Protein AF-A0A3M1R766-F1 (afdb_monomer_lite)

Sequence (417 aa):
MIHQWKADLHIHTHHSDGQDTPGEVVLQAKARQVKAIAITDHDNITGLQEGIALGLREGIEVIPGVELSTCYEDMDDIHLLGYYFDWMNAELRERLQEFQFHRVQRGKAILEKVNTRLKAEGREVIPYEELSARITGSLGRPHIAEQLRARGYVRNNEEAFQQYLIPCNVQKPSLPLPEAMRLLQHARGIPVLAHPTYVTQDRPKLRQLLQEWSREGLLGLEAYHNGAEAIDITYFQKLARAHGLTYTGGSDYHSEQYGSQIGSSRGQTLIPYVVALNLKRCYLHTYPFVLILESLAPARQKRLVQVLAQDYGISRASKADLEVSLSLPLSSPLLFDTTLLSLSERETWYRTLSSGQIPYVILTEEEAWSSAGFPTVLWPADRSLDPLHAPHFVVHQAILTRLRASSPSALRPGEAR

Structure (mmCIF, N/CA/C/O backbone):
data_AF-A0A3M1R766-F1
#
_entry.id   AF-A0A3M1R766-F1
#
loop_
_atom_site.group_PDB
_atom_site.id
_atom_site.type_symbol
_atom_site.label_atom_id
_atom_site.label_alt_id
_atom_site.label_comp_id
_atom_site.label_asym_id
_atom_site.label_entity_id
_atom_site.label_seq_id
_atom_site.pdbx_PDB_ins_code
_atom_site.Cartn_x
_atom_site.Cartn_y
_atom_site.Cartn_z
_atom_site.occupancy
_atom_site.B_iso_or_equiv
_atom_site.auth_seq_id
_atom_site.auth_comp_id
_atom_site.auth_asym_id
_atom_site.auth_atom_id
_atom_site.pdbx_PDB_model_num
ATOM 1 N N . MET A 1 1 ? -6.855 1.861 -24.964 1.00 58.41 1 MET A N 1
ATOM 2 C CA . MET A 1 1 ? -7.217 0.714 -24.098 1.00 58.41 1 MET A CA 1
ATOM 3 C C . MET A 1 1 ? -6.781 0.898 -22.639 1.00 58.41 1 MET A C 1
ATOM 5 O O . MET A 1 1 ? -7.652 0.764 -21.798 1.00 58.41 1 MET A O 1
ATOM 9 N N . ILE A 1 2 ? -5.533 1.289 -22.303 1.00 60.62 2 ILE A N 1
ATOM 10 C CA . ILE A 1 2 ? -5.124 1.536 -20.888 1.00 60.62 2 ILE A CA 1
ATOM 11 C C . ILE A 1 2 ? -6.010 2.565 -20.170 1.00 60.62 2 ILE A C 1
ATOM 13 O O . ILE A 1 2 ? -6.304 2.398 -18.996 1.00 60.62 2 ILE A O 1
ATOM 17 N N . HIS A 1 3 ? -6.461 3.616 -20.861 1.00 59.50 3 HIS A N 1
ATOM 18 C CA . HIS A 1 3 ? -7.291 4.666 -20.253 1.00 59.50 3 HIS A CA 1
ATOM 19 C C . HIS A 1 3 ? -8.640 4.169 -19.700 1.00 59.50 3 HIS A C 1
ATOM 21 O O . HIS A 1 3 ? -9.302 4.912 -18.991 1.00 59.50 3 HIS A O 1
ATOM 27 N N . GLN A 1 4 ? -9.046 2.936 -20.026 1.00 74.44 4 GLN A N 1
ATOM 28 C CA . GLN A 1 4 ? -10.250 2.292 -19.489 1.00 74.44 4 GLN A CA 1
ATOM 29 C C . GLN A 1 4 ? -9.942 1.308 -18.348 1.00 74.44 4 GLN A C 1
ATOM 31 O O . GLN A 1 4 ? -10.860 0.760 -17.749 1.00 74.44 4 GLN A O 1
ATOM 36 N N . TRP A 1 5 ? -8.665 1.035 -18.065 1.00 88.94 5 TRP A N 1
ATOM 37 C CA . TRP A 1 5 ? -8.269 0.128 -16.993 1.00 88.94 5 TRP A CA 1
ATOM 38 C C . TRP A 1 5 ? -8.281 0.840 -15.646 1.00 88.94 5 TRP A C 1
ATOM 40 O O . TRP A 1 5 ? -7.974 2.031 -15.546 1.00 88.94 5 TRP A O 1
ATOM 50 N N . LYS A 1 6 ? -8.576 0.063 -14.606 1.00 94.12 6 LYS A N 1
ATOM 51 C CA . LYS A 1 6 ? -8.645 0.521 -13.221 1.00 94.12 6 LYS A CA 1
ATOM 52 C C . LYS A 1 6 ? -7.543 -0.121 -12.391 1.00 94.12 6 LYS A C 1
ATOM 54 O O . LYS A 1 6 ? -7.109 -1.237 -12.699 1.00 94.12 6 LYS A O 1
ATOM 59 N N . ALA A 1 7 ? -7.112 0.583 -11.358 1.00 95.94 7 ALA A N 1
ATOM 60 C CA . ALA A 1 7 ? -6.226 0.062 -10.327 1.00 95.94 7 ALA A CA 1
ATOM 61 C C . ALA A 1 7 ? -6.759 0.444 -8.945 1.00 95.94 7 ALA A C 1
ATOM 63 O O . ALA A 1 7 ? -7.619 1.311 -8.856 1.00 95.94 7 ALA A O 1
ATOM 64 N N . ASP A 1 8 ? -6.252 -0.186 -7.895 1.00 98.19 8 ASP A N 1
ATOM 65 C CA . ASP A 1 8 ? -6.548 0.198 -6.518 1.00 98.19 8 ASP A CA 1
ATOM 66 C C . ASP A 1 8 ? -5.383 -0.160 -5.596 1.00 98.19 8 ASP A C 1
ATOM 68 O O . ASP A 1 8 ? -5.130 -1.330 -5.332 1.00 98.19 8 ASP A O 1
ATOM 72 N N . LEU A 1 9 ? -4.617 0.840 -5.171 1.00 98.38 9 LEU A N 1
ATOM 73 C CA . LEU A 1 9 ? -3.336 0.623 -4.504 1.00 98.38 9 LEU A CA 1
ATOM 74 C C . LEU A 1 9 ? -3.404 0.803 -2.985 1.00 98.38 9 LEU A C 1
ATOM 76 O O . LEU A 1 9 ? -2.356 0.967 -2.367 1.00 98.38 9 LEU A O 1
ATOM 80 N N . HIS A 1 10 ? -4.597 0.802 -2.393 1.00 98.62 10 HIS A N 1
ATOM 81 C CA . HIS A 1 10 ? -4.767 0.928 -0.948 1.00 98.62 10 HIS A CA 1
ATOM 82 C C . HIS A 1 10 ? -5.968 0.086 -0.507 1.00 98.62 10 HIS A C 1
ATOM 84 O O . HIS A 1 10 ? -7.117 0.516 -0.636 1.00 98.62 10 HIS A O 1
ATOM 90 N N . ILE A 1 11 ? -5.701 -1.143 -0.066 1.00 98.50 11 ILE A N 1
ATOM 91 C CA . ILE A 1 11 ? -6.719 -2.127 0.314 1.00 98.50 11 ILE A CA 1
ATOM 92 C C . ILE A 1 11 ? -6.266 -2.887 1.558 1.00 98.50 11 ILE A C 1
ATOM 94 O O . ILE A 1 11 ? -5.153 -3.411 1.603 1.00 98.50 11 ILE A O 1
ATOM 98 N N . HIS A 1 12 ? -7.181 -3.025 2.508 1.00 96.88 12 HIS A N 1
ATOM 99 C CA . HIS A 1 12 ? -7.030 -3.790 3.737 1.00 96.88 12 HIS A CA 1
ATOM 100 C C . HIS A 1 12 ? -7.784 -5.115 3.661 1.00 96.88 12 HIS A C 1
ATOM 102 O O . HIS A 1 12 ? -8.856 -5.229 3.060 1.00 96.88 12 HIS A O 1
ATOM 108 N N . THR A 1 13 ? -7.220 -6.128 4.300 1.00 95.62 13 THR A N 1
ATOM 109 C CA . THR A 1 13 ? -7.766 -7.477 4.445 1.00 95.62 13 THR A CA 1
ATOM 110 C C . THR A 1 13 ? -7.963 -7.792 5.928 1.00 95.62 13 THR A C 1
ATOM 112 O O . THR A 1 13 ? -7.624 -7.000 6.813 1.00 95.62 13 THR A O 1
ATOM 115 N N . HIS A 1 14 ? -8.465 -8.986 6.239 1.00 91.38 14 HIS A N 1
ATOM 116 C CA . HIS A 1 14 ? -8.571 -9.455 7.623 1.00 91.38 14 HIS A CA 1
ATOM 117 C C . HIS A 1 14 ? -7.221 -9.608 8.350 1.00 91.38 14 HIS A C 1
ATOM 119 O O . HIS A 1 14 ? -7.201 -9.878 9.556 1.00 91.38 14 HIS A O 1
ATOM 125 N N . HIS A 1 15 ? -6.088 -9.475 7.648 1.00 91.56 15 HIS A N 1
ATOM 126 C CA . HIS A 1 15 ? -4.766 -9.462 8.273 1.00 91.56 15 HIS A CA 1
ATOM 127 C C . HIS A 1 15 ? -4.488 -8.155 9.044 1.00 91.56 15 HIS A C 1
ATOM 129 O O . HIS A 1 15 ? -3.614 -8.157 9.918 1.00 91.56 15 HIS A O 1
ATOM 135 N N . SER A 1 16 ? -5.250 -7.074 8.821 1.00 89.44 16 SER A N 1
ATOM 136 C CA . SER A 1 16 ? -5.260 -5.874 9.674 1.00 89.44 16 SER A CA 1
ATOM 137 C C . SER A 1 16 ? -6.624 -5.612 10.322 1.00 89.44 16 SER A C 1
ATOM 139 O O . SER A 1 16 ? -6.802 -5.883 11.513 1.00 89.44 16 SER A O 1
ATOM 141 N N . ASP A 1 17 ? -7.533 -4.982 9.592 1.00 87.25 17 ASP A N 1
ATOM 142 C CA . ASP A 1 17 ? -8.856 -4.497 10.010 1.00 87.25 17 ASP A CA 1
ATOM 143 C C . ASP A 1 17 ? -9.860 -4.411 8.849 1.00 87.25 17 ASP A C 1
ATOM 145 O O . ASP A 1 17 ? -10.982 -3.925 9.034 1.00 87.25 17 ASP A O 1
ATOM 149 N N . GLY A 1 18 ? -9.500 -4.946 7.680 1.00 89.69 18 GLY A N 1
ATOM 150 C CA . GLY A 1 18 ? -10.472 -5.340 6.672 1.00 89.69 18 GLY A CA 1
ATOM 151 C C . GLY A 1 18 ? -11.265 -6.577 7.110 1.00 89.69 18 GLY A C 1
ATOM 152 O O . GLY A 1 18 ? -10.923 -7.259 8.075 1.00 89.69 18 GLY A O 1
ATOM 153 N N . GLN A 1 19 ? -12.354 -6.873 6.405 1.00 88.62 19 GLN A N 1
ATOM 154 C CA . GLN A 1 19 ? -13.188 -8.054 6.675 1.00 88.62 19 GLN A CA 1
ATOM 155 C C . GLN A 1 19 ? -12.904 -9.211 5.714 1.00 88.62 19 GLN A C 1
ATOM 157 O O . GLN A 1 19 ? -13.027 -10.371 6.100 1.00 88.62 19 GLN A O 1
ATOM 162 N N . ASP A 1 20 ? -12.509 -8.897 4.482 1.00 93.88 20 ASP A N 1
ATOM 163 C CA . ASP A 1 20 ? -12.311 -9.894 3.437 1.00 93.88 20 ASP A CA 1
ATOM 164 C C . ASP A 1 20 ? -10.914 -10.522 3.502 1.00 93.88 20 ASP A C 1
ATOM 166 O O . ASP A 1 20 ? -9.928 -9.915 3.930 1.00 93.88 20 ASP A O 1
ATOM 170 N N . THR A 1 21 ? -10.816 -11.765 3.046 1.00 95.94 21 THR A N 1
ATOM 171 C CA . THR A 1 21 ? -9.550 -12.461 2.793 1.00 95.94 21 THR A CA 1
ATOM 172 C C . THR A 1 21 ? -8.773 -11.837 1.632 1.00 95.94 21 THR A C 1
ATOM 174 O O . THR A 1 21 ? -9.380 -11.268 0.717 1.00 95.94 21 THR A O 1
ATOM 177 N N . PRO A 1 22 ? -7.429 -11.969 1.608 1.00 96.94 22 PRO A N 1
ATOM 178 C CA . PRO A 1 22 ? -6.636 -11.619 0.431 1.00 96.94 22 PRO A CA 1
ATOM 179 C C . PRO A 1 22 ? -7.203 -12.239 -0.854 1.00 96.94 22 PRO A C 1
ATOM 181 O O . PRO A 1 22 ? -7.275 -11.577 -1.894 1.00 96.94 22 PRO A O 1
ATOM 184 N N . GLY A 1 23 ? -7.665 -13.492 -0.781 1.00 97.38 23 GLY A N 1
ATOM 185 C CA . GLY A 1 23 ? -8.307 -14.176 -1.893 1.00 97.38 23 GLY A CA 1
ATOM 186 C C . GLY A 1 23 ? -9.617 -13.527 -2.358 1.00 97.38 23 GLY A C 1
ATOM 187 O O . GLY A 1 23 ? -9.805 -13.290 -3.554 1.00 97.38 23 GLY A O 1
ATOM 188 N N . GLU A 1 24 ? -10.517 -13.194 -1.434 1.00 97.62 24 GLU A N 1
ATOM 189 C CA . GLU A 1 24 ? -11.776 -12.503 -1.749 1.00 97.62 24 GLU A CA 1
ATOM 190 C C . GLU A 1 24 ? -11.528 -11.128 -2.372 1.00 97.62 24 GLU A C 1
ATOM 192 O O . GLU A 1 24 ? -12.159 -10.799 -3.379 1.00 97.62 24 GLU A O 1
ATOM 197 N N . VAL A 1 25 ? -10.559 -10.366 -1.857 1.00 98.25 25 VAL A N 1
ATOM 198 C CA . VAL A 1 25 ? -10.144 -9.074 -2.427 1.00 98.25 25 VAL A CA 1
ATOM 199 C C . VAL A 1 25 ? -9.724 -9.221 -3.896 1.00 98.25 25 VAL A C 1
ATOM 201 O O . VAL A 1 25 ? -10.169 -8.451 -4.755 1.00 98.25 25 VAL A O 1
ATOM 204 N N . VAL A 1 26 ? -8.928 -10.242 -4.231 1.00 97.56 26 VAL A N 1
ATOM 205 C CA . VAL A 1 26 ? -8.521 -10.523 -5.621 1.00 97.56 26 VAL A CA 1
ATOM 206 C C . VAL A 1 26 ? -9.724 -10.868 -6.505 1.00 97.56 26 VAL A C 1
ATOM 208 O O . VAL A 1 26 ? -9.847 -10.353 -7.624 1.00 97.56 26 VAL A O 1
ATOM 211 N N . LEU A 1 27 ? -10.636 -11.716 -6.024 1.00 97.81 27 LEU A N 1
ATOM 212 C CA . LEU A 1 27 ? -11.831 -12.111 -6.780 1.00 97.81 27 LEU A CA 1
ATOM 213 C C . LEU A 1 27 ? -12.780 -10.927 -7.006 1.00 97.81 27 LEU A C 1
ATOM 215 O O . LEU A 1 27 ? -13.326 -10.768 -8.103 1.00 97.81 27 LEU A O 1
ATOM 219 N N . GLN A 1 28 ? -12.922 -10.049 -6.016 1.00 97.31 28 GLN A N 1
ATOM 220 C CA . GLN A 1 28 ? -13.682 -8.811 -6.144 1.00 97.31 28 GLN A CA 1
ATOM 221 C C . GLN A 1 28 ? -13.047 -7.846 -7.151 1.00 97.31 28 GLN A C 1
ATOM 223 O O . GLN A 1 28 ? -13.752 -7.296 -8.005 1.00 97.31 28 GLN A O 1
ATOM 228 N N . ALA A 1 29 ? -11.723 -7.672 -7.111 1.00 96.62 29 ALA A N 1
ATOM 229 C CA . ALA A 1 29 ? -10.994 -6.870 -8.092 1.00 96.62 29 ALA A CA 1
ATOM 230 C C . ALA A 1 29 ? -11.248 -7.377 -9.522 1.00 96.62 29 ALA A C 1
ATOM 232 O O . ALA A 1 29 ? -11.561 -6.589 -10.424 1.00 96.62 29 ALA A O 1
ATOM 233 N N . LYS A 1 30 ? -11.216 -8.703 -9.718 1.00 95.19 30 LYS A N 1
ATOM 234 C CA . LYS A 1 30 ? -11.549 -9.352 -10.993 1.00 95.19 30 LYS A CA 1
ATOM 235 C C . LYS A 1 30 ? -12.987 -9.090 -11.428 1.00 95.19 30 LYS A C 1
ATOM 237 O O . LYS A 1 30 ? -13.195 -8.659 -12.565 1.00 95.19 30 LYS A O 1
ATOM 242 N N . ALA A 1 31 ? -13.964 -9.298 -10.544 1.00 96.19 31 ALA A N 1
ATOM 243 C CA . ALA A 1 31 ? -15.378 -9.040 -10.831 1.00 96.19 31 ALA A CA 1
ATOM 244 C C . ALA A 1 31 ? -15.617 -7.581 -11.258 1.00 96.19 31 ALA A C 1
ATOM 246 O O . ALA A 1 31 ? -16.419 -7.298 -12.149 1.00 96.19 31 ALA A O 1
ATOM 247 N N . ARG A 1 32 ? -14.845 -6.653 -10.684 1.00 94.25 32 ARG A N 1
ATOM 248 C CA . ARG A 1 32 ? -14.894 -5.217 -10.978 1.00 94.25 32 ARG A CA 1
ATOM 249 C C . ARG A 1 32 ? -14.011 -4.791 -12.145 1.00 94.25 32 ARG A C 1
ATOM 251 O O . ARG A 1 32 ? -13.962 -3.600 -12.447 1.00 94.25 32 ARG A O 1
ATOM 258 N N . GLN A 1 33 ? -13.347 -5.716 -12.839 1.00 93.19 33 GLN A N 1
ATOM 259 C CA . GLN A 1 33 ? -12.443 -5.428 -13.961 1.00 93.19 33 GLN A CA 1
ATOM 260 C C . GLN A 1 33 ? -11.270 -4.499 -13.587 1.00 93.19 33 GLN A C 1
ATOM 262 O O . GLN A 1 33 ? -10.740 -3.775 -14.436 1.00 93.19 33 GLN A O 1
ATOM 267 N N . VAL A 1 34 ? -10.863 -4.507 -12.317 1.00 94.12 34 VAL A N 1
ATOM 268 C CA . VAL A 1 34 ? -9.617 -3.883 -11.861 1.00 94.12 34 VAL A CA 1
ATOM 269 C C . VAL A 1 34 ? -8.449 -4.736 -12.353 1.00 94.12 34 VAL A C 1
ATOM 271 O O . VAL A 1 34 ? -8.555 -5.957 -12.434 1.00 94.12 34 VAL A O 1
ATOM 274 N N . LYS A 1 35 ? -7.361 -4.097 -12.789 1.00 90.12 35 LYS A N 1
ATOM 275 C CA . LYS A 1 35 ? -6.208 -4.786 -13.395 1.00 90.12 35 LYS A CA 1
ATOM 276 C C . LYS A 1 35 ? -5.015 -4.915 -12.465 1.00 90.12 35 LYS A C 1
ATOM 278 O O . LYS A 1 35 ? -4.259 -5.867 -12.617 1.00 90.12 35 LYS A O 1
ATOM 283 N N . ALA A 1 36 ? -4.872 -3.983 -11.531 1.00 92.62 36 ALA A N 1
ATOM 284 C CA . ALA A 1 36 ? -3.844 -4.029 -10.509 1.00 92.62 36 ALA A CA 1
ATOM 285 C C . ALA A 1 36 ? -4.425 -3.606 -9.167 1.00 92.62 36 ALA A C 1
ATOM 287 O O . ALA A 1 36 ? -5.149 -2.611 -9.104 1.00 92.62 36 ALA A O 1
ATOM 288 N N . ILE A 1 37 ? -4.078 -4.338 -8.121 1.00 97.31 37 ILE A N 1
ATOM 289 C CA . ILE A 1 37 ? -4.363 -3.980 -6.741 1.00 97.31 37 ILE A CA 1
ATOM 290 C C . ILE A 1 37 ? -3.080 -3.971 -5.909 1.00 97.31 37 ILE A C 1
ATOM 292 O O . ILE A 1 37 ? -2.095 -4.588 -6.311 1.00 97.31 37 ILE A O 1
ATOM 296 N N . ALA A 1 38 ? -3.087 -3.313 -4.755 1.00 97.38 38 ALA A N 1
ATOM 297 C CA . ALA A 1 38 ? -2.095 -3.528 -3.706 1.00 97.38 38 ALA A CA 1
ATOM 298 C C . ALA A 1 38 ? -2.812 -3.877 -2.402 1.00 97.38 38 ALA A C 1
ATOM 300 O O . ALA A 1 38 ? -3.769 -3.200 -2.036 1.00 97.38 38 ALA A O 1
ATOM 301 N N . ILE A 1 39 ? -2.349 -4.926 -1.727 1.00 97.62 39 ILE A N 1
ATOM 302 C CA . ILE A 1 39 ? -2.768 -5.237 -0.357 1.00 97.62 39 ILE A CA 1
ATOM 303 C C . ILE A 1 39 ? -1.821 -4.469 0.559 1.00 97.62 39 ILE A C 1
ATOM 305 O O . ILE A 1 39 ? -0.610 -4.617 0.428 1.00 97.62 39 ILE A O 1
ATOM 309 N N . THR A 1 40 ? -2.360 -3.619 1.422 1.00 98.12 40 THR A N 1
ATOM 310 C CA . THR A 1 40 ? -1.621 -2.642 2.231 1.00 98.12 40 THR A CA 1
ATOM 311 C C . THR A 1 40 ? -2.085 -2.692 3.680 1.00 98.12 40 THR A C 1
ATOM 313 O O . THR A 1 40 ? -2.323 -1.655 4.286 1.00 98.12 40 THR A O 1
ATOM 316 N N . ASP A 1 41 ? -2.228 -3.901 4.226 1.00 96.38 41 ASP A N 1
ATOM 317 C CA . ASP A 1 41 ? -2.649 -4.103 5.612 1.00 96.38 41 ASP A CA 1
ATOM 318 C C . ASP A 1 41 ? -1.802 -3.264 6.589 1.00 96.38 41 ASP A C 1
ATOM 320 O O . ASP A 1 41 ? -0.575 -3.157 6.453 1.00 96.38 41 ASP A O 1
ATOM 324 N N . HIS A 1 42 ? -2.452 -2.700 7.610 1.00 94.44 42 HIS A N 1
ATOM 325 C CA . HIS A 1 42 ? -1.773 -1.937 8.655 1.00 94.44 42 HIS A CA 1
ATOM 326 C C . HIS A 1 42 ? -0.695 -2.751 9.375 1.00 94.44 42 HIS A C 1
ATOM 328 O O . HIS A 1 42 ? -0.997 -3.726 10.078 1.00 94.44 42 HIS A O 1
ATOM 334 N N . ASP A 1 43 ? 0.552 -2.293 9.251 1.00 94.69 43 ASP A N 1
ATOM 335 C CA . ASP A 1 43 ? 1.736 -2.852 9.903 1.00 94.69 43 ASP A CA 1
ATOM 336 C C . ASP A 1 43 ? 1.855 -4.383 9.736 1.00 94.69 43 ASP A C 1
ATOM 338 O O . ASP A 1 43 ? 2.406 -5.075 10.598 1.00 94.69 43 ASP A O 1
ATOM 342 N N . ASN A 1 44 ? 1.300 -4.944 8.655 1.00 94.06 44 ASN A N 1
ATOM 343 C CA . ASN A 1 44 ? 1.256 -6.382 8.404 1.00 94.06 44 ASN A CA 1
ATOM 344 C C . ASN A 1 44 ? 1.486 -6.688 6.924 1.00 94.06 44 ASN A C 1
ATOM 346 O O . ASN A 1 44 ? 1.024 -5.978 6.044 1.00 94.06 44 ASN A O 1
ATOM 350 N N . ILE A 1 45 ? 2.173 -7.794 6.656 1.00 94.19 45 ILE A N 1
ATOM 351 C CA . ILE A 1 45 ? 2.464 -8.282 5.300 1.00 94.19 45 ILE A CA 1
ATOM 352 C C . ILE A 1 45 ? 2.089 -9.757 5.116 1.00 94.19 45 ILE A C 1
ATOM 354 O O . ILE A 1 45 ? 2.361 -10.352 4.075 1.00 94.19 45 ILE A O 1
ATOM 358 N N . THR A 1 46 ? 1.475 -10.380 6.125 1.00 92.69 46 THR A N 1
ATOM 359 C CA . THR A 1 46 ? 1.189 -11.825 6.126 1.00 92.69 46 THR A CA 1
ATOM 360 C C . THR A 1 46 ? 0.124 -12.243 5.108 1.00 92.69 46 THR A C 1
ATOM 362 O O . THR A 1 46 ? 0.144 -13.392 4.674 1.00 92.69 46 THR A O 1
ATOM 365 N N . GLY A 1 47 ? -0.743 -11.325 4.664 1.00 92.44 47 GLY A N 1
ATOM 366 C CA . GLY A 1 47 ? -1.741 -11.580 3.616 1.00 92.44 47 GLY A CA 1
ATOM 367 C C . GLY A 1 47 ? -1.193 -11.525 2.185 1.00 92.44 47 GLY A C 1
ATOM 368 O O . GLY A 1 47 ? -1.847 -11.982 1.243 1.00 92.44 47 GLY A O 1
ATOM 369 N N . LEU A 1 48 ? 0.023 -11.000 1.992 1.00 91.62 48 LEU A N 1
ATOM 370 C CA . LEU A 1 48 ? 0.561 -10.747 0.657 1.00 91.62 48 LEU A CA 1
ATOM 371 C C . LEU A 1 48 ? 0.776 -12.043 -0.147 1.00 91.62 48 LEU A C 1
ATOM 373 O O . LEU A 1 48 ? 0.497 -12.065 -1.345 1.00 91.62 48 LEU A O 1
ATOM 377 N N . GLN A 1 49 ? 1.265 -13.123 0.483 1.00 89.56 49 GLN A N 1
ATOM 378 C CA . GLN A 1 49 ? 1.613 -14.364 -0.228 1.00 89.56 49 GLN A CA 1
ATOM 379 C C . GLN A 1 49 ? 0.377 -15.000 -0.876 1.00 89.56 49 GLN A C 1
ATOM 381 O O . GLN A 1 49 ? 0.413 -15.381 -2.048 1.00 89.56 49 GLN A O 1
ATOM 386 N N . GLU A 1 50 ? -0.724 -15.079 -0.126 1.00 91.75 50 GLU A N 1
ATOM 387 C CA . GLU A 1 50 ? -2.008 -15.583 -0.616 1.00 91.75 50 GLU A CA 1
ATOM 388 C C . GLU A 1 50 ? -2.540 -14.715 -1.762 1.00 91.75 50 GLU A C 1
ATOM 390 O O . GLU A 1 50 ? -2.867 -15.235 -2.835 1.00 91.75 50 GLU A O 1
ATOM 395 N N . GLY A 1 51 ? -2.579 -13.393 -1.551 1.00 91.44 51 GLY A N 1
ATOM 396 C CA . GLY A 1 51 ? -3.078 -12.438 -2.536 1.00 91.44 51 GLY A CA 1
ATOM 397 C C . GLY A 1 51 ? -2.310 -12.515 -3.853 1.00 91.44 51 GLY A C 1
ATOM 398 O O . GLY A 1 51 ? -2.917 -12.651 -4.915 1.00 91.44 51 GLY A O 1
ATOM 399 N N . ILE A 1 52 ? -0.975 -12.514 -3.804 1.00 87.25 52 ILE A N 1
ATOM 400 C CA . ILE A 1 52 ? -0.118 -12.603 -4.996 1.00 87.25 52 ILE A CA 1
ATOM 401 C C . ILE A 1 52 ? -0.319 -13.931 -5.725 1.00 87.25 52 ILE A C 1
ATOM 403 O O . ILE A 1 52 ? -0.508 -13.938 -6.945 1.00 87.25 52 ILE A O 1
ATOM 407 N N . ALA A 1 53 ? -0.340 -15.051 -4.999 1.00 84.31 53 ALA A N 1
ATOM 408 C CA . ALA A 1 53 ? -0.540 -16.364 -5.602 1.00 84.31 53 ALA A CA 1
ATOM 409 C C . ALA A 1 53 ? -1.899 -16.475 -6.315 1.00 84.31 53 ALA A C 1
ATOM 411 O O . ALA A 1 53 ? -1.973 -17.006 -7.428 1.00 84.31 53 ALA A O 1
ATOM 412 N N . LEU A 1 54 ? -2.983 -15.966 -5.715 1.00 87.75 54 LEU A N 1
ATOM 413 C CA . LEU A 1 54 ? -4.289 -15.967 -6.375 1.00 87.75 54 LEU A CA 1
ATOM 414 C C . LEU A 1 54 ? -4.351 -14.957 -7.524 1.00 87.75 54 LEU A C 1
ATOM 416 O O . LEU A 1 54 ? -4.856 -15.303 -8.588 1.00 87.75 54 LEU A O 1
ATOM 420 N N . GLY A 1 55 ? -3.790 -13.761 -7.355 1.00 86.88 55 GLY A N 1
ATOM 421 C CA . GLY A 1 55 ? -3.727 -12.743 -8.402 1.00 86.88 55 GLY A CA 1
ATOM 422 C C . GLY A 1 55 ? -3.107 -13.270 -9.694 1.00 86.88 55 GLY A C 1
ATOM 423 O O . GLY A 1 55 ? -3.690 -13.125 -10.771 1.00 86.88 55 GLY A O 1
ATOM 424 N N . LEU A 1 56 ? -1.988 -13.992 -9.578 1.00 81.94 56 LEU A N 1
ATOM 425 C CA . LEU A 1 56 ? -1.330 -14.649 -10.711 1.00 81.94 56 LEU A CA 1
ATOM 426 C C . LEU A 1 56 ? -2.253 -15.639 -11.440 1.00 81.94 56 LEU A C 1
ATOM 428 O O . LEU A 1 56 ? -2.287 -15.645 -12.670 1.00 81.94 56 LEU A O 1
ATOM 432 N N . ARG A 1 57 ? -3.030 -16.445 -10.703 1.00 83.75 57 ARG A N 1
ATOM 433 C CA . ARG A 1 57 ? -3.995 -17.397 -11.291 1.00 83.75 57 ARG A CA 1
ATOM 434 C C . ARG A 1 57 ? -5.182 -16.695 -11.947 1.00 83.75 57 ARG A C 1
ATOM 436 O O . ARG A 1 57 ? -5.659 -17.128 -12.992 1.00 83.75 57 ARG A O 1
ATOM 443 N N . GLU A 1 58 ? -5.645 -15.605 -11.344 1.00 85.62 58 GLU A N 1
ATOM 444 C CA . GLU A 1 58 ? -6.860 -14.900 -11.752 1.00 85.62 58 GLU A CA 1
ATOM 445 C C . GLU A 1 58 ? -6.617 -13.801 -12.799 1.00 85.62 58 GLU A C 1
ATOM 447 O O . GLU A 1 58 ? -7.577 -13.242 -13.340 1.00 85.62 58 GLU A O 1
ATOM 452 N N . GLY A 1 59 ? -5.352 -13.513 -13.126 1.00 82.38 59 GLY A N 1
ATOM 453 C CA . GLY A 1 59 ? -4.965 -12.451 -14.056 1.00 82.38 59 GLY A CA 1
ATOM 454 C C . GLY A 1 59 ? -5.125 -11.048 -13.464 1.00 82.38 59 GLY A C 1
ATOM 455 O O . GLY A 1 59 ? -5.412 -10.100 -14.202 1.00 82.38 59 GLY A O 1
ATOM 456 N N . ILE A 1 60 ? -4.974 -10.933 -12.143 1.00 86.69 60 ILE A N 1
ATOM 457 C CA . ILE A 1 60 ? -4.970 -9.683 -11.384 1.00 86.69 60 ILE A CA 1
ATOM 458 C C . ILE A 1 60 ? -3.562 -9.459 -10.861 1.00 86.69 60 ILE A C 1
ATOM 460 O O . ILE A 1 60 ? -3.003 -10.288 -10.149 1.00 86.69 60 ILE A O 1
ATOM 464 N N . GLU A 1 61 ? -2.978 -8.323 -11.208 1.00 89.00 61 GLU A N 1
ATOM 465 C CA . GLU A 1 61 ? -1.694 -7.953 -10.642 1.00 89.00 61 GLU A CA 1
ATOM 466 C C . GLU A 1 61 ? -1.878 -7.538 -9.181 1.00 89.00 61 GLU A C 1
ATOM 468 O O . GLU A 1 61 ? -2.634 -6.611 -8.897 1.00 89.00 61 GLU A O 1
ATOM 473 N N . VAL A 1 62 ? -1.185 -8.210 -8.265 1.00 90.94 62 VAL A N 1
ATOM 474 C CA . VAL A 1 62 ? -1.173 -7.856 -6.843 1.00 90.94 62 VAL A CA 1
ATOM 475 C C . VAL A 1 62 ? 0.211 -7.335 -6.499 1.00 90.94 62 VAL A C 1
ATOM 477 O O . VAL A 1 62 ? 1.204 -8.053 -6.596 1.00 90.94 62 VAL A O 1
ATOM 480 N N . ILE A 1 63 ? 0.269 -6.059 -6.147 1.00 92.25 63 ILE A N 1
ATOM 481 C CA . ILE A 1 63 ? 1.485 -5.344 -5.786 1.00 92.25 63 ILE A CA 1
ATOM 482 C C . ILE A 1 63 ? 1.724 -5.551 -4.284 1.00 92.25 63 ILE A C 1
ATOM 484 O O . ILE A 1 63 ? 0.816 -5.260 -3.501 1.00 92.25 63 ILE A O 1
ATOM 488 N N . PRO A 1 64 ? 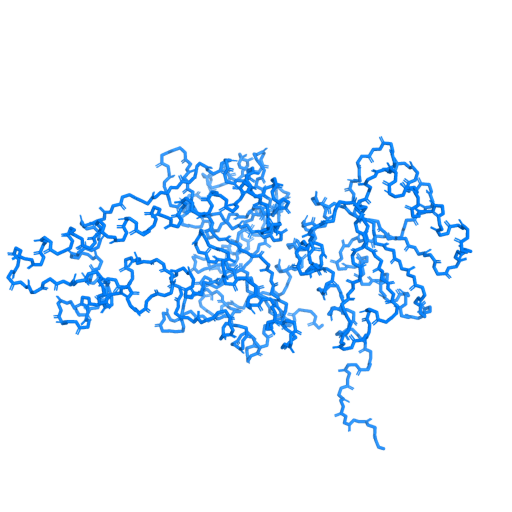2.917 -6.025 -3.865 1.00 91.94 64 PRO A N 1
ATOM 489 C CA . PRO A 1 64 ? 3.301 -6.061 -2.460 1.00 91.94 64 PRO A CA 1
ATOM 490 C C . PRO A 1 64 ? 3.182 -4.665 -1.855 1.00 91.94 64 PRO A C 1
ATOM 492 O O . PRO A 1 64 ? 3.819 -3.725 -2.347 1.00 91.94 64 PRO A O 1
ATOM 495 N N . GLY A 1 65 ? 2.353 -4.543 -0.824 1.00 97.06 65 GLY A N 1
ATOM 496 C CA . GLY A 1 65 ? 2.048 -3.295 -0.149 1.00 97.06 65 GLY A CA 1
ATOM 497 C C . GLY A 1 65 ? 2.045 -3.455 1.372 1.00 97.06 65 GLY A C 1
ATOM 498 O O . GLY A 1 65 ? 1.968 -4.563 1.896 1.00 97.06 65 GLY A O 1
ATOM 499 N N . VAL A 1 66 ? 2.168 -2.341 2.083 1.00 98.00 66 VAL A N 1
ATOM 500 C CA . VAL A 1 66 ? 1.967 -2.238 3.536 1.00 98.00 66 VAL A CA 1
ATOM 501 C C . VAL A 1 66 ? 1.566 -0.804 3.855 1.00 98.00 66 VAL A C 1
ATOM 503 O O . VAL A 1 66 ? 2.042 0.115 3.187 1.00 98.00 66 VAL A O 1
ATOM 506 N N . GLU A 1 67 ? 0.726 -0.594 4.861 1.00 98.31 67 GLU A N 1
ATOM 507 C CA . GLU A 1 67 ? 0.487 0.737 5.419 1.00 98.31 67 GLU A CA 1
ATOM 508 C C . GLU A 1 67 ? 1.111 0.823 6.814 1.00 98.31 67 GLU A C 1
ATOM 510 O O . GLU A 1 67 ? 0.655 0.182 7.761 1.00 98.31 67 GLU A O 1
ATOM 515 N N . LEU A 1 68 ? 2.192 1.592 6.937 1.00 97.69 68 LEU A N 1
ATOM 516 C CA . LEU A 1 68 ? 2.903 1.781 8.194 1.00 97.69 68 LEU A CA 1
ATOM 517 C C . LEU A 1 68 ? 2.275 2.903 9.013 1.00 97.69 68 LEU A C 1
ATOM 519 O O . LEU A 1 68 ? 2.033 4.009 8.518 1.00 97.69 68 LEU A O 1
ATOM 523 N N . SER A 1 69 ? 2.099 2.630 10.298 1.00 95.31 69 SER A N 1
ATOM 524 C CA . SER A 1 69 ? 1.674 3.607 11.293 1.00 95.31 69 SER A CA 1
ATOM 525 C C . SER A 1 69 ? 2.845 4.502 11.695 1.00 95.31 69 SER A C 1
ATOM 527 O O . SER A 1 69 ? 3.825 4.030 12.279 1.00 95.31 69 SER A O 1
ATOM 529 N N . THR A 1 70 ? 2.756 5.803 11.414 1.00 96.94 70 THR A N 1
ATOM 530 C CA . THR A 1 70 ? 3.855 6.749 11.656 1.00 96.94 70 THR A CA 1
ATOM 531 C C . THR A 1 70 ? 3.431 8.005 12.420 1.00 96.94 70 THR A C 1
ATOM 533 O O . THR A 1 70 ? 2.246 8.295 12.588 1.00 96.94 70 THR A O 1
ATOM 536 N N . CYS A 1 71 ? 4.423 8.738 12.916 1.00 95.88 71 CYS A N 1
ATOM 537 C CA . CYS A 1 71 ? 4.286 10.065 13.508 1.00 95.88 71 CYS A CA 1
ATOM 538 C C . CYS A 1 71 ? 5.381 11.003 12.977 1.00 95.88 71 CYS A C 1
ATOM 540 O O . CYS A 1 71 ? 6.410 10.557 12.456 1.00 95.88 71 CYS A O 1
ATOM 542 N N . TYR A 1 72 ? 5.171 12.309 13.096 1.00 96.12 72 TYR A N 1
ATOM 543 C CA . TYR A 1 72 ? 6.140 13.330 12.709 1.00 96.12 72 TYR A CA 1
ATOM 544 C C . TYR A 1 72 ? 6.014 14.545 13.627 1.00 96.12 72 TYR A C 1
ATOM 546 O O . TYR A 1 72 ? 4.957 15.161 13.671 1.00 96.12 72 TYR A O 1
ATOM 554 N N . GLU A 1 73 ? 7.085 14.905 14.336 1.00 92.06 73 GLU A N 1
ATOM 555 C CA . GLU A 1 73 ? 7.058 15.970 15.352 1.00 92.06 73 GLU A CA 1
ATOM 556 C C . GLU A 1 73 ? 5.934 15.745 16.387 1.00 92.06 73 GLU A C 1
ATOM 558 O O . GLU A 1 73 ? 5.948 14.740 17.097 1.00 92.06 73 GLU A O 1
ATOM 563 N N . ASP A 1 74 ? 4.977 16.668 16.484 1.00 90.12 74 ASP A N 1
ATOM 564 C CA . ASP A 1 74 ? 3.781 16.604 17.327 1.00 90.12 74 ASP A CA 1
ATOM 565 C C . ASP A 1 74 ? 2.559 15.996 16.610 1.00 90.12 74 ASP A C 1
ATOM 567 O O . ASP A 1 74 ? 1.472 15.915 17.185 1.00 90.12 74 ASP A O 1
ATOM 571 N N . MET A 1 75 ? 2.727 15.564 15.358 1.00 92.62 75 MET A N 1
ATOM 572 C CA . MET A 1 75 ? 1.683 14.960 14.539 1.00 92.62 75 MET A CA 1
ATOM 573 C C . MET A 1 75 ? 1.693 13.436 14.689 1.00 92.62 75 MET A C 1
ATOM 575 O O . MET A 1 75 ? 2.653 12.761 14.316 1.00 92.62 75 MET A O 1
ATOM 579 N N . ASP A 1 76 ? 0.584 12.890 15.172 1.00 90.12 76 ASP A N 1
ATOM 580 C CA . ASP A 1 76 ? 0.331 11.450 15.231 1.00 90.12 76 ASP A CA 1
ATOM 581 C C . ASP A 1 76 ? -0.547 10.984 14.054 1.00 90.12 76 ASP A C 1
ATOM 583 O O . ASP A 1 76 ? -1.167 11.793 13.364 1.00 90.12 76 ASP A O 1
ATOM 587 N N . ASP A 1 77 ? -0.638 9.663 13.863 1.00 88.50 77 ASP A N 1
ATOM 588 C CA . ASP A 1 77 ? -1.550 9.003 12.907 1.00 88.50 77 ASP A CA 1
ATOM 589 C C . ASP A 1 77 ? -1.314 9.403 11.438 1.00 88.50 77 ASP A C 1
ATOM 591 O O . ASP A 1 77 ? -2.227 9.457 10.615 1.00 88.50 77 ASP A O 1
ATOM 595 N N . ILE A 1 78 ? -0.050 9.664 11.091 1.00 96.06 78 ILE A N 1
ATOM 596 C CA . ILE A 1 78 ? 0.373 9.793 9.698 1.00 96.06 78 ILE A CA 1
ATOM 597 C C . ILE A 1 78 ? 0.576 8.381 9.160 1.00 96.06 78 ILE A C 1
ATOM 599 O O . ILE A 1 78 ? 1.314 7.586 9.742 1.00 96.06 78 ILE A O 1
ATOM 603 N N . HIS A 1 79 ? -0.045 8.056 8.033 1.00 97.81 79 HIS A N 1
ATOM 604 C CA . HIS A 1 79 ? 0.133 6.750 7.411 1.00 97.81 79 HIS A CA 1
ATOM 605 C C . HIS A 1 79 ? 1.054 6.824 6.195 1.00 97.81 79 HIS A C 1
ATOM 607 O O . HIS A 1 79 ? 0.925 7.697 5.327 1.00 97.81 79 HIS A O 1
ATOM 613 N N . LEU A 1 80 ? 1.996 5.884 6.146 1.00 98.62 80 LEU A N 1
ATOM 614 C CA . LEU A 1 80 ? 2.957 5.749 5.063 1.00 98.62 80 LEU A CA 1
ATOM 615 C C . LEU A 1 80 ? 2.738 4.419 4.346 1.00 98.62 80 LEU A C 1
ATOM 617 O O . LEU A 1 80 ? 2.987 3.352 4.901 1.00 98.62 80 LEU A O 1
ATOM 621 N N . LEU A 1 81 ? 2.330 4.490 3.085 1.00 98.88 81 LEU A N 1
ATOM 622 C CA . LEU A 1 81 ? 2.239 3.333 2.207 1.00 98.88 81 LEU A CA 1
ATOM 623 C C . LEU A 1 81 ? 3.639 2.951 1.722 1.00 98.88 81 LEU A C 1
ATOM 625 O O . LEU A 1 81 ? 4.411 3.799 1.274 1.00 98.88 81 LEU A O 1
ATOM 629 N N . GLY A 1 82 ? 3.962 1.666 1.785 1.00 98.19 82 GLY A N 1
ATOM 630 C CA . GLY A 1 82 ? 5.151 1.084 1.178 1.00 98.19 82 GLY A CA 1
ATOM 631 C C . GLY A 1 82 ? 4.762 0.149 0.046 1.00 98.19 82 GLY A C 1
ATOM 632 O O . GLY A 1 82 ? 3.872 -0.673 0.223 1.00 98.19 82 GLY A O 1
ATOM 633 N N . TYR A 1 83 ? 5.439 0.241 -1.100 1.00 96.81 83 TYR A N 1
ATOM 634 C CA . TYR A 1 83 ? 5.177 -0.627 -2.255 1.00 96.81 83 TYR A CA 1
ATOM 635 C C . TYR A 1 83 ? 6.436 -1.287 -2.809 1.00 96.81 83 TYR A C 1
ATOM 637 O O . TYR A 1 83 ? 7.512 -0.697 -2.741 1.00 96.81 83 TYR A O 1
ATOM 645 N N . TYR A 1 84 ? 6.283 -2.459 -3.438 1.00 90.50 84 TYR A N 1
ATOM 646 C CA . TYR A 1 84 ? 7.356 -3.177 -4.149 1.00 90.50 84 TYR A CA 1
ATOM 647 C C . TYR A 1 84 ? 8.625 -3.394 -3.304 1.00 90.50 84 TYR A C 1
ATOM 649 O O . TYR A 1 84 ? 9.737 -3.354 -3.817 1.00 90.50 84 TYR A O 1
ATOM 657 N N . PHE A 1 85 ? 8.478 -3.614 -2.004 1.00 87.75 85 PHE A N 1
ATOM 658 C CA . PHE A 1 85 ? 9.601 -3.924 -1.125 1.00 87.75 85 PHE A CA 1
ATOM 659 C C . PHE A 1 85 ? 9.904 -5.429 -1.117 1.00 87.75 85 PHE A C 1
ATOM 661 O O . PHE A 1 85 ? 9.058 -6.264 -1.443 1.00 87.75 85 PHE A O 1
ATOM 668 N N . ASP A 1 86 ? 11.123 -5.774 -0.718 1.00 82.75 86 ASP A N 1
ATOM 669 C CA . ASP A 1 86 ? 11.512 -7.112 -0.308 1.00 82.75 86 ASP A CA 1
ATOM 670 C C . ASP A 1 86 ? 10.903 -7.410 1.066 1.00 82.75 86 ASP A C 1
ATOM 672 O O . ASP A 1 86 ? 11.454 -7.101 2.120 1.00 82.75 86 ASP A O 1
ATOM 676 N N . TRP A 1 87 ? 9.730 -8.028 1.044 1.00 83.31 87 TRP A N 1
ATOM 677 C CA . TRP A 1 87 ? 9.015 -8.534 2.216 1.00 83.31 87 TRP A CA 1
ATOM 678 C C . TRP A 1 87 ? 9.763 -9.611 3.028 1.00 83.31 87 TRP A C 1
ATOM 680 O O . TRP A 1 87 ? 9.309 -9.951 4.119 1.00 83.31 87 TRP A O 1
ATOM 690 N N . MET A 1 88 ? 10.900 -10.136 2.544 1.00 81.19 88 MET A N 1
ATOM 691 C CA . MET A 1 88 ? 11.773 -11.057 3.283 1.00 81.19 88 MET A CA 1
ATOM 692 C C . MET A 1 88 ? 12.910 -10.338 4.008 1.00 81.19 88 MET A C 1
ATOM 694 O O . MET A 1 88 ? 13.598 -10.972 4.813 1.00 81.19 88 MET A O 1
ATOM 698 N N . ASN A 1 89 ? 13.077 -9.032 3.778 1.00 86.19 89 ASN A N 1
ATOM 699 C CA . ASN A 1 89 ? 14.050 -8.209 4.476 1.00 86.19 89 ASN A CA 1
ATOM 700 C C . ASN A 1 89 ? 13.891 -8.363 6.000 1.00 86.19 89 ASN A C 1
ATOM 702 O O . ASN A 1 89 ? 12.810 -8.151 6.556 1.00 86.19 89 ASN A O 1
ATOM 706 N N . ALA A 1 90 ? 14.975 -8.768 6.665 1.00 88.81 90 ALA A N 1
ATOM 707 C CA . ALA A 1 90 ? 14.947 -9.123 8.080 1.00 88.81 90 ALA A CA 1
ATOM 708 C C . ALA A 1 90 ? 14.577 -7.931 8.978 1.00 88.81 90 ALA A C 1
ATOM 710 O O . ALA A 1 90 ? 13.748 -8.093 9.868 1.00 88.81 90 ALA A O 1
ATOM 711 N N . GLU A 1 91 ? 15.127 -6.745 8.696 1.00 92.69 91 GLU A N 1
ATOM 712 C CA . GLU A 1 91 ? 14.869 -5.513 9.453 1.00 92.69 91 GLU A CA 1
ATOM 713 C C . GLU A 1 91 ? 13.385 -5.119 9.378 1.00 92.69 91 GLU A C 1
ATOM 715 O O . GLU A 1 91 ? 12.744 -4.879 10.402 1.00 92.69 91 GLU A O 1
ATOM 720 N N . LEU A 1 92 ? 12.807 -5.131 8.169 1.00 93.00 92 LEU A N 1
ATOM 721 C CA . LEU A 1 92 ? 11.383 -4.861 7.961 1.00 93.00 92 LEU A CA 1
ATOM 722 C C . LEU A 1 92 ? 10.512 -5.873 8.710 1.00 93.00 92 LEU A C 1
ATOM 724 O O . LEU A 1 92 ? 9.586 -5.485 9.420 1.00 93.00 92 LEU A O 1
ATOM 728 N N . ARG A 1 93 ? 10.803 -7.171 8.580 1.00 93.19 93 ARG A N 1
ATOM 729 C CA . ARG A 1 93 ? 10.014 -8.225 9.232 1.00 93.19 93 ARG A CA 1
ATOM 730 C C . ARG A 1 93 ? 10.071 -8.143 10.751 1.00 93.19 93 ARG A C 1
ATOM 732 O O . ARG A 1 93 ? 9.031 -8.299 11.384 1.00 93.19 93 ARG A O 1
ATOM 739 N N . GLU A 1 94 ? 11.248 -7.899 11.320 1.00 94.12 94 GLU A N 1
ATOM 740 C CA . GLU A 1 94 ? 11.424 -7.738 12.764 1.00 94.12 94 GLU A CA 1
ATOM 741 C C . GLU A 1 94 ? 10.609 -6.546 13.277 1.00 94.12 94 GLU A C 1
ATOM 743 O O . GLU A 1 94 ? 9.825 -6.693 14.217 1.00 94.12 94 GLU A O 1
ATOM 748 N N . ARG A 1 95 ? 10.682 -5.395 12.592 1.00 94.81 95 ARG A N 1
ATOM 749 C CA . ARG A 1 95 ? 9.905 -4.213 12.984 1.00 94.81 95 ARG A CA 1
ATOM 750 C C . ARG A 1 95 ? 8.395 -4.425 12.860 1.00 94.81 95 ARG A C 1
ATOM 752 O O . ARG A 1 95 ? 7.642 -4.024 13.745 1.00 94.81 95 ARG A O 1
ATOM 759 N N . LEU A 1 96 ? 7.931 -5.075 11.792 1.00 94.38 96 LEU A N 1
ATOM 760 C CA . LEU A 1 96 ? 6.509 -5.394 11.628 1.00 94.38 96 LEU A CA 1
ATOM 761 C C . LEU A 1 96 ? 6.024 -6.381 12.701 1.00 94.38 96 LEU A C 1
ATOM 763 O O . LEU A 1 96 ? 4.919 -6.233 13.217 1.00 94.38 96 LEU A O 1
ATOM 767 N N . GLN A 1 97 ? 6.846 -7.360 13.089 1.00 92.88 97 GLN A N 1
ATOM 768 C CA . GLN A 1 97 ? 6.528 -8.273 14.192 1.00 92.88 97 GLN A CA 1
ATOM 769 C C . GLN A 1 97 ? 6.401 -7.536 15.530 1.00 92.88 97 GLN A C 1
ATOM 771 O O . GLN A 1 97 ? 5.469 -7.814 16.290 1.00 92.88 97 GLN A O 1
ATOM 776 N N . GLU A 1 98 ? 7.284 -6.574 15.801 1.00 92.56 98 GLU A N 1
ATOM 777 C CA . GLU A 1 98 ? 7.197 -5.699 16.973 1.00 92.56 98 GLU A CA 1
ATOM 778 C C . GLU A 1 98 ? 5.885 -4.893 16.970 1.00 92.56 98 GLU A C 1
ATOM 780 O O . GLU A 1 98 ? 5.148 -4.893 17.964 1.00 92.56 98 GLU A O 1
ATOM 785 N N . PHE A 1 99 ? 5.510 -4.286 15.838 1.00 90.81 99 PHE A N 1
ATOM 786 C CA . PHE A 1 99 ? 4.230 -3.580 15.716 1.00 90.81 99 PHE A CA 1
ATOM 787 C C . PHE A 1 99 ? 3.023 -4.489 15.903 1.00 90.81 99 PHE A C 1
ATOM 789 O O . PHE A 1 99 ? 2.111 -4.126 16.649 1.00 90.81 99 PHE A O 1
ATOM 796 N N . GLN A 1 100 ? 3.024 -5.687 15.319 1.00 89.12 100 GLN A N 1
ATOM 797 C CA . GLN A 1 100 ? 1.955 -6.663 15.535 1.00 89.12 100 GLN A CA 1
ATOM 798 C C . GLN A 1 100 ? 1.836 -7.050 17.011 1.00 89.12 100 GLN A C 1
ATOM 800 O O . GLN A 1 100 ? 0.730 -7.055 17.564 1.00 89.12 100 GLN A O 1
ATOM 805 N N . PHE A 1 101 ? 2.965 -7.296 17.684 1.00 90.00 101 PHE A N 1
ATOM 806 C CA . PHE A 1 101 ? 2.981 -7.578 19.116 1.00 90.00 101 PHE A CA 1
ATOM 807 C C . PHE A 1 101 ? 2.342 -6.434 19.912 1.00 90.00 101 PHE A C 1
ATOM 809 O O . PHE A 1 101 ? 1.416 -6.665 20.698 1.00 90.00 101 PHE A O 1
ATOM 816 N N . HIS A 1 102 ? 2.763 -5.190 19.677 1.00 90.00 102 HIS A N 1
ATOM 817 C CA . HIS A 1 102 ? 2.196 -4.045 20.382 1.00 90.00 102 HIS A CA 1
ATOM 818 C C . HIS A 1 102 ? 0.730 -3.776 20.022 1.00 90.00 102 HIS A C 1
ATOM 820 O O . HIS A 1 102 ? -0.035 -3.366 20.897 1.00 90.00 102 HIS A O 1
ATOM 826 N N . ARG A 1 103 ? 0.294 -4.047 18.785 1.00 87.62 103 ARG A N 1
ATOM 827 C CA . ARG A 1 103 ? -1.113 -3.913 18.366 1.00 87.62 103 ARG A CA 1
ATOM 828 C C . ARG A 1 103 ? -2.003 -4.893 19.134 1.00 87.62 103 ARG A C 1
ATOM 830 O O . ARG A 1 103 ? -3.063 -4.494 19.620 1.00 87.62 103 ARG A O 1
ATOM 837 N N . VAL A 1 104 ? -1.536 -6.126 19.354 1.00 88.19 104 VAL A N 1
ATOM 838 C CA . VAL A 1 104 ? -2.212 -7.112 20.218 1.00 88.19 104 VAL A CA 1
ATOM 839 C C . VAL A 1 104 ? -2.300 -6.621 21.665 1.00 88.19 104 VAL A C 1
ATOM 841 O O . VAL A 1 104 ? -3.388 -6.651 22.247 1.00 88.19 104 VAL A O 1
ATOM 844 N N . GLN A 1 105 ? -1.197 -6.133 22.246 1.00 91.62 105 GLN A N 1
ATOM 845 C CA . GLN A 1 105 ? -1.210 -5.612 23.623 1.00 91.62 105 GLN A CA 1
ATOM 846 C C . GLN A 1 105 ? -2.137 -4.402 23.765 1.00 91.62 105 GLN A C 1
ATOM 848 O O . GLN A 1 105 ? -2.904 -4.298 24.722 1.00 91.62 105 GLN A O 1
ATOM 853 N N . ARG A 1 106 ? -2.131 -3.511 22.772 1.00 91.88 106 ARG A N 1
ATOM 854 C CA . ARG A 1 106 ? -3.011 -2.346 22.724 1.00 91.88 106 ARG A CA 1
ATOM 855 C C . ARG A 1 106 ? -4.483 -2.747 22.671 1.00 91.88 106 ARG A C 1
ATOM 857 O O . ARG A 1 106 ? -5.283 -2.171 23.404 1.00 91.88 106 ARG A O 1
ATOM 864 N N . GLY A 1 107 ? -4.843 -3.724 21.839 1.00 91.69 107 GLY A N 1
ATOM 865 C CA . GLY A 1 107 ? -6.207 -4.255 21.763 1.00 91.69 107 GLY A CA 1
ATOM 866 C C . GLY A 1 107 ? -6.708 -4.767 23.114 1.00 91.69 107 GLY A C 1
ATOM 867 O O . GLY A 1 107 ? -7.809 -4.413 23.538 1.00 91.69 107 GLY A O 1
ATOM 868 N N . LYS A 1 108 ? -5.862 -5.523 23.830 1.00 93.62 108 LYS A N 1
ATOM 869 C CA . LYS A 1 108 ? -6.141 -5.998 25.196 1.00 93.62 108 LYS A CA 1
ATOM 870 C C . LYS A 1 108 ? -6.341 -4.840 26.172 1.00 93.62 108 LYS A C 1
ATOM 872 O O . LYS A 1 108 ? -7.369 -4.784 26.838 1.00 93.62 108 LYS A O 1
ATOM 877 N N . ALA A 1 109 ? -5.427 -3.872 26.188 1.00 95.38 109 ALA A N 1
ATOM 878 C CA . ALA A 1 109 ? -5.500 -2.724 27.090 1.00 95.38 109 ALA A CA 1
ATOM 879 C C . ALA A 1 109 ? -6.742 -1.840 26.842 1.00 95.38 109 ALA A C 1
ATOM 881 O O . ALA A 1 109 ? -7.355 -1.340 27.788 1.00 95.38 109 ALA A O 1
ATOM 882 N N . ILE A 1 110 ? -7.153 -1.657 25.580 1.00 96.00 110 ILE A N 1
ATOM 883 C CA . ILE A 1 110 ? -8.408 -0.958 25.253 1.00 96.00 110 ILE A CA 1
ATOM 884 C C . ILE A 1 110 ? -9.600 -1.758 25.780 1.00 96.00 110 ILE A C 1
ATOM 886 O O . ILE A 1 110 ? -10.463 -1.189 26.447 1.00 96.00 110 ILE A O 1
ATOM 890 N N . LEU A 1 111 ? -9.643 -3.068 25.523 1.00 96.69 111 LEU A N 1
ATOM 891 C CA . LEU A 1 111 ? -10.728 -3.929 25.990 1.00 96.69 111 LEU A CA 1
ATOM 892 C C . LEU A 1 111 ? -10.834 -3.943 27.522 1.00 96.69 111 LEU A C 1
ATOM 894 O O . LEU A 1 111 ? -11.937 -3.883 28.054 1.00 96.69 111 LEU A O 1
ATOM 898 N N . GLU A 1 112 ? -9.714 -3.954 28.244 1.00 97.06 112 GLU A N 1
ATOM 899 C CA . GLU A 1 112 ? -9.678 -3.857 29.709 1.00 97.06 112 GLU A CA 1
ATOM 900 C C . GLU A 1 112 ? -10.295 -2.548 30.221 1.00 97.06 112 GLU A C 1
ATOM 902 O O . GLU A 1 112 ? -11.121 -2.559 31.143 1.00 97.06 112 GLU A O 1
ATOM 907 N N . LYS A 1 113 ? -9.956 -1.414 29.594 1.00 98.06 113 LYS A N 1
ATOM 908 C CA . LYS A 1 113 ? -10.562 -0.111 29.912 1.00 98.06 113 LYS A CA 1
ATOM 909 C C . LYS A 1 113 ? -12.062 -0.095 29.603 1.00 98.06 113 LYS A C 1
ATOM 911 O O . LYS A 1 113 ? -12.845 0.380 30.427 1.00 98.06 113 LYS A O 1
ATOM 916 N N . VAL A 1 114 ? -12.473 -0.655 28.463 1.00 97.94 114 VAL A N 1
ATOM 917 C CA . VAL A 1 114 ? -13.892 -0.795 28.092 1.00 97.94 114 VAL A CA 1
ATOM 918 C C . VAL A 1 114 ? -14.628 -1.670 29.106 1.00 97.94 114 VAL A C 1
ATOM 920 O O . VAL A 1 114 ? -15.672 -1.271 29.610 1.00 97.94 114 VAL A O 1
ATOM 923 N N . ASN A 1 115 ? -14.064 -2.813 29.491 1.00 98.00 115 ASN A N 1
ATOM 924 C CA . ASN A 1 115 ? -14.646 -3.723 30.476 1.00 98.00 115 ASN A CA 1
ATOM 925 C C . ASN A 1 115 ? -14.751 -3.103 31.871 1.00 98.00 115 ASN A C 1
ATOM 927 O O . ASN A 1 115 ? -15.716 -3.365 32.589 1.00 98.00 115 ASN A O 1
ATOM 931 N N . THR A 1 116 ? -13.794 -2.257 32.255 1.00 97.88 116 THR A N 1
ATOM 932 C CA . THR A 1 116 ? -13.870 -1.476 33.498 1.00 97.88 116 THR A CA 1
ATOM 933 C C . THR A 1 116 ? -15.078 -0.544 33.476 1.00 97.88 116 THR A C 1
ATOM 935 O O . THR A 1 116 ? -15.832 -0.479 34.447 1.00 97.88 116 THR A O 1
ATOM 938 N N . ARG A 1 117 ? -15.312 0.122 32.341 1.00 97.44 117 ARG A N 1
ATOM 939 C CA . ARG A 1 117 ? -16.476 0.987 32.149 1.00 97.44 117 ARG A CA 1
ATOM 940 C C . ARG A 1 117 ? -17.790 0.205 32.117 1.00 97.44 117 ARG A C 1
ATOM 942 O O . ARG A 1 117 ? -18.719 0.577 32.823 1.00 97.44 117 ARG A O 1
ATOM 949 N N . LEU A 1 118 ? -17.850 -0.905 31.380 1.00 97.81 118 LEU A N 1
ATOM 950 C CA . LEU A 1 118 ? -19.027 -1.781 31.337 1.00 97.81 118 LEU A CA 1
ATOM 951 C C . LEU A 1 118 ? -19.415 -2.267 32.739 1.00 97.81 118 LEU A C 1
ATOM 953 O O . LEU A 1 118 ? -20.583 -2.185 33.109 1.00 97.81 118 LEU A O 1
ATOM 957 N N . LYS A 1 119 ? -18.437 -2.679 33.557 1.00 97.75 119 LYS A N 1
ATOM 958 C CA . LYS A 1 119 ? -18.668 -3.047 34.963 1.00 97.75 119 LYS A CA 1
ATOM 959 C C . LYS A 1 119 ? -19.266 -1.898 35.774 1.00 97.75 119 LYS A C 1
ATOM 961 O O . LYS A 1 119 ? -20.211 -2.125 36.523 1.00 97.75 119 LYS A O 1
ATOM 966 N N . ALA A 1 120 ? -18.739 -0.682 35.623 1.00 97.31 120 ALA A N 1
ATOM 967 C CA . ALA A 1 120 ? -19.264 0.501 36.309 1.00 97.31 120 ALA A CA 1
ATOM 968 C C . ALA A 1 120 ? -20.711 0.837 35.892 1.00 97.31 120 ALA A C 1
ATOM 970 O O . ALA A 1 120 ? -21.465 1.402 36.678 1.00 97.31 120 ALA A O 1
ATOM 971 N N . GLU A 1 121 ? -21.112 0.445 34.683 1.00 97.19 121 GLU A N 1
ATOM 972 C CA . GLU A 1 121 ? -22.468 0.594 34.144 1.00 97.19 121 GLU A CA 1
ATOM 973 C C . GLU A 1 121 ? -23.381 -0.613 34.451 1.00 97.19 121 GLU A C 1
ATOM 975 O O . GLU A 1 121 ? -24.519 -0.656 33.987 1.00 97.19 121 GLU A O 1
ATOM 980 N N . GLY A 1 122 ? -22.901 -1.607 35.211 1.00 97.31 122 GLY A N 1
ATOM 981 C CA . GLY A 1 122 ? -23.654 -2.823 35.540 1.00 97.31 122 GLY A CA 1
ATOM 982 C C . GLY A 1 122 ? -23.835 -3.793 34.365 1.00 97.31 122 GLY A C 1
ATOM 983 O O . GLY A 1 122 ? -24.740 -4.625 34.390 1.00 97.31 122 GLY A O 1
ATOM 984 N N . ARG A 1 123 ? -23.001 -3.682 33.325 1.00 97.00 123 ARG A N 1
ATOM 985 C CA . ARG A 1 123 ? -23.033 -4.516 32.115 1.00 97.00 123 ARG A CA 1
ATOM 986 C C . ARG A 1 123 ? -22.035 -5.668 32.213 1.00 97.00 123 ARG A C 1
ATOM 988 O O . ARG A 1 123 ? -20.995 -5.565 32.867 1.00 97.00 123 ARG A O 1
ATOM 995 N N . GLU A 1 124 ? -22.332 -6.764 31.522 1.00 96.62 124 GLU A N 1
ATOM 996 C CA . GLU A 1 124 ? -21.423 -7.905 31.435 1.00 96.62 124 GLU A CA 1
ATOM 997 C C . GLU A 1 124 ? -20.181 -7.543 30.610 1.00 96.62 124 GLU A C 1
ATOM 999 O O . GLU A 1 124 ? -20.287 -6.928 29.542 1.00 96.62 124 GLU A O 1
ATOM 1004 N N . VAL A 1 125 ? -19.008 -7.955 31.095 1.00 96.94 125 VAL A N 1
ATOM 1005 C CA . VAL A 1 125 ? -17.739 -7.780 30.382 1.00 96.94 125 VAL A CA 1
ATOM 1006 C C . VAL A 1 125 ? -17.668 -8.632 29.125 1.00 96.94 125 VAL A C 1
ATOM 1008 O O . VAL A 1 125 ? -18.316 -9.671 29.009 1.00 96.94 125 VAL A O 1
ATOM 1011 N N . ILE A 1 126 ? -16.829 -8.199 28.196 1.00 95.88 126 ILE A N 1
ATOM 1012 C CA . ILE A 1 126 ? -16.510 -8.908 26.966 1.00 95.88 126 ILE A CA 1
ATOM 1013 C C . ILE A 1 126 ? -15.166 -9.627 27.175 1.00 95.88 126 ILE A C 1
ATOM 1015 O O . ILE A 1 126 ? -14.143 -8.946 27.312 1.00 95.88 126 ILE A O 1
ATOM 1019 N N . PRO A 1 127 ? -15.135 -10.971 27.241 1.00 93.81 127 PRO A N 1
ATOM 1020 C CA . PRO A 1 127 ? -13.891 -11.734 27.313 1.00 93.81 127 PRO A CA 1
ATOM 1021 C C . PRO A 1 127 ? -13.028 -11.509 26.071 1.00 93.81 127 PRO A C 1
ATOM 1023 O O . PRO A 1 127 ? -13.545 -11.396 24.958 1.00 93.81 127 PRO A O 1
ATOM 1026 N N . TYR A 1 128 ? -11.707 -11.472 26.245 1.00 91.38 128 TYR A N 1
ATOM 1027 C CA . TYR A 1 128 ? -10.788 -11.296 25.119 1.00 91.38 128 TYR A CA 1
ATOM 1028 C C . TYR A 1 128 ? -10.878 -12.472 24.141 1.00 91.38 128 TYR A C 1
ATOM 1030 O O . TYR A 1 128 ? -10.898 -12.268 22.929 1.00 91.38 128 TYR A O 1
ATOM 1038 N N . GLU A 1 129 ? -11.007 -13.685 24.674 1.00 89.44 129 GLU A N 1
ATOM 1039 C CA . GLU A 1 129 ? -11.055 -14.946 23.937 1.00 89.44 129 GLU A CA 1
ATOM 1040 C C . GLU A 1 129 ? -12.255 -15.012 22.985 1.00 89.44 129 GLU A C 1
ATOM 1042 O O . GLU A 1 129 ? -12.152 -15.579 21.899 1.00 89.44 129 GLU A O 1
ATOM 1047 N N . GLU A 1 130 ? -13.379 -14.392 23.362 1.00 88.75 130 GLU A N 1
ATOM 1048 C CA . GLU A 1 130 ? -14.579 -14.321 22.521 1.00 88.75 130 GLU A CA 1
ATOM 1049 C C . GLU A 1 130 ? -14.317 -13.525 21.237 1.00 88.75 130 GLU A C 1
ATOM 1051 O O . GLU A 1 130 ? -14.799 -13.894 20.164 1.00 88.75 130 GLU A O 1
ATOM 1056 N N . LEU A 1 131 ? -13.531 -12.451 21.346 1.00 87.25 131 LEU A N 1
ATOM 1057 C CA . LEU A 1 131 ? -13.153 -11.616 20.213 1.00 87.25 131 LEU A CA 1
ATOM 1058 C C . LEU A 1 131 ? -12.014 -12.248 19.417 1.00 87.25 131 LEU A C 1
ATOM 1060 O O . LEU A 1 131 ? -12.113 -12.374 18.200 1.00 87.25 131 LEU A O 1
ATOM 1064 N N . SER A 1 132 ? -10.942 -12.675 20.089 1.00 84.81 132 SER A N 1
ATOM 1065 C CA . SER A 1 132 ? -9.746 -13.184 19.412 1.00 84.81 132 SER A CA 1
ATOM 1066 C C . SER A 1 132 ? -10.012 -14.460 18.617 1.00 84.81 132 SER A C 1
ATOM 1068 O O . SER A 1 132 ? -9.357 -14.684 17.609 1.00 84.81 132 SER A O 1
ATOM 1070 N N . ALA A 1 133 ? -10.990 -15.281 19.017 1.00 82.81 133 ALA A N 1
ATOM 1071 C CA . ALA A 1 133 ? -11.357 -16.495 18.283 1.00 82.81 133 ALA A CA 1
ATOM 1072 C C . ALA A 1 133 ? -11.916 -16.232 16.871 1.00 82.81 133 ALA A C 1
ATOM 1074 O O . ALA A 1 133 ? -11.994 -17.158 16.068 1.00 82.81 133 ALA A O 1
ATOM 1075 N N . ARG A 1 134 ? -12.330 -14.994 16.571 1.00 79.19 134 ARG A N 1
ATOM 1076 C CA . ARG A 1 134 ? -12.933 -14.603 15.286 1.00 79.19 134 ARG A CA 1
ATOM 1077 C C . ARG A 1 134 ? -12.024 -13.716 14.437 1.00 79.19 134 ARG A C 1
ATOM 1079 O O . ARG A 1 134 ? -12.424 -13.322 13.348 1.00 79.19 134 ARG A O 1
ATOM 1086 N N . ILE A 1 135 ? -10.841 -13.369 14.943 1.00 77.94 135 ILE A N 1
ATOM 1087 C CA . ILE A 1 135 ? -9.950 -12.385 14.330 1.00 77.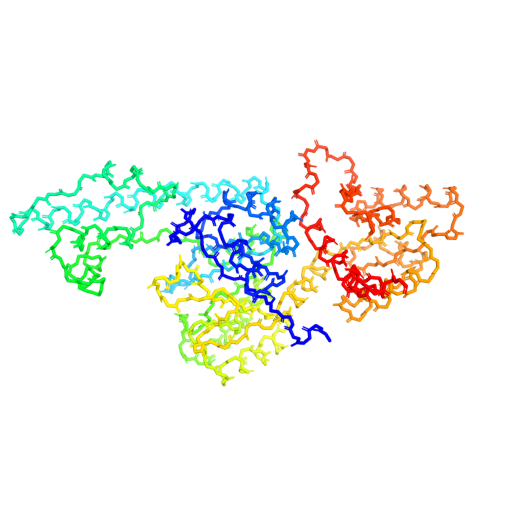94 135 ILE A CA 1
ATOM 1088 C C . ILE A 1 135 ? -8.650 -13.094 13.955 1.00 77.94 135 ILE A C 1
ATOM 1090 O O . ILE A 1 135 ? -7.922 -13.565 14.824 1.00 77.94 135 ILE A O 1
ATOM 1094 N N . THR A 1 136 ? -8.354 -13.153 12.658 1.00 71.81 136 THR A N 1
ATOM 1095 C CA . THR A 1 136 ? -7.081 -13.687 12.149 1.00 71.81 136 THR A CA 1
ATOM 1096 C C . THR A 1 136 ? -5.923 -12.704 12.385 1.00 71.81 136 THR A C 1
ATOM 1098 O O . THR A 1 136 ? -4.795 -13.127 12.625 1.00 71.81 136 THR A O 1
ATOM 1101 N N . GLY A 1 137 ? -6.198 -11.394 12.337 1.00 74.06 137 GLY A N 1
ATOM 1102 C CA . GLY A 1 137 ? -5.257 -10.324 12.679 1.00 74.06 137 GLY A CA 1
ATOM 1103 C C . GLY A 1 137 ? -5.261 -9.942 14.166 1.00 74.06 137 GLY A C 1
ATOM 1104 O O . GLY A 1 137 ? -5.528 -10.745 15.060 1.00 74.06 137 GLY A O 1
ATOM 1105 N N . SER A 1 138 ? -4.976 -8.674 14.463 1.00 77.75 138 SER A N 1
ATOM 1106 C CA . SER A 1 138 ? -4.980 -8.172 15.843 1.00 77.75 138 SER A CA 1
ATOM 1107 C C . SER A 1 138 ? -6.294 -7.476 16.212 1.00 77.75 138 SER A C 1
ATOM 1109 O O . SER A 1 138 ? -6.853 -6.721 15.414 1.00 77.75 138 SER A O 1
ATOM 1111 N N . LEU A 1 139 ? -6.723 -7.613 17.470 1.00 84.94 139 LEU A N 1
ATOM 1112 C CA . LEU A 1 139 ? -7.903 -6.934 18.008 1.00 84.94 139 LEU A CA 1
ATOM 1113 C C . LEU A 1 139 ? -7.790 -5.394 17.935 1.00 84.94 139 LEU A C 1
ATOM 1115 O O . LEU A 1 139 ? -7.187 -4.753 18.792 1.00 84.94 139 LEU A O 1
ATOM 1119 N N . GLY A 1 140 ? -8.411 -4.796 16.919 1.00 85.88 140 GLY A N 1
ATOM 1120 C CA . GLY A 1 140 ? -8.621 -3.349 16.794 1.00 85.88 140 GLY A CA 1
ATOM 1121 C C . GLY A 1 140 ? -9.923 -2.811 17.414 1.00 85.88 140 GLY A C 1
ATOM 1122 O O . GLY A 1 140 ? -10.837 -3.558 17.762 1.00 85.88 140 GLY A O 1
ATOM 1123 N N . ARG A 1 141 ? -10.029 -1.474 17.481 1.00 90.25 141 ARG A N 1
ATOM 1124 C CA . ARG A 1 141 ? -11.239 -0.738 17.911 1.00 90.25 141 ARG A CA 1
ATOM 1125 C C . ARG A 1 141 ? -12.508 -1.111 17.116 1.00 90.25 141 ARG A C 1
ATOM 1127 O O . ARG A 1 141 ? -13.542 -1.243 17.768 1.00 90.25 141 ARG A O 1
ATOM 1134 N N . PRO A 1 142 ? -12.466 -1.317 15.779 1.00 86.69 142 PRO A N 1
ATOM 1135 C CA . PRO A 1 142 ? -13.655 -1.709 15.016 1.00 86.69 142 PRO A CA 1
ATOM 1136 C C . PRO A 1 142 ? -14.292 -3.016 15.507 1.00 86.69 142 PRO A C 1
ATOM 1138 O O . PRO A 1 142 ? -15.503 -3.065 15.693 1.00 86.69 142 PRO A O 1
ATOM 1141 N N . HIS A 1 143 ? -13.488 -4.031 15.836 1.00 87.50 143 HIS A N 1
ATOM 1142 C CA . HIS A 1 143 ? -13.997 -5.300 16.371 1.00 87.50 143 HIS A CA 1
ATOM 1143 C C . HIS A 1 143 ? -14.682 -5.127 17.737 1.00 87.50 143 HIS A C 1
ATOM 1145 O O . HIS A 1 143 ? -15.714 -5.735 18.014 1.00 87.50 143 HIS A O 1
ATOM 1151 N N . ILE A 1 144 ? -14.136 -4.260 18.601 1.00 92.81 144 ILE A N 1
ATOM 1152 C CA . ILE A 1 144 ? -14.762 -3.944 19.893 1.00 92.81 144 ILE A CA 1
ATOM 1153 C C . ILE A 1 144 ? -16.078 -3.181 19.665 1.00 92.81 144 ILE A C 1
ATOM 1155 O O . ILE A 1 144 ? -17.067 -3.475 20.335 1.00 92.81 144 ILE A O 1
ATOM 1159 N N . ALA A 1 145 ? -16.125 -2.245 18.706 1.00 92.50 145 ALA A N 1
ATOM 1160 C CA . ALA A 1 145 ? -17.356 -1.538 18.333 1.00 92.50 145 ALA A CA 1
ATOM 1161 C C . ALA A 1 145 ? -18.453 -2.509 17.882 1.00 92.50 145 ALA A C 1
ATOM 1163 O O . ALA A 1 145 ? -19.593 -2.419 18.343 1.00 92.50 145 ALA A O 1
ATOM 1164 N N . GLU A 1 146 ? -18.095 -3.457 17.014 1.00 89.00 146 GLU A N 1
ATOM 1165 C CA . GLU A 1 146 ? -19.014 -4.472 16.512 1.00 89.00 146 GLU A CA 1
ATOM 1166 C C . GLU A 1 146 ? -19.587 -5.316 17.650 1.00 89.00 146 GLU A C 1
ATOM 1168 O O . GLU A 1 146 ? -20.799 -5.515 17.710 1.00 89.00 146 GLU A O 1
ATOM 1173 N N . GLN A 1 147 ? -18.749 -5.741 18.594 1.00 93.19 147 GLN A N 1
ATOM 1174 C CA . GLN A 1 147 ? -19.198 -6.552 19.721 1.00 93.19 147 GLN A CA 1
ATOM 1175 C C . GLN A 1 147 ? -20.061 -5.770 20.718 1.00 93.19 147 GLN A C 1
ATOM 1177 O O . GLN A 1 147 ? -21.061 -6.295 21.212 1.00 93.19 147 GLN A O 1
ATOM 1182 N N . LEU A 1 148 ? -19.726 -4.505 20.993 1.00 95.75 148 LEU A N 1
ATOM 1183 C CA . LEU A 1 148 ? -20.578 -3.618 21.793 1.00 95.75 148 LEU A CA 1
ATOM 1184 C C . LEU A 1 148 ? -21.970 -3.491 21.154 1.00 95.75 148 LEU A C 1
ATOM 1186 O O . LEU A 1 148 ? -22.985 -3.555 21.849 1.00 95.75 148 LEU A O 1
ATOM 1190 N N . ARG A 1 149 ? -22.028 -3.361 19.825 1.00 94.75 149 ARG A N 1
ATOM 1191 C CA . ARG A 1 149 ? -23.288 -3.318 19.073 1.00 94.75 149 ARG A CA 1
ATOM 1192 C C . ARG A 1 149 ? -24.018 -4.661 19.113 1.00 94.75 149 ARG A C 1
ATOM 1194 O O . ARG A 1 149 ? -25.220 -4.685 19.356 1.00 94.75 149 ARG A O 1
ATOM 1201 N N . ALA A 1 150 ? -23.309 -5.773 18.920 1.00 92.75 150 ALA A N 1
ATOM 1202 C CA . ALA A 1 150 ? -23.879 -7.121 18.932 1.00 92.75 150 ALA A CA 1
ATOM 1203 C C . ALA A 1 150 ? -24.518 -7.478 20.285 1.00 92.75 150 ALA A C 1
ATOM 1205 O O . ALA A 1 150 ? -25.557 -8.134 20.318 1.00 92.75 150 ALA A O 1
ATOM 1206 N N . ARG A 1 151 ? -23.951 -6.988 21.395 1.00 94.62 151 ARG A N 1
ATOM 1207 C CA . ARG A 1 151 ? -24.525 -7.125 22.746 1.00 94.62 151 ARG A CA 1
ATOM 1208 C C . ARG A 1 151 ? -25.624 -6.105 23.072 1.00 94.62 151 ARG A C 1
ATOM 1210 O O . ARG A 1 151 ? -26.146 -6.103 24.182 1.00 94.62 151 ARG A O 1
ATOM 1217 N N . GLY A 1 152 ? -25.975 -5.225 22.133 1.00 96.00 152 GLY A N 1
ATOM 1218 C CA . GLY A 1 152 ? -26.994 -4.193 22.330 1.00 96.00 152 GLY A CA 1
ATOM 1219 C C . GLY A 1 152 ? -26.577 -3.076 23.292 1.00 96.00 152 GLY A C 1
ATOM 1220 O O . GLY A 1 152 ? -27.430 -2.347 23.791 1.00 96.00 152 GLY A O 1
ATOM 1221 N N . TYR A 1 153 ? -25.278 -2.926 23.572 1.00 96.62 153 TYR A N 1
ATOM 1222 C CA . TYR A 1 153 ? -24.759 -1.890 24.473 1.00 96.62 153 TYR A CA 1
ATOM 1223 C C . TYR A 1 153 ? -24.744 -0.503 23.824 1.00 96.62 153 TYR A C 1
ATOM 1225 O O . TYR A 1 153 ? -24.777 0.506 24.533 1.00 96.62 153 TYR A O 1
ATOM 1233 N N . VAL A 1 154 ? -24.712 -0.466 22.491 1.00 96.88 154 VAL A N 1
ATOM 1234 C CA . VAL A 1 154 ? -24.735 0.729 21.637 1.00 96.88 154 VAL A CA 1
ATOM 1235 C C . VAL A 1 154 ? -25.537 0.440 20.366 1.00 96.88 154 VAL A C 1
ATOM 1237 O O . VAL A 1 154 ? -25.649 -0.710 19.941 1.00 96.88 154 VAL A O 1
ATOM 1240 N N . ARG A 1 155 ? -26.093 1.479 19.739 1.00 94.12 155 ARG A N 1
ATOM 1241 C CA . ARG A 1 155 ? -26.953 1.367 18.547 1.00 94.12 155 ARG A CA 1
ATOM 1242 C C . ARG A 1 155 ? -26.161 1.267 17.249 1.00 94.12 155 ARG A C 1
ATOM 1244 O O . ARG A 1 155 ? -26.604 0.617 16.306 1.00 94.12 155 ARG A O 1
ATOM 1251 N N . ASN A 1 156 ? -25.016 1.940 17.176 1.00 88.56 156 ASN A N 1
ATOM 1252 C CA . ASN A 1 156 ? -24.194 2.031 15.973 1.00 88.56 156 ASN A CA 1
ATOM 1253 C C . ASN A 1 156 ? -22.710 2.248 16.319 1.00 88.56 156 ASN A C 1
ATOM 1255 O O . ASN A 1 156 ? -22.350 2.434 17.484 1.00 88.56 156 ASN A O 1
ATOM 1259 N N . ASN A 1 157 ? -21.850 2.213 15.297 1.00 85.06 157 ASN A N 1
ATOM 1260 C CA . ASN A 1 157 ? -20.406 2.376 15.476 1.00 85.06 157 ASN A CA 1
ATOM 1261 C C . ASN A 1 157 ? -20.050 3.760 16.031 1.00 85.06 157 ASN A C 1
ATOM 1263 O O . ASN A 1 157 ? -19.204 3.852 16.910 1.00 85.06 157 ASN A O 1
ATOM 1267 N N . GLU A 1 158 ? -20.713 4.828 15.587 1.00 88.69 158 GLU A N 1
ATOM 1268 C CA . GLU A 1 158 ? -20.455 6.181 16.093 1.00 88.69 158 GLU A CA 1
ATOM 1269 C C . GLU A 1 158 ? -20.655 6.267 17.615 1.00 88.69 158 GLU A C 1
ATOM 1271 O O . GLU A 1 158 ? -19.781 6.752 18.335 1.00 88.69 158 GLU A O 1
ATOM 1276 N N . GLU A 1 159 ? -21.751 5.702 18.125 1.00 94.81 159 GLU A N 1
ATOM 1277 C CA . GLU A 1 159 ? -22.029 5.622 19.558 1.00 94.81 159 GLU A CA 1
ATOM 1278 C C . GLU A 1 159 ? -20.985 4.772 20.298 1.00 94.81 159 GLU A C 1
ATOM 1280 O O . GLU A 1 159 ? -20.519 5.172 21.367 1.00 94.81 159 GLU A O 1
ATOM 1285 N N . ALA A 1 160 ? -20.549 3.652 19.710 1.00 95.38 160 ALA A N 1
ATOM 1286 C CA . ALA A 1 160 ? -19.465 2.831 20.254 1.00 95.38 160 ALA A CA 1
ATOM 1287 C C . ALA A 1 160 ? -18.164 3.632 20.420 1.00 95.38 160 ALA A C 1
ATOM 1289 O O . ALA A 1 160 ? -17.507 3.564 21.465 1.00 95.38 160 ALA A O 1
ATOM 1290 N N . PHE A 1 161 ? -17.798 4.415 19.402 1.00 93.06 161 PHE A N 1
ATOM 1291 C CA . PHE A 1 161 ? -16.588 5.226 19.424 1.00 93.06 161 PHE A CA 1
ATOM 1292 C C . PHE A 1 161 ? -16.676 6.354 20.449 1.00 93.06 161 PHE A C 1
ATOM 1294 O O . PHE A 1 161 ? -15.767 6.495 21.265 1.00 93.06 161 PHE A O 1
ATOM 1301 N N . GLN A 1 162 ? -17.775 7.104 20.462 1.00 95.38 162 GLN A N 1
ATOM 1302 C CA . GLN A 1 162 ? -17.949 8.240 21.370 1.00 95.38 162 GLN A CA 1
ATOM 1303 C C . GLN A 1 162 ? -18.035 7.814 22.841 1.00 95.38 162 GLN A C 1
ATOM 1305 O O . GLN A 1 162 ? -17.411 8.431 23.703 1.00 95.38 162 GLN A O 1
ATOM 1310 N N . GLN A 1 163 ? -18.779 6.747 23.149 1.00 95.44 163 GLN A N 1
ATOM 1311 C CA . GLN A 1 163 ? -19.001 6.334 24.539 1.00 95.44 163 GLN A CA 1
ATOM 1312 C C . GLN A 1 163 ? -17.852 5.500 25.112 1.00 95.44 163 GLN A C 1
ATOM 1314 O O . GLN A 1 163 ? -17.525 5.650 26.291 1.00 95.44 163 GLN A O 1
ATOM 1319 N N . TYR A 1 164 ? -17.226 4.644 24.299 1.00 96.38 164 TYR A N 1
ATOM 1320 C CA . TYR A 1 164 ? -16.230 3.683 24.778 1.00 96.38 164 TYR A CA 1
ATOM 1321 C C . TYR A 1 164 ? -14.862 3.879 24.136 1.00 96.38 164 TYR A C 1
ATOM 1323 O O . TYR A 1 164 ? -13.884 4.059 24.852 1.00 96.38 164 TYR A O 1
ATOM 1331 N N . LEU A 1 165 ? -14.746 3.864 22.808 1.00 94.62 165 LEU A N 1
ATOM 1332 C CA . LEU A 1 165 ? -13.435 3.647 22.172 1.00 94.62 165 LEU A CA 1
ATOM 1333 C C . LEU A 1 165 ? -12.535 4.887 22.122 1.00 94.62 165 LEU A C 1
ATOM 1335 O O . LEU A 1 165 ? -11.315 4.733 22.118 1.00 94.62 165 LEU A O 1
ATOM 1339 N N . ILE A 1 166 ? -13.104 6.096 22.102 1.00 93.38 166 ILE A N 1
ATOM 1340 C CA . ILE A 1 166 ? -12.354 7.350 22.254 1.00 93.38 166 ILE A CA 1
ATOM 1341 C C . ILE A 1 166 ? -11.928 7.530 23.726 1.00 93.38 166 ILE A C 1
ATOM 1343 O O . ILE A 1 166 ? -10.727 7.674 23.964 1.00 93.38 166 ILE A O 1
ATOM 1347 N N . PRO A 1 167 ? -12.824 7.430 24.735 1.00 95.06 167 PRO A N 1
ATOM 1348 C CA . PRO A 1 167 ? -12.424 7.553 26.143 1.00 95.06 167 PRO A CA 1
ATOM 1349 C C . PRO A 1 167 ? -11.476 6.451 26.633 1.00 95.06 167 PRO A C 1
ATOM 1351 O O . PRO A 1 167 ? -10.586 6.701 27.444 1.00 95.06 167 PRO A O 1
ATOM 1354 N N . CYS A 1 168 ? -11.653 5.219 26.154 1.00 95.31 168 CYS A N 1
ATOM 1355 C CA . CYS A 1 168 ? -10.837 4.065 26.533 1.00 95.31 168 CYS A CA 1
ATOM 1356 C C . CYS A 1 168 ? -9.622 3.873 25.617 1.00 95.31 168 CYS A C 1
ATOM 1358 O O . CYS A 1 168 ? -9.001 2.809 25.640 1.00 95.31 168 CYS A O 1
ATOM 1360 N N . ASN A 1 169 ? -9.270 4.878 24.812 1.00 92.56 169 ASN A N 1
ATOM 1361 C CA . ASN A 1 169 ? -8.166 4.766 23.876 1.00 92.56 169 ASN A CA 1
ATOM 1362 C C . ASN A 1 169 ? -6.831 4.520 24.603 1.00 92.56 169 ASN A C 1
ATOM 1364 O O . ASN A 1 169 ? -6.592 4.919 25.752 1.00 92.56 169 ASN A O 1
ATOM 1368 N N . VAL A 1 170 ? -5.944 3.833 23.902 1.00 91.25 170 VAL A N 1
ATOM 1369 C CA . VAL A 1 170 ? -4.540 3.650 24.267 1.00 91.25 170 VAL A CA 1
ATOM 1370 C C . VAL A 1 170 ? -3.732 4.132 23.072 1.00 91.25 170 VAL A C 1
ATOM 1372 O O . VAL A 1 170 ? -4.160 3.935 21.930 1.00 91.25 170 VAL A O 1
ATOM 1375 N N . GLN A 1 171 ? -2.608 4.804 23.314 1.00 86.06 171 GLN A N 1
ATOM 1376 C CA . GLN A 1 171 ? -1.784 5.340 22.233 1.00 86.06 171 GLN A CA 1
ATOM 1377 C C . GLN A 1 171 ? -1.363 4.212 21.284 1.00 86.06 171 GLN A C 1
ATOM 1379 O O . GLN A 1 171 ? -1.095 3.085 21.710 1.00 86.06 171 GLN A O 1
ATOM 1384 N N . LYS A 1 172 ? -1.435 4.485 19.981 1.00 84.06 172 LYS A N 1
ATOM 1385 C CA . LYS A 1 172 ? -1.022 3.550 18.936 1.00 84.06 172 LYS A CA 1
ATOM 1386 C C . LYS A 1 172 ? 0.509 3.618 18.841 1.00 84.06 172 LYS A C 1
ATOM 1388 O O . LYS A 1 172 ? 1.027 4.730 18.810 1.00 84.06 172 LYS A O 1
ATOM 1393 N N . PRO A 1 173 ? 1.227 2.484 18.838 1.00 83.38 173 PRO A N 1
ATOM 1394 C CA . PRO A 1 173 ? 2.638 2.479 18.475 1.00 83.38 173 PRO A CA 1
ATOM 1395 C C . PRO A 1 173 ? 2.797 3.063 17.074 1.00 83.38 173 PRO A C 1
ATOM 1397 O O . PRO A 1 173 ? 2.003 2.751 16.185 1.00 83.38 173 PRO A O 1
ATOM 1400 N N . SER A 1 174 ? 3.805 3.901 16.891 1.00 90.12 174 SER A N 1
ATOM 1401 C CA . SER A 1 174 ? 4.106 4.519 15.608 1.00 90.12 174 SER A CA 1
ATOM 1402 C C . SER A 1 174 ? 5.607 4.668 15.434 1.00 90.12 174 SER A C 1
ATOM 1404 O O . SER A 1 174 ? 6.359 4.794 16.403 1.00 90.12 174 SER A O 1
ATOM 1406 N N . LEU A 1 175 ? 6.036 4.649 14.178 1.00 93.75 175 LEU A N 1
ATOM 1407 C CA . LEU A 1 175 ? 7.408 4.929 13.784 1.00 93.75 175 LEU A CA 1
ATOM 1408 C C . LEU A 1 175 ? 7.567 6.415 13.449 1.00 93.75 175 LEU A C 1
ATOM 1410 O O . LEU A 1 175 ? 6.692 6.954 12.771 1.00 93.75 175 LEU A O 1
ATOM 1414 N N . PRO A 1 176 ? 8.673 7.090 13.796 1.00 96.25 176 PRO A N 1
ATOM 1415 C CA . PRO A 1 176 ? 8.972 8.373 13.178 1.00 96.25 176 PRO A CA 1
ATOM 1416 C C . PRO A 1 176 ? 8.997 8.222 11.651 1.00 96.25 176 PRO A C 1
ATOM 1418 O O . PRO A 1 176 ? 9.680 7.343 11.120 1.00 96.25 176 PRO A O 1
ATOM 1421 N N . LEU A 1 177 ? 8.264 9.075 10.934 1.00 97.88 177 LEU A N 1
ATOM 1422 C CA . LEU A 1 177 ? 8.110 9.008 9.477 1.00 97.88 177 LEU A CA 1
ATOM 1423 C C . LEU A 1 177 ? 9.454 8.862 8.725 1.00 97.88 177 LEU A C 1
ATOM 1425 O O . LEU A 1 177 ? 9.535 8.007 7.841 1.00 97.88 177 LEU A O 1
ATOM 1429 N N . PRO A 1 178 ? 10.542 9.576 9.088 1.00 97.25 178 PRO A N 1
ATOM 1430 C CA . PRO A 1 178 ? 11.837 9.407 8.423 1.00 97.25 178 PRO A CA 1
ATOM 1431 C C . PRO A 1 178 ? 12.459 8.022 8.630 1.00 97.25 178 PRO A C 1
ATOM 1433 O O . PRO A 1 178 ? 13.144 7.505 7.750 1.00 97.25 178 PRO A O 1
ATOM 1436 N N . GLU A 1 179 ? 12.230 7.400 9.788 1.00 97.12 179 GLU A N 1
ATOM 1437 C CA . GLU A 1 179 ? 12.674 6.031 10.061 1.00 97.12 179 GLU A CA 1
ATOM 1438 C C . GLU A 1 179 ? 11.849 5.018 9.261 1.00 97.12 179 GLU A C 1
ATOM 1440 O O . GLU A 1 179 ? 12.426 4.104 8.678 1.00 97.12 179 GLU A O 1
ATOM 1445 N N . ALA A 1 180 ? 10.536 5.230 9.130 1.00 97.69 180 ALA A N 1
ATOM 1446 C CA . ALA A 1 180 ? 9.669 4.396 8.294 1.00 97.69 180 ALA A CA 1
ATOM 1447 C C . ALA A 1 180 ? 10.060 4.438 6.811 1.00 97.69 180 ALA A C 1
ATOM 1449 O O . ALA A 1 180 ? 10.116 3.400 6.149 1.00 97.69 180 ALA A O 1
ATOM 1450 N N . MET A 1 181 ? 10.390 5.626 6.295 1.00 98.31 181 MET A N 1
ATOM 1451 C CA . MET A 1 181 ? 10.882 5.779 4.924 1.00 98.31 181 MET A CA 1
ATOM 1452 C C . MET A 1 181 ? 12.202 5.032 4.716 1.00 98.31 181 MET A C 1
ATOM 1454 O O . MET A 1 181 ? 12.322 4.285 3.744 1.00 98.31 181 MET A O 1
ATOM 1458 N N . ARG A 1 182 ? 13.164 5.164 5.642 1.00 97.31 182 ARG A N 1
ATOM 1459 C CA . ARG A 1 182 ? 14.441 4.432 5.573 1.00 97.31 182 ARG A CA 1
ATOM 1460 C C . ARG A 1 182 ? 14.247 2.920 5.633 1.00 97.31 182 ARG A C 1
ATOM 1462 O O . ARG A 1 182 ? 14.843 2.215 4.825 1.00 97.31 182 ARG A O 1
ATOM 1469 N N . LEU A 1 183 ? 13.383 2.437 6.527 1.00 96.75 183 LEU A N 1
ATOM 1470 C CA . LEU A 1 183 ? 13.057 1.017 6.657 1.00 96.75 183 LEU A CA 1
ATOM 1471 C C . LEU A 1 183 ? 12.539 0.439 5.333 1.00 96.75 183 LEU A C 1
ATOM 1473 O O . LEU A 1 183 ? 13.036 -0.579 4.851 1.00 96.75 183 LEU A O 1
ATOM 1477 N N . LEU A 1 184 ? 11.581 1.127 4.700 1.00 96.62 184 LEU A N 1
ATOM 1478 C CA . LEU A 1 184 ? 11.069 0.728 3.389 1.00 96.62 184 LEU A CA 1
ATOM 1479 C C . LEU A 1 184 ? 12.164 0.771 2.322 1.00 96.62 184 LEU A C 1
ATOM 1481 O O . LEU A 1 184 ? 12.286 -0.168 1.544 1.00 96.62 184 LEU A O 1
ATOM 1485 N N . GLN A 1 185 ? 12.988 1.817 2.289 1.00 94.31 185 GLN A N 1
ATOM 1486 C CA . GLN A 1 185 ? 14.052 1.958 1.294 1.00 94.31 185 GLN A CA 1
ATOM 1487 C C . GLN A 1 185 ? 15.165 0.910 1.439 1.00 94.31 185 GLN A C 1
ATOM 1489 O O . GLN A 1 185 ? 15.666 0.431 0.419 1.00 94.31 185 GLN A O 1
ATOM 1494 N N . HIS A 1 186 ? 15.527 0.511 2.665 1.00 92.25 186 HIS A N 1
ATOM 1495 C CA . HIS A 1 186 ? 16.431 -0.617 2.930 1.00 92.25 186 HIS A CA 1
ATOM 1496 C C . HIS A 1 186 ? 15.851 -1.933 2.406 1.00 92.25 186 HIS A C 1
ATOM 1498 O O . HIS A 1 186 ? 16.572 -2.744 1.825 1.00 92.25 186 HIS A O 1
ATOM 1504 N N . ALA A 1 187 ? 14.532 -2.104 2.514 1.00 89.19 187 ALA A N 1
ATOM 1505 C CA . ALA A 1 187 ? 13.797 -3.184 1.867 1.00 89.19 187 ALA A CA 1
ATOM 1506 C C . ALA A 1 187 ? 13.527 -2.923 0.370 1.00 89.19 187 ALA A C 1
ATOM 1508 O O . ALA A 1 187 ? 12.733 -3.625 -0.242 1.00 89.19 187 ALA A O 1
ATOM 1509 N N . ARG A 1 188 ? 14.173 -1.934 -0.260 1.00 91.25 188 ARG A N 1
ATOM 1510 C CA . ARG A 1 188 ? 13.987 -1.560 -1.674 1.00 91.25 188 ARG A CA 1
ATOM 1511 C C . ARG A 1 188 ? 12.546 -1.173 -2.049 1.00 91.25 188 ARG A C 1
ATOM 1513 O O . ARG A 1 188 ? 12.127 -1.401 -3.177 1.00 91.25 188 ARG A O 1
ATOM 1520 N N . GLY A 1 189 ? 11.776 -0.626 -1.117 1.00 93.44 189 GLY A N 1
ATOM 1521 C CA . GLY A 1 189 ? 10.393 -0.194 -1.305 1.00 93.44 189 GLY A CA 1
ATOM 1522 C C . GLY A 1 189 ? 10.232 1.276 -1.687 1.00 93.44 189 GLY A C 1
ATOM 1523 O O . GLY A 1 189 ? 11.132 2.095 -1.520 1.00 93.44 189 GLY A O 1
ATOM 1524 N N . ILE A 1 190 ? 9.036 1.622 -2.164 1.00 97.50 190 ILE A N 1
ATOM 1525 C CA . ILE A 1 190 ? 8.639 2.994 -2.503 1.00 97.50 190 ILE A CA 1
ATOM 1526 C C . ILE A 1 190 ? 7.742 3.562 -1.396 1.00 97.50 190 ILE A C 1
ATOM 1528 O O . ILE A 1 190 ? 6.581 3.154 -1.324 1.00 97.50 190 ILE A O 1
ATOM 1532 N N . PRO A 1 191 ? 8.246 4.485 -0.552 1.00 98.50 191 PRO A N 1
ATOM 1533 C CA . PRO A 1 191 ? 7.442 5.177 0.451 1.00 98.50 191 PRO A CA 1
ATOM 1534 C C . PRO A 1 191 ? 6.547 6.249 -0.186 1.00 98.50 191 PRO A C 1
ATOM 1536 O O . PRO A 1 191 ? 7.010 7.123 -0.930 1.00 98.50 191 PRO A O 1
ATOM 1539 N N . VAL A 1 192 ? 5.256 6.196 0.129 1.00 98.88 192 VAL A N 1
ATOM 1540 C CA . VAL A 1 192 ? 4.199 7.052 -0.415 1.00 98.88 192 VAL A CA 1
ATOM 1541 C C . VAL A 1 192 ? 3.304 7.538 0.721 1.00 98.88 192 VAL A C 1
ATOM 1543 O O . VAL A 1 192 ? 2.811 6.741 1.510 1.00 98.88 192 VAL A O 1
ATOM 1546 N N . LEU A 1 193 ? 3.053 8.842 0.796 1.00 98.75 193 LEU A N 1
ATOM 1547 C CA . LEU A 1 193 ? 2.151 9.404 1.803 1.00 98.75 193 LEU A CA 1
ATOM 1548 C C . LEU A 1 193 ? 0.702 8.987 1.514 1.00 98.75 193 LEU A C 1
ATOM 1550 O O . LEU A 1 193 ? 0.190 9.311 0.438 1.00 98.75 193 LEU A O 1
ATOM 1554 N N . ALA A 1 194 ? 0.039 8.325 2.463 1.00 98.50 194 ALA A N 1
ATOM 1555 C CA . ALA A 1 194 ? -1.375 7.976 2.349 1.00 98.50 194 ALA A CA 1
ATOM 1556 C C . ALA A 1 194 ? -2.272 9.200 2.578 1.00 98.50 194 ALA A C 1
ATOM 1558 O O . ALA A 1 194 ? -1.934 10.086 3.370 1.00 98.50 194 ALA A O 1
ATOM 1559 N N . HIS A 1 195 ? -3.413 9.241 1.882 1.00 96.69 195 HIS A N 1
ATOM 1560 C CA . HIS A 1 195 ? -4.535 10.166 2.088 1.00 96.69 195 HIS A CA 1
ATOM 1561 C C . HIS A 1 195 ? -4.165 11.544 2.702 1.00 96.69 195 HIS A C 1
ATOM 1563 O O . HIS A 1 195 ? -4.563 11.861 3.830 1.00 96.69 195 HIS A O 1
ATOM 1569 N N . PRO A 1 196 ? -3.422 12.411 1.977 1.00 96.44 196 PRO A N 1
ATOM 1570 C CA . PRO A 1 196 ? -2.771 13.597 2.549 1.00 96.44 196 PRO A CA 1
ATOM 1571 C C . PRO A 1 196 ? -3.708 14.605 3.232 1.00 96.44 196 PRO A C 1
ATOM 1573 O O . PRO A 1 196 ? -3.270 15.380 4.078 1.00 96.44 196 PRO A O 1
ATOM 1576 N N . THR A 1 197 ? -5.006 14.604 2.905 1.00 94.69 197 THR A N 1
ATOM 1577 C CA . THR A 1 197 ? -6.002 15.472 3.562 1.00 94.69 197 THR A CA 1
ATOM 1578 C C . THR A 1 197 ? -6.187 15.186 5.048 1.00 94.69 197 THR A C 1
ATOM 1580 O O . THR A 1 197 ? -6.684 16.054 5.762 1.00 94.69 197 THR A O 1
ATOM 1583 N N . TYR A 1 198 ? -5.852 13.976 5.505 1.00 94.06 198 TYR A N 1
ATOM 1584 C CA . TYR A 1 198 ? -5.958 13.597 6.916 1.00 94.06 198 TYR A CA 1
ATOM 1585 C C . TYR A 1 198 ? -4.737 14.031 7.733 1.00 94.06 198 TYR A C 1
ATOM 1587 O O . TYR A 1 198 ? -4.844 14.155 8.945 1.00 94.06 198 TYR A O 1
ATOM 1595 N N . VAL A 1 199 ? -3.625 14.371 7.070 1.00 94.81 199 VAL A N 1
ATOM 1596 C CA . VAL A 1 199 ? -2.459 15.002 7.707 1.00 94.81 199 VAL A CA 1
ATOM 1597 C C . VAL A 1 199 ? -2.773 16.456 8.059 1.00 94.81 199 VAL A C 1
ATOM 1599 O O . VAL A 1 199 ? -2.598 16.891 9.192 1.00 94.81 199 VAL A O 1
ATOM 1602 N N . THR A 1 200 ? -3.232 17.235 7.076 1.00 93.88 200 THR A N 1
ATOM 1603 C CA . THR A 1 200 ? -3.707 18.606 7.286 1.00 93.88 200 THR A CA 1
ATOM 1604 C C . THR A 1 200 ? -4.544 19.082 6.101 1.00 93.88 200 THR A C 1
ATOM 1606 O O . THR A 1 200 ? -4.264 18.758 4.945 1.00 93.88 200 THR A O 1
ATOM 1609 N N . GLN A 1 201 ? -5.562 19.900 6.379 1.00 91.62 201 GLN A N 1
ATOM 1610 C CA . GLN A 1 201 ? -6.342 20.595 5.348 1.00 91.62 201 GLN A CA 1
ATOM 1611 C C . GLN A 1 201 ? -5.691 21.924 4.912 1.00 91.62 201 GLN A C 1
ATOM 1613 O O . GLN A 1 201 ? -6.091 22.517 3.907 1.00 91.62 201 GLN A O 1
ATOM 1618 N N . ASP A 1 202 ? -4.659 22.385 5.629 1.00 95.75 202 ASP A N 1
ATOM 1619 C CA . ASP A 1 202 ? -3.869 23.565 5.274 1.00 95.75 202 ASP A CA 1
ATOM 1620 C C . ASP A 1 202 ? -2.903 23.226 4.124 1.00 95.75 202 ASP A C 1
ATOM 1622 O O . ASP A 1 202 ? -1.836 22.634 4.303 1.00 95.75 202 ASP A O 1
ATOM 1626 N N . ARG A 1 203 ? -3.295 23.604 2.901 1.00 95.00 203 ARG A N 1
ATOM 1627 C CA . ARG A 1 203 ? -2.518 23.361 1.673 1.00 95.00 203 ARG A CA 1
ATOM 1628 C C . ARG A 1 203 ? -1.109 23.985 1.701 1.00 95.00 203 ARG A C 1
ATOM 1630 O O . ARG A 1 203 ? -0.177 23.316 1.249 1.00 95.00 203 ARG A O 1
ATOM 1637 N N . PRO A 1 204 ? -0.906 25.243 2.143 1.00 96.94 204 PRO A N 1
ATOM 1638 C CA . PRO A 1 204 ? 0.431 25.780 2.398 1.00 96.94 204 PRO A CA 1
ATOM 1639 C C . PRO A 1 204 ? 1.289 24.909 3.325 1.00 96.94 204 PRO A C 1
ATOM 1641 O O . PRO A 1 204 ? 2.407 24.563 2.936 1.00 96.94 204 PRO A O 1
ATOM 1644 N N . LYS A 1 205 ? 0.767 24.504 4.491 1.00 96.56 205 LYS A N 1
ATOM 1645 C CA . LYS A 1 205 ? 1.499 23.637 5.432 1.00 96.56 205 LYS A CA 1
ATOM 1646 C C . LYS A 1 205 ? 1.814 22.279 4.807 1.00 96.56 205 LYS A C 1
ATOM 1648 O O . LYS A 1 205 ? 2.959 21.841 4.870 1.00 96.56 205 LYS A O 1
ATOM 1653 N N . LEU A 1 206 ? 0.851 21.651 4.127 1.00 95.75 206 LEU A N 1
ATOM 1654 C CA . LEU A 1 206 ? 1.064 20.369 3.449 1.00 95.75 206 LEU A CA 1
ATOM 1655 C C . LEU A 1 206 ? 2.157 20.449 2.374 1.00 95.75 206 LEU A C 1
ATOM 1657 O O . LEU A 1 206 ? 2.975 19.542 2.252 1.00 95.75 206 LEU A O 1
ATOM 1661 N N . ARG A 1 207 ? 2.205 21.542 1.603 1.00 96.88 207 ARG A N 1
ATOM 1662 C CA . ARG A 1 207 ? 3.262 21.765 0.604 1.00 96.88 207 ARG A CA 1
ATOM 1663 C C . ARG A 1 207 ? 4.644 21.850 1.250 1.00 96.88 207 ARG A C 1
ATOM 1665 O O . ARG A 1 207 ? 5.592 21.304 0.695 1.00 96.88 207 ARG A O 1
ATOM 1672 N N . GLN A 1 208 ? 4.757 22.538 2.386 1.00 96.94 208 GLN A N 1
ATOM 1673 C CA . GLN A 1 208 ? 6.014 22.630 3.127 1.00 96.94 208 GLN A CA 1
ATOM 1674 C C . GLN A 1 208 ? 6.454 21.251 3.632 1.00 96.94 208 GLN A C 1
ATOM 1676 O O . GLN A 1 208 ? 7.592 20.862 3.380 1.00 96.94 208 GLN A O 1
ATOM 1681 N N . LEU A 1 209 ? 5.540 20.498 4.254 1.00 96.94 209 LEU A N 1
ATOM 1682 C CA . LEU A 1 209 ? 5.809 19.140 4.740 1.00 96.94 209 LEU A CA 1
ATOM 1683 C C . LEU A 1 209 ? 6.252 18.211 3.603 1.00 96.94 209 LEU A C 1
ATOM 1685 O O . LEU A 1 209 ? 7.267 17.538 3.711 1.00 96.94 209 LEU A O 1
ATOM 1689 N N . LEU A 1 210 ? 5.562 18.227 2.460 1.00 96.94 210 LEU A N 1
ATOM 1690 C CA . LEU A 1 210 ? 5.945 17.400 1.310 1.00 96.94 210 LEU A CA 1
ATOM 1691 C C . LEU A 1 210 ? 7.301 17.789 0.716 1.00 96.94 210 LEU A C 1
ATOM 1693 O O . LEU A 1 210 ? 8.026 16.917 0.240 1.00 96.94 210 LEU A O 1
ATOM 1697 N N . GLN A 1 211 ? 7.663 19.074 0.733 1.00 96.38 211 GLN A N 1
ATOM 1698 C CA . GLN A 1 211 ? 8.992 19.509 0.305 1.00 96.38 211 GLN A CA 1
ATOM 1699 C C . GLN A 1 211 ? 10.090 18.962 1.223 1.00 96.38 211 GLN A C 1
ATOM 1701 O O . GLN A 1 211 ? 11.160 18.592 0.740 1.00 96.38 211 GLN A O 1
ATOM 1706 N N . GLU A 1 212 ? 9.833 18.949 2.526 1.00 96.62 212 GLU A N 1
ATOM 1707 C CA . GLU A 1 212 ? 10.731 18.414 3.544 1.00 96.62 212 GLU A CA 1
ATOM 1708 C C . GLU A 1 212 ? 10.845 16.892 3.428 1.00 96.62 212 GLU A C 1
ATOM 1710 O O . GLU A 1 212 ? 11.923 16.380 3.133 1.00 96.62 212 GLU A O 1
ATOM 1715 N N . TRP A 1 213 ? 9.723 16.175 3.487 1.00 97.62 213 TRP A N 1
ATOM 1716 C CA . TRP A 1 213 ? 9.692 14.714 3.410 1.00 97.62 213 TRP A CA 1
ATOM 1717 C C . TRP A 1 213 ? 10.234 14.174 2.084 1.00 97.62 213 TRP A C 1
ATOM 1719 O O . TRP A 1 213 ? 10.881 13.131 2.065 1.00 97.62 213 TRP A O 1
ATOM 1729 N N . SER A 1 214 ? 10.057 14.899 0.973 1.00 97.06 214 SER A N 1
ATOM 1730 C CA . SER A 1 214 ? 10.678 14.547 -0.312 1.00 97.06 214 SER A CA 1
ATOM 1731 C C . SER A 1 214 ? 12.209 14.528 -0.241 1.00 97.06 214 SER A C 1
ATOM 1733 O O . SER A 1 214 ? 12.834 13.659 -0.845 1.00 97.06 214 SER A O 1
ATOM 1735 N N . ARG A 1 215 ? 12.829 15.439 0.523 1.00 94.94 215 ARG A N 1
ATOM 1736 C CA . ARG A 1 215 ? 14.289 15.446 0.735 1.00 94.94 215 ARG A CA 1
ATOM 1737 C C . ARG A 1 215 ? 14.748 14.325 1.662 1.00 94.94 215 ARG A C 1
ATOM 1739 O O . ARG A 1 215 ? 15.899 13.913 1.578 1.00 94.94 215 ARG A O 1
ATOM 1746 N N . GLU A 1 216 ? 13.855 13.838 2.515 1.00 94.94 216 GLU A N 1
ATOM 1747 C CA . GLU A 1 216 ? 14.121 12.757 3.466 1.00 94.94 216 GLU A CA 1
ATOM 1748 C C . GLU A 1 216 ? 13.828 11.358 2.916 1.00 94.94 216 GLU A C 1
ATOM 1750 O O . GLU A 1 216 ? 14.086 10.364 3.593 1.00 94.94 216 GLU A O 1
ATOM 1755 N N . GLY A 1 217 ? 13.341 11.265 1.677 1.00 96.00 217 GLY A N 1
ATOM 1756 C CA . GLY A 1 217 ? 13.174 9.995 0.980 1.00 96.00 217 GLY A CA 1
ATOM 1757 C C . GLY A 1 217 ? 11.738 9.629 0.624 1.00 96.00 217 GLY A C 1
ATOM 1758 O O . GLY A 1 217 ? 11.530 8.534 0.104 1.00 96.00 217 GLY A O 1
ATOM 1759 N N . LEU A 1 218 ? 10.758 10.510 0.843 1.00 98.44 218 LEU A N 1
ATOM 1760 C CA . LEU A 1 218 ? 9.404 10.305 0.334 1.00 98.44 218 LEU A CA 1
ATOM 1761 C C . LEU A 1 218 ? 9.439 10.287 -1.196 1.00 98.44 218 LEU A C 1
ATOM 1763 O O . LEU A 1 218 ? 9.998 11.193 -1.815 1.00 98.44 218 LEU A O 1
ATOM 1767 N N . LEU A 1 219 ? 8.823 9.276 -1.807 1.00 98.50 219 LEU A N 1
ATOM 1768 C CA . LEU A 1 219 ? 8.837 9.094 -3.261 1.00 98.50 219 LEU A CA 1
ATOM 1769 C C . LEU A 1 219 ? 7.472 9.320 -3.909 1.00 98.50 219 LEU A C 1
ATOM 1771 O O . LEU A 1 219 ? 7.399 9.484 -5.128 1.00 98.50 219 LEU A O 1
ATOM 1775 N N . GLY A 1 220 ? 6.392 9.377 -3.127 1.00 98.50 220 GLY A N 1
ATOM 1776 C CA . GLY A 1 220 ? 5.056 9.629 -3.653 1.00 98.50 220 GLY A CA 1
ATOM 1777 C C . GLY A 1 220 ? 4.047 10.161 -2.647 1.00 98.50 220 GLY A C 1
ATOM 1778 O O . GLY A 1 220 ? 4.310 10.255 -1.451 1.00 98.50 220 GLY A O 1
ATOM 1779 N N . LEU A 1 221 ? 2.856 10.468 -3.155 1.00 98.62 221 LEU A N 1
ATOM 1780 C CA . LEU A 1 221 ? 1.658 10.726 -2.355 1.00 98.62 221 LEU A CA 1
ATOM 1781 C C . LEU A 1 221 ? 0.413 10.130 -3.020 1.00 98.62 221 LEU A C 1
ATOM 1783 O O . LEU A 1 221 ? 0.335 10.021 -4.246 1.00 98.62 221 LEU A O 1
ATOM 1787 N N . GLU A 1 222 ? -0.583 9.779 -2.225 1.00 98.56 222 GLU A N 1
ATOM 1788 C CA . GLU A 1 222 ? -1.861 9.277 -2.709 1.00 98.56 222 GLU A CA 1
ATOM 1789 C C . GLU A 1 222 ? -2.748 10.441 -3.168 1.00 98.56 222 GLU A C 1
ATOM 1791 O O . GLU A 1 222 ? -3.184 11.266 -2.372 1.00 98.56 222 GLU A O 1
ATOM 1796 N N . ALA A 1 223 ? -2.994 10.548 -4.476 1.00 98.19 223 ALA A N 1
ATOM 1797 C CA . ALA A 1 223 ? -3.810 11.631 -5.030 1.00 98.19 223 ALA A CA 1
ATOM 1798 C C . ALA A 1 223 ? -5.297 11.266 -5.098 1.00 98.19 223 ALA A C 1
ATOM 1800 O O . ALA A 1 223 ? -6.143 12.145 -4.955 1.00 98.19 223 ALA A O 1
ATOM 1801 N N . TYR A 1 224 ? -5.611 9.989 -5.340 1.00 97.81 224 TYR A N 1
ATOM 1802 C CA . TYR A 1 224 ? -6.978 9.466 -5.315 1.00 97.81 224 TYR A CA 1
ATOM 1803 C C . TYR A 1 224 ? -7.195 8.742 -3.989 1.00 97.81 224 TYR A C 1
ATOM 1805 O O . TYR A 1 224 ? -6.626 7.676 -3.798 1.00 97.81 224 TYR A O 1
ATOM 1813 N N . HIS A 1 225 ? -7.999 9.312 -3.098 1.00 95.56 225 HIS A N 1
ATOM 1814 C CA . HIS A 1 225 ? -8.325 8.713 -1.802 1.00 95.56 225 HIS A CA 1
ATOM 1815 C C . HIS A 1 225 ? -9.684 9.218 -1.305 1.00 95.56 225 HIS A C 1
ATOM 1817 O O . HIS A 1 225 ? -10.267 10.144 -1.878 1.00 95.56 225 HIS A O 1
ATOM 1823 N N . ASN A 1 226 ? -10.203 8.630 -0.227 1.00 91.44 226 ASN A N 1
ATOM 1824 C CA . ASN A 1 226 ? -11.554 8.914 0.275 1.00 91.44 226 ASN A CA 1
ATOM 1825 C C . ASN A 1 226 ? -11.756 10.327 0.842 1.00 91.44 226 ASN A C 1
ATOM 1827 O O . ASN A 1 226 ? -12.889 10.782 0.983 1.00 91.44 226 ASN A O 1
ATOM 1831 N N . GLY A 1 227 ? -10.669 11.040 1.123 1.00 89.88 227 GLY A N 1
ATOM 1832 C CA . GLY A 1 227 ? -10.690 12.439 1.549 1.00 89.88 227 GLY A CA 1
ATOM 1833 C C . GLY A 1 227 ? -10.677 13.453 0.400 1.00 89.88 227 GLY A C 1
ATOM 1834 O O . GLY A 1 227 ? -10.979 14.618 0.641 1.00 89.88 227 GLY A O 1
ATOM 1835 N N . ALA A 1 228 ? -10.363 13.039 -0.832 1.00 92.44 228 ALA A N 1
ATOM 1836 C CA . ALA A 1 228 ? -10.168 13.946 -1.964 1.00 92.44 228 ALA A CA 1
ATOM 1837 C C . ALA A 1 228 ? -11.385 14.024 -2.891 1.00 92.44 228 ALA A C 1
ATOM 1839 O O . ALA A 1 228 ? -11.941 13.009 -3.316 1.00 92.44 228 ALA A O 1
ATOM 1840 N N . GLU A 1 229 ? -11.747 15.246 -3.277 1.00 93.06 229 GLU A N 1
ATOM 1841 C CA . GLU A 1 229 ? -12.650 15.506 -4.399 1.00 93.06 229 GLU A CA 1
ATOM 1842 C C . GLU A 1 229 ? -11.861 15.740 -5.699 1.00 93.06 229 GLU A C 1
ATOM 1844 O O . GLU A 1 229 ? -10.633 15.824 -5.706 1.00 93.06 229 GLU A O 1
ATOM 1849 N N . ALA A 1 230 ? -12.548 15.891 -6.837 1.00 92.75 230 ALA A N 1
ATOM 1850 C CA . ALA A 1 230 ? -11.900 16.064 -8.144 1.00 92.75 230 ALA A CA 1
ATOM 1851 C C . ALA A 1 230 ? -10.886 17.231 -8.188 1.00 92.75 230 ALA A C 1
ATOM 1853 O O . ALA A 1 230 ? -9.845 17.146 -8.855 1.00 92.75 230 ALA A O 1
ATOM 1854 N N . ILE A 1 231 ? -11.172 18.318 -7.461 1.00 93.62 231 ILE A N 1
ATOM 1855 C CA . ILE A 1 231 ? -10.268 19.467 -7.348 1.00 93.62 231 ILE A CA 1
ATOM 1856 C C . ILE A 1 231 ? -9.017 19.137 -6.525 1.00 93.62 231 ILE A C 1
ATOM 1858 O O . ILE A 1 231 ? -7.923 19.577 -6.888 1.00 93.62 231 ILE A O 1
ATOM 1862 N N . ASP A 1 232 ? -9.155 18.327 -5.474 1.00 95.00 232 ASP A N 1
ATOM 1863 C CA . ASP A 1 232 ? -8.046 17.884 -4.629 1.00 95.00 232 ASP A CA 1
ATOM 1864 C C . ASP A 1 232 ? -7.167 16.885 -5.371 1.00 95.00 232 ASP A C 1
ATOM 1866 O O . ASP A 1 232 ? -5.954 17.063 -5.402 1.00 95.00 232 ASP A O 1
ATOM 1870 N N . ILE A 1 233 ? -7.762 15.924 -6.086 1.00 96.81 233 ILE A N 1
ATOM 1871 C CA . ILE A 1 233 ? -7.030 14.981 -6.948 1.00 96.81 233 ILE A CA 1
ATOM 1872 C C . ILE A 1 233 ? -6.141 15.756 -7.930 1.00 96.81 233 ILE A C 1
ATOM 1874 O O . ILE A 1 233 ? -4.943 15.496 -8.056 1.00 96.81 233 ILE A O 1
ATOM 1878 N N . THR A 1 234 ? -6.709 16.761 -8.605 1.00 96.81 234 THR A N 1
ATOM 1879 C CA . THR A 1 234 ? -5.959 17.599 -9.554 1.00 96.81 234 THR A CA 1
ATOM 1880 C C . THR A 1 234 ? -4.847 18.389 -8.860 1.00 96.81 234 THR A C 1
ATOM 1882 O O . THR A 1 234 ? -3.754 18.548 -9.414 1.00 96.81 234 THR A O 1
ATOM 1885 N N . TYR A 1 235 ? -5.110 18.901 -7.657 1.00 97.06 235 TYR A N 1
ATOM 1886 C CA . TYR A 1 235 ? -4.123 19.605 -6.844 1.00 97.06 235 TYR A CA 1
ATOM 1887 C C . TYR A 1 235 ? -2.963 18.682 -6.442 1.00 97.06 235 TYR A C 1
ATOM 1889 O O . TYR A 1 235 ? -1.808 19.027 -6.696 1.00 97.06 235 TYR A O 1
ATOM 1897 N N . PHE A 1 236 ? -3.253 17.492 -5.918 1.00 98.06 236 PHE A N 1
ATOM 1898 C CA . PHE A 1 236 ? -2.269 16.501 -5.490 1.00 98.06 236 PHE A CA 1
ATOM 1899 C C . PHE A 1 236 ? -1.413 15.983 -6.644 1.00 98.06 236 PHE A C 1
ATOM 1901 O O . PHE A 1 236 ? -0.195 15.900 -6.512 1.00 98.06 236 PHE A O 1
ATOM 1908 N N . GLN A 1 237 ? -1.998 15.753 -7.821 1.00 98.06 237 GLN A N 1
ATOM 1909 C CA . GLN A 1 237 ? -1.230 15.400 -9.021 1.00 98.06 237 GLN A CA 1
ATOM 1910 C C . GLN A 1 237 ? -0.237 16.492 -9.433 1.00 98.06 237 GLN A C 1
ATOM 1912 O O . GLN A 1 237 ? 0.889 16.196 -9.835 1.00 98.06 237 GLN A O 1
ATOM 1917 N N . LYS A 1 238 ? -0.647 17.766 -9.370 1.00 97.56 238 LYS A N 1
ATOM 1918 C CA . LYS A 1 238 ? 0.245 18.900 -9.668 1.00 97.56 238 LYS A CA 1
ATOM 1919 C C . LYS A 1 238 ? 1.330 19.039 -8.606 1.00 97.56 238 LYS A C 1
ATOM 1921 O O . LYS A 1 238 ? 2.474 19.311 -8.954 1.00 97.56 238 LYS A O 1
ATOM 1926 N N . LEU A 1 239 ? 0.968 18.840 -7.342 1.00 96.69 239 LEU A N 1
ATOM 1927 C CA . LEU A 1 239 ? 1.883 18.917 -6.214 1.00 96.69 239 LEU A CA 1
ATOM 1928 C C . LEU A 1 239 ? 2.953 17.825 -6.293 1.00 96.69 239 LEU A C 1
ATOM 1930 O O . LEU A 1 239 ? 4.133 18.150 -6.231 1.00 96.69 239 LEU A O 1
ATOM 1934 N N . ALA A 1 240 ? 2.560 16.575 -6.550 1.00 97.81 240 ALA A N 1
ATOM 1935 C CA . ALA A 1 240 ? 3.490 15.467 -6.740 1.00 97.81 240 ALA A CA 1
ATOM 1936 C C . ALA A 1 240 ? 4.525 15.788 -7.832 1.00 97.81 240 ALA A C 1
ATOM 1938 O O . ALA A 1 240 ? 5.728 15.762 -7.584 1.00 97.81 240 ALA A O 1
ATOM 1939 N N . ARG A 1 241 ? 4.064 16.236 -9.011 1.00 96.31 241 ARG A N 1
ATOM 1940 C CA . ARG A 1 241 ? 4.949 16.635 -10.122 1.00 96.31 241 ARG A CA 1
ATOM 1941 C C . ARG A 1 241 ? 5.903 17.772 -9.751 1.00 96.31 241 ARG A C 1
ATOM 1943 O O . ARG A 1 241 ? 7.060 17.731 -10.151 1.00 96.31 241 ARG A O 1
ATOM 1950 N N . ALA A 1 242 ? 5.433 18.775 -9.007 1.00 95.56 242 ALA A N 1
ATOM 1951 C CA . ALA A 1 242 ? 6.253 19.920 -8.605 1.00 95.56 242 ALA A CA 1
ATOM 1952 C C . ALA A 1 242 ? 7.407 19.535 -7.662 1.00 95.56 242 ALA A C 1
ATOM 1954 O O . ALA A 1 242 ? 8.419 20.230 -7.636 1.00 95.56 242 ALA A O 1
ATOM 1955 N N . HIS A 1 243 ? 7.265 18.431 -6.924 1.00 95.25 243 HIS A N 1
ATOM 1956 C CA . HIS A 1 243 ? 8.277 17.913 -6.000 1.00 95.25 243 HIS A CA 1
ATOM 1957 C C . HIS A 1 243 ? 9.022 16.680 -6.541 1.00 95.25 243 HIS A C 1
ATOM 1959 O O . HIS A 1 243 ? 9.775 16.058 -5.804 1.00 95.25 243 HIS A O 1
ATOM 1965 N N . GLY A 1 244 ? 8.833 16.312 -7.815 1.00 94.88 244 GLY A N 1
ATOM 1966 C CA . GLY A 1 244 ? 9.462 15.114 -8.390 1.00 94.88 244 GLY A CA 1
ATOM 1967 C C . GLY A 1 244 ? 8.944 13.793 -7.805 1.00 94.88 244 GLY A C 1
ATOM 1968 O O . GLY A 1 244 ? 9.591 12.763 -7.959 1.00 94.88 244 GLY A O 1
ATOM 1969 N N . LEU A 1 245 ? 7.782 13.819 -7.150 1.00 98.00 245 LEU A N 1
ATOM 1970 C CA . LEU A 1 245 ? 7.136 12.665 -6.534 1.00 98.00 245 LEU A CA 1
ATOM 1971 C C . LEU A 1 245 ? 6.218 11.948 -7.532 1.00 98.00 245 LEU A C 1
ATOM 1973 O O . LEU A 1 245 ? 5.597 12.567 -8.406 1.00 98.00 245 LEU A O 1
ATOM 1977 N N . THR A 1 246 ? 6.067 10.635 -7.358 1.00 98.00 246 THR A N 1
ATOM 1978 C CA . THR A 1 246 ? 4.985 9.877 -7.992 1.00 98.00 246 THR A CA 1
ATOM 1979 C C . THR A 1 246 ? 3.645 10.174 -7.315 1.00 98.00 246 THR A C 1
ATOM 1981 O O . THR A 1 246 ? 3.591 10.712 -6.209 1.00 98.00 246 THR A O 1
ATOM 1984 N N . TYR A 1 247 ? 2.539 9.824 -7.968 1.00 98.31 247 TYR A N 1
ATOM 1985 C CA . TYR A 1 247 ? 1.233 9.822 -7.312 1.00 98.31 247 TYR A CA 1
ATOM 1986 C C . TYR A 1 247 ? 0.529 8.484 -7.494 1.00 98.31 247 TYR A C 1
ATOM 1988 O O . TYR A 1 247 ? 0.526 7.913 -8.592 1.00 98.31 247 TYR A O 1
ATOM 1996 N N . THR A 1 248 ? -0.080 8.015 -6.409 1.00 98.50 248 THR A N 1
ATOM 1997 C CA . THR A 1 248 ? -0.843 6.767 -6.347 1.00 98.50 248 THR A CA 1
ATOM 1998 C C . THR A 1 248 ? -2.338 7.055 -6.183 1.00 98.50 248 THR A C 1
ATOM 2000 O O . THR A 1 248 ? -2.794 8.203 -6.285 1.00 98.50 248 THR A O 1
ATOM 2003 N N . GLY A 1 249 ? -3.116 5.997 -5.992 1.00 97.94 249 GLY A N 1
ATOM 2004 C CA . GLY A 1 249 ? -4.535 6.090 -5.724 1.00 97.94 249 GLY A CA 1
ATOM 2005 C C . GLY A 1 249 ? -5.080 4.784 -5.180 1.00 97.94 249 GLY A C 1
ATOM 2006 O O . GLY A 1 249 ? -4.714 3.720 -5.688 1.00 97.94 249 GLY A O 1
ATOM 2007 N N . GLY A 1 250 ? -5.970 4.882 -4.206 1.00 97.50 250 GLY A N 1
ATOM 2008 C CA . GLY A 1 250 ? -6.556 3.741 -3.536 1.00 97.50 250 GLY A CA 1
ATOM 2009 C C . GLY A 1 250 ? -7.935 4.049 -2.965 1.00 97.50 250 GLY A C 1
ATOM 2010 O O . GLY A 1 250 ? -8.336 5.208 -2.815 1.00 97.50 250 GLY A O 1
ATOM 2011 N N . SER A 1 251 ? -8.708 2.9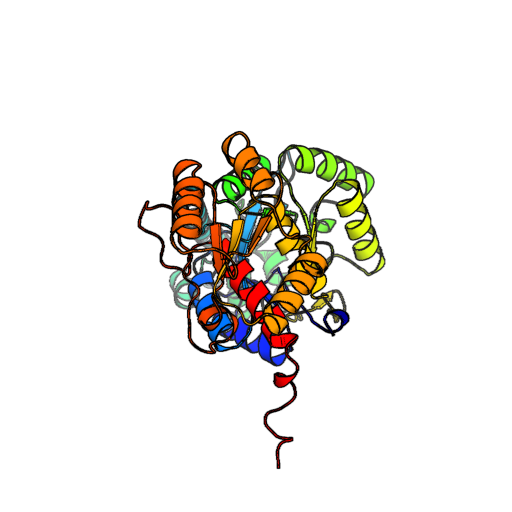93 -2.747 1.00 96.81 251 SER A N 1
ATOM 2012 C CA . SER A 1 251 ? -10.051 3.089 -2.175 1.00 96.81 251 SER A CA 1
ATOM 2013 C C . SER A 1 251 ? -10.049 3.074 -0.655 1.00 96.81 251 SER A C 1
ATOM 2015 O O . SER A 1 251 ? -11.094 3.364 -0.077 1.00 96.81 251 SER A O 1
ATOM 2017 N N . ASP A 1 252 ? -8.917 2.736 -0.027 1.00 96.06 252 ASP A N 1
ATOM 2018 C CA . ASP A 1 252 ? -8.822 2.491 1.414 1.00 96.06 252 ASP A CA 1
ATOM 2019 C C . ASP A 1 252 ? -9.889 1.461 1.853 1.00 96.06 252 ASP A C 1
ATOM 2021 O O . ASP A 1 252 ? -10.657 1.632 2.807 1.00 96.06 252 ASP A O 1
ATOM 2025 N N . TYR A 1 253 ? -10.034 0.415 1.029 1.00 96.19 253 TYR A N 1
ATOM 2026 C CA . TYR A 1 253 ? -11.086 -0.586 1.172 1.00 96.19 253 TYR A CA 1
ATOM 2027 C C . TYR A 1 253 ? -10.855 -1.438 2.410 1.00 96.19 253 TYR A C 1
ATOM 2029 O O . TYR A 1 253 ? -9.803 -2.047 2.550 1.00 96.19 253 TYR A O 1
ATOM 2037 N N . HIS A 1 254 ? -11.885 -1.548 3.245 1.00 91.12 254 HIS A N 1
ATOM 2038 C CA . HIS A 1 254 ? -11.904 -2.449 4.401 1.00 91.12 254 HIS A CA 1
ATOM 2039 C C . HIS A 1 254 ? -13.055 -3.467 4.317 1.00 91.12 254 HIS A C 1
ATOM 2041 O O . HIS A 1 254 ? -12.952 -4.578 4.832 1.00 91.12 254 HIS A O 1
ATOM 2047 N N . SER A 1 255 ? -14.179 -3.078 3.706 1.00 87.62 255 SER A N 1
ATOM 2048 C CA . SER A 1 255 ? -15.355 -3.923 3.461 1.00 87.62 255 SER A CA 1
ATOM 2049 C C . SER A 1 255 ? -16.382 -3.161 2.617 1.00 87.62 255 SER A C 1
ATOM 2051 O O . SER A 1 255 ? -16.554 -1.943 2.773 1.00 87.62 255 SER A O 1
ATOM 2053 N N . GLU A 1 256 ? -17.151 -3.873 1.791 1.00 84.94 256 GLU A N 1
ATOM 2054 C CA . GLU A 1 256 ? -18.344 -3.327 1.132 1.00 84.94 256 GLU A CA 1
ATOM 2055 C C . GLU A 1 256 ? -19.388 -2.823 2.145 1.00 84.94 256 GLU A C 1
ATOM 2057 O O . GLU A 1 256 ? -20.122 -1.876 1.857 1.00 84.94 256 GLU A O 1
ATOM 2062 N N . GLN A 1 257 ? -19.423 -3.389 3.360 1.00 75.81 257 GLN A N 1
ATOM 2063 C CA . GLN A 1 257 ? -20.340 -2.966 4.429 1.00 75.81 257 GLN A CA 1
ATOM 2064 C C . GLN A 1 257 ? -20.095 -1.522 4.884 1.00 75.81 257 GLN A C 1
ATOM 2066 O O . GLN A 1 257 ? -21.010 -0.865 5.381 1.00 75.81 257 GLN A O 1
ATOM 2071 N N . TYR A 1 258 ? -18.878 -1.011 4.688 1.00 75.75 258 TYR A N 1
ATOM 2072 C CA . TYR A 1 258 ? -18.520 0.374 4.991 1.00 75.75 258 TYR A CA 1
ATOM 2073 C C . TYR A 1 258 ? -18.765 1.325 3.811 1.00 75.75 258 TYR A C 1
ATOM 2075 O O . TYR A 1 258 ? -18.400 2.496 3.870 1.00 75.75 258 TYR A O 1
ATOM 2083 N N . GLY A 1 259 ? -19.384 0.842 2.727 1.00 77.69 259 GLY A N 1
ATOM 2084 C CA . GLY A 1 259 ? -19.672 1.630 1.528 1.00 77.69 259 GLY A CA 1
ATOM 2085 C C . GLY A 1 259 ? -18.459 1.865 0.621 1.00 77.69 259 GLY A C 1
ATOM 2086 O O . GLY A 1 259 ? -18.585 2.569 -0.381 1.00 77.69 259 GLY A O 1
ATOM 2087 N N . SER A 1 260 ? -17.305 1.274 0.949 1.00 84.06 260 SER A N 1
ATOM 2088 C CA . SER A 1 260 ? -16.100 1.296 0.114 1.00 84.06 260 SER A CA 1
ATOM 2089 C C . SER A 1 260 ? -16.189 0.261 -1.013 1.00 84.06 260 SER A C 1
ATOM 2091 O O . SER A 1 260 ? -16.842 -0.773 -0.869 1.00 84.06 260 SER A O 1
ATOM 2093 N N . GLN A 1 261 ? -15.566 0.541 -2.161 1.00 92.31 261 GLN A N 1
ATOM 2094 C CA . GLN A 1 261 ? -15.554 -0.371 -3.308 1.00 92.31 261 GLN A CA 1
ATOM 2095 C C . GLN A 1 261 ? -14.188 -0.377 -3.985 1.00 92.31 261 GLN A C 1
ATOM 2097 O O . GLN A 1 261 ? -13.691 0.675 -4.395 1.00 92.31 261 GLN A O 1
ATOM 2102 N N . ILE A 1 262 ? -13.644 -1.578 -4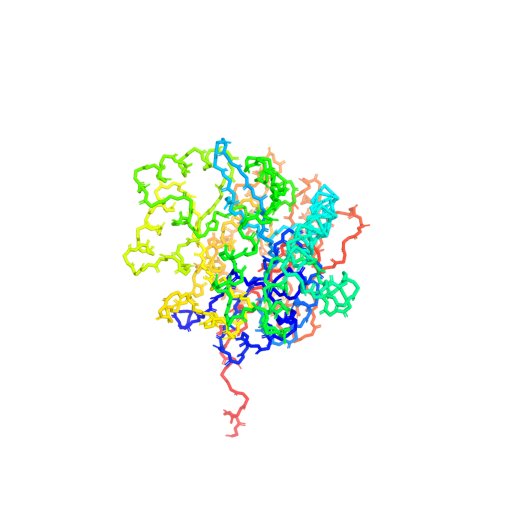.190 1.00 96.50 262 ILE A N 1
ATOM 2103 C CA . ILE A 1 262 ? -12.363 -1.771 -4.875 1.00 96.50 262 ILE A CA 1
ATOM 2104 C C . ILE A 1 262 ? -12.396 -1.147 -6.283 1.00 96.50 262 ILE A C 1
ATOM 2106 O O . ILE A 1 262 ? -13.277 -1.433 -7.101 1.00 96.50 262 ILE A O 1
ATOM 2110 N N . GLY A 1 263 ? -11.401 -0.317 -6.595 1.00 95.56 263 GLY A N 1
ATOM 2111 C CA . GLY A 1 263 ? -11.229 0.367 -7.882 1.00 95.56 263 GLY A CA 1
ATOM 2112 C C . GLY A 1 263 ? -11.853 1.762 -7.968 1.00 95.56 263 GLY A C 1
ATOM 2113 O O . GLY A 1 263 ? -11.836 2.362 -9.052 1.00 95.56 263 GLY A O 1
ATOM 2114 N N . SER A 1 264 ? -12.396 2.287 -6.867 1.00 93.19 264 SER A N 1
ATOM 2115 C CA . SER A 1 264 ? -12.928 3.650 -6.797 1.00 93.19 264 SER A CA 1
ATOM 2116 C C . SER A 1 264 ? -12.686 4.312 -5.443 1.00 93.19 264 SER A C 1
ATOM 2118 O O . SER A 1 264 ? -12.851 3.674 -4.411 1.00 93.19 264 SER A O 1
ATOM 2120 N N . SER A 1 265 ? -12.361 5.604 -5.455 1.00 89.88 265 SER A N 1
ATOM 2121 C CA . SER A 1 265 ? -12.293 6.446 -4.258 1.00 89.88 265 SER A CA 1
ATOM 2122 C C . SER A 1 265 ? -13.635 7.158 -4.012 1.00 89.88 265 SER A C 1
ATOM 2124 O O . SER A 1 265 ? -14.656 6.828 -4.633 1.00 89.88 265 SER A O 1
ATOM 2126 N N . ARG A 1 266 ? -13.644 8.163 -3.119 1.00 84.94 266 ARG A N 1
ATOM 2127 C CA . ARG A 1 266 ? -14.821 8.970 -2.742 1.00 84.94 266 ARG A CA 1
ATOM 2128 C C . ARG A 1 266 ? -15.762 9.262 -3.917 1.00 84.94 266 ARG A C 1
ATOM 2130 O O . ARG A 1 266 ? -15.342 9.700 -4.992 1.00 84.94 266 ARG A O 1
ATOM 2137 N N . GLY A 1 267 ? -17.059 9.057 -3.684 1.00 82.44 267 GLY A N 1
ATOM 2138 C CA . GLY A 1 267 ? -18.102 9.355 -4.669 1.00 82.44 267 GLY A CA 1
ATOM 2139 C C . GLY A 1 267 ? -18.052 8.464 -5.912 1.00 82.44 267 GLY A C 1
ATOM 2140 O O . GLY A 1 267 ? -18.496 8.897 -6.970 1.00 82.44 267 GLY A O 1
ATOM 2141 N N . GLN A 1 268 ? -17.496 7.250 -5.797 1.00 83.62 268 GLN A N 1
ATOM 2142 C CA . GLN A 1 268 ? -17.292 6.307 -6.907 1.00 83.62 268 GLN A CA 1
ATOM 2143 C C . GLN A 1 268 ? -16.370 6.854 -8.008 1.00 83.62 268 GLN A C 1
ATOM 2145 O O . GLN A 1 268 ? -16.450 6.454 -9.173 1.00 83.62 268 GLN A O 1
ATOM 2150 N N . THR A 1 269 ? -15.462 7.763 -7.643 1.00 90.69 269 THR A N 1
ATOM 2151 C CA . THR A 1 269 ? -14.444 8.264 -8.567 1.00 90.69 269 THR A CA 1
ATOM 2152 C C . THR A 1 269 ? -13.523 7.113 -8.951 1.00 90.69 269 THR A C 1
ATOM 2154 O O . THR A 1 269 ? -12.827 6.558 -8.105 1.00 90.69 269 THR A O 1
ATOM 2157 N N . LEU A 1 270 ? -13.517 6.733 -10.230 1.00 94.56 270 LEU A N 1
ATOM 2158 C CA . LEU A 1 270 ? -12.688 5.629 -10.708 1.00 94.56 270 LEU A CA 1
ATOM 2159 C C . LEU A 1 270 ? -11.203 5.938 -10.516 1.00 94.56 270 LEU A C 1
ATOM 2161 O O . LEU A 1 270 ? -10.730 7.003 -10.920 1.00 94.56 270 LEU A O 1
ATOM 2165 N N . ILE A 1 271 ? -10.465 4.971 -9.975 1.00 96.50 271 ILE A N 1
ATOM 2166 C CA . ILE A 1 271 ? -9.015 5.069 -9.821 1.00 96.50 271 ILE A CA 1
ATOM 2167 C C . ILE A 1 271 ? -8.365 4.539 -11.112 1.00 96.50 271 ILE A C 1
ATOM 2169 O O . ILE A 1 271 ? -8.459 3.345 -11.428 1.00 96.50 271 ILE A O 1
ATOM 2173 N N . PRO A 1 272 ? -7.736 5.407 -11.922 1.00 95.62 272 PRO A N 1
ATOM 2174 C CA . PRO A 1 272 ? -7.232 5.016 -13.230 1.00 95.62 272 PRO A CA 1
ATOM 2175 C C . PRO A 1 272 ? -5.950 4.194 -13.107 1.00 95.62 272 PRO A C 1
ATOM 2177 O O . PRO A 1 272 ? -5.060 4.533 -12.334 1.00 95.62 272 PRO A O 1
ATOM 2180 N N . TYR A 1 273 ? -5.770 3.194 -13.973 1.00 92.81 273 TYR A N 1
ATOM 2181 C CA . TYR A 1 273 ? -4.574 2.334 -13.982 1.00 92.81 273 TYR A CA 1
ATOM 2182 C C . TYR A 1 273 ? -3.235 3.087 -14.121 1.00 92.81 273 TYR A C 1
ATOM 2184 O O . TYR A 1 273 ? -2.179 2.554 -13.782 1.00 92.81 273 TYR A O 1
ATOM 2192 N N . VAL A 1 274 ? -3.250 4.345 -14.581 1.00 92.31 274 VAL A N 1
ATOM 2193 C CA . VAL A 1 274 ? -2.046 5.189 -14.632 1.00 92.31 274 VAL A CA 1
ATOM 2194 C C . VAL A 1 274 ? -1.375 5.343 -13.262 1.00 92.31 274 VAL A C 1
ATOM 2196 O O . VAL A 1 274 ? -0.158 5.478 -13.230 1.00 92.31 274 VAL A O 1
ATOM 2199 N N . VAL A 1 275 ? -2.106 5.250 -12.142 1.00 95.56 275 VAL A N 1
ATOM 2200 C CA . VAL A 1 275 ? -1.494 5.305 -10.800 1.00 95.56 275 VAL A CA 1
ATOM 2201 C C . VAL A 1 275 ? -0.551 4.119 -10.559 1.00 95.56 275 VAL A C 1
ATOM 2203 O O . VAL A 1 275 ? 0.572 4.308 -10.100 1.00 95.56 275 VAL A O 1
ATOM 2206 N N . ALA A 1 276 ? -0.939 2.913 -10.990 1.00 92.38 276 ALA A N 1
ATOM 2207 C CA . ALA A 1 276 ? -0.086 1.725 -10.935 1.00 92.38 276 ALA A CA 1
ATOM 2208 C C . ALA A 1 276 ? 1.100 1.834 -11.902 1.00 92.38 276 ALA A C 1
ATOM 2210 O O . ALA A 1 276 ? 2.207 1.402 -11.586 1.00 92.38 276 ALA A O 1
ATOM 2211 N N . LEU A 1 277 ? 0.894 2.443 -13.076 1.00 89.81 277 LEU A N 1
ATOM 2212 C CA . LEU A 1 277 ? 1.975 2.674 -14.033 1.00 89.81 277 LEU A CA 1
ATOM 2213 C C . LEU A 1 277 ? 3.013 3.676 -13.507 1.00 89.81 277 LEU A C 1
ATOM 2215 O O . LEU A 1 277 ? 4.212 3.445 -13.648 1.00 89.81 277 LEU A O 1
ATOM 2219 N N . ASN A 1 278 ? 2.566 4.766 -12.880 1.00 93.75 278 ASN A N 1
ATOM 2220 C CA . ASN A 1 278 ? 3.452 5.752 -12.264 1.00 93.75 278 ASN A CA 1
ATOM 2221 C C . ASN A 1 278 ? 4.268 5.128 -11.132 1.00 93.75 278 ASN A C 1
ATOM 2223 O O . ASN A 1 278 ? 5.467 5.382 -11.035 1.00 93.75 278 ASN A O 1
ATOM 2227 N N . LEU A 1 279 ? 3.640 4.287 -10.306 1.00 93.69 279 LEU A N 1
ATOM 2228 C CA . LEU A 1 279 ? 4.327 3.579 -9.232 1.00 93.69 279 LEU A CA 1
ATOM 2229 C C . LEU A 1 279 ? 5.406 2.630 -9.778 1.00 93.69 279 LEU A C 1
ATOM 2231 O O . LEU A 1 279 ? 6.530 2.646 -9.287 1.00 93.69 279 LEU A O 1
ATOM 2235 N N . LYS A 1 280 ? 5.113 1.876 -10.847 1.00 89.62 280 LYS A N 1
ATOM 2236 C CA . LYS A 1 280 ? 6.111 1.021 -11.520 1.00 89.62 280 LYS A CA 1
ATOM 2237 C C . LYS A 1 280 ? 7.275 1.824 -12.071 1.00 89.62 280 LYS A C 1
ATOM 2239 O O . LYS A 1 280 ? 8.419 1.450 -11.863 1.00 89.62 280 LYS A O 1
ATOM 2244 N N . ARG A 1 281 ? 6.998 2.930 -12.769 1.00 89.31 281 ARG A N 1
ATOM 2245 C CA . ARG A 1 281 ? 8.048 3.827 -13.276 1.00 89.31 281 ARG A CA 1
ATOM 2246 C C . ARG A 1 281 ? 8.931 4.314 -12.136 1.00 89.31 281 ARG A C 1
ATOM 2248 O O . ARG A 1 281 ? 10.144 4.202 -12.235 1.00 89.31 281 ARG A O 1
ATOM 2255 N N . CYS A 1 282 ? 8.316 4.797 -11.056 1.00 92.56 282 CYS A N 1
ATOM 2256 C CA . CYS A 1 282 ? 9.032 5.230 -9.862 1.00 92.56 282 CYS A CA 1
ATOM 2257 C C . CYS A 1 282 ? 9.944 4.113 -9.341 1.00 92.56 282 CYS A C 1
ATOM 2259 O O . CYS A 1 282 ? 11.147 4.326 -9.265 1.00 92.56 282 CYS A O 1
ATOM 2261 N N . TYR A 1 283 ? 9.413 2.905 -9.136 1.00 90.31 283 TYR A N 1
ATOM 2262 C CA . TYR A 1 283 ? 10.205 1.757 -8.699 1.00 90.31 283 TYR A CA 1
ATOM 2263 C C . TYR A 1 283 ? 11.398 1.458 -9.614 1.00 90.31 283 TYR A C 1
ATOM 2265 O O . TYR A 1 283 ? 12.523 1.344 -9.138 1.00 90.31 283 TYR A O 1
ATOM 2273 N N . LEU A 1 284 ? 11.177 1.372 -10.928 1.00 85.50 284 LEU A N 1
ATOM 2274 C CA . LEU A 1 284 ? 12.233 1.019 -11.879 1.00 85.50 284 LEU A CA 1
ATOM 2275 C C . LEU A 1 284 ? 13.313 2.102 -12.004 1.00 85.50 284 LEU A C 1
ATOM 2277 O O . LEU A 1 284 ? 14.453 1.775 -12.318 1.00 85.50 284 LEU A O 1
ATOM 2281 N N . HIS A 1 285 ? 12.974 3.371 -11.769 1.00 86.69 285 HIS A N 1
ATOM 2282 C CA . HIS A 1 285 ? 13.946 4.464 -11.734 1.00 86.69 285 HIS A CA 1
ATOM 2283 C C . HIS A 1 285 ? 14.702 4.539 -10.404 1.00 86.69 285 HIS A C 1
ATOM 2285 O O . HIS A 1 285 ? 15.891 4.841 -10.411 1.00 86.69 285 HIS A O 1
ATOM 2291 N N . THR A 1 286 ? 14.041 4.248 -9.281 1.00 88.31 286 THR A N 1
ATOM 2292 C CA . THR A 1 286 ? 14.674 4.212 -7.953 1.00 88.31 286 THR A CA 1
ATOM 2293 C C . THR A 1 286 ? 15.607 3.011 -7.810 1.00 88.31 286 THR A C 1
ATOM 2295 O O . THR A 1 286 ? 16.687 3.120 -7.235 1.00 88.31 286 THR A O 1
ATOM 2298 N N . TYR A 1 287 ? 15.208 1.870 -8.371 1.00 85.31 287 TYR A N 1
ATOM 2299 C CA . TYR A 1 287 ? 15.930 0.606 -8.311 1.00 85.31 287 TYR A CA 1
ATOM 2300 C C . TYR A 1 287 ? 16.200 0.101 -9.732 1.00 85.31 287 TYR A C 1
ATOM 2302 O O . TYR A 1 287 ? 15.537 -0.824 -10.204 1.00 85.31 287 TYR A O 1
ATOM 2310 N N . PRO A 1 288 ? 17.144 0.719 -10.457 1.00 81.88 288 PRO A N 1
ATOM 2311 C CA . PRO A 1 288 ? 17.402 0.373 -11.844 1.00 81.88 288 PRO A CA 1
ATOM 2312 C C . PRO A 1 288 ? 18.051 -1.005 -11.989 1.00 81.88 288 PRO A C 1
ATOM 2314 O O . PRO A 1 288 ? 18.771 -1.493 -11.117 1.00 81.88 288 PRO A O 1
ATOM 2317 N N . PHE A 1 289 ? 17.770 -1.631 -13.126 1.00 80.06 289 PHE A N 1
ATOM 2318 C CA . PHE A 1 289 ? 18.218 -2.971 -13.484 1.00 80.06 289 PHE A CA 1
ATOM 2319 C C . PHE A 1 289 ? 18.393 -3.079 -15.002 1.00 80.06 289 PHE A C 1
ATOM 2321 O O . PHE A 1 289 ? 17.930 -2.226 -15.766 1.00 80.06 289 PHE A O 1
ATOM 2328 N N . VAL A 1 290 ? 19.045 -4.147 -15.441 1.00 80.19 290 VAL A N 1
ATOM 2329 C CA . VAL A 1 290 ? 19.228 -4.482 -16.851 1.00 80.19 290 VAL A CA 1
ATOM 2330 C C . VAL A 1 290 ? 18.200 -5.529 -17.267 1.00 80.19 290 VAL A C 1
ATOM 2332 O O . VAL A 1 290 ? 18.180 -6.642 -16.754 1.00 80.19 290 VAL A O 1
ATOM 2335 N N . LEU A 1 291 ? 17.342 -5.193 -18.220 1.00 81.06 291 LEU A N 1
ATOM 2336 C CA . LEU A 1 291 ? 16.426 -6.132 -18.852 1.00 81.06 291 LEU A CA 1
ATOM 2337 C C . LEU A 1 291 ? 17.083 -6.715 -20.102 1.00 81.06 291 LEU A C 1
ATOM 2339 O O . LEU A 1 291 ? 17.491 -5.967 -20.982 1.00 81.06 291 LEU A O 1
ATOM 2343 N N . ILE A 1 292 ? 17.169 -8.034 -20.204 1.00 80.00 292 ILE A N 1
ATOM 2344 C CA . ILE A 1 292 ? 17.825 -8.747 -21.302 1.00 80.00 292 ILE A CA 1
ATOM 2345 C C . ILE A 1 292 ? 16.763 -9.472 -22.117 1.00 80.00 292 ILE A C 1
ATOM 2347 O O . ILE A 1 292 ? 16.031 -10.289 -21.578 1.00 80.00 292 ILE A O 1
ATOM 2351 N N . LEU A 1 293 ? 16.674 -9.195 -23.414 1.00 79.62 293 LEU A N 1
ATOM 2352 C CA . LEU A 1 293 ? 15.814 -9.923 -24.342 1.00 79.62 293 LEU A CA 1
ATOM 2353 C C . LEU A 1 293 ? 16.618 -11.023 -25.014 1.00 79.62 293 LEU A C 1
ATOM 2355 O O . LEU A 1 293 ? 17.553 -10.725 -25.759 1.00 79.62 293 LEU A O 1
ATOM 2359 N N . GLU A 1 294 ? 16.210 -12.268 -24.798 1.00 78.19 294 GLU A N 1
ATOM 2360 C CA . GLU A 1 294 ? 16.848 -13.440 -25.381 1.00 78.19 294 GLU A CA 1
ATOM 2361 C C . GLU A 1 294 ? 15.838 -14.249 -26.205 1.00 78.19 294 GLU A C 1
ATOM 2363 O O . GLU A 1 294 ? 14.725 -14.536 -25.770 1.00 78.19 294 GLU A O 1
ATOM 2368 N N . SER A 1 295 ? 16.232 -14.634 -27.420 1.00 73.31 295 SER A N 1
ATOM 2369 C CA . SER A 1 295 ? 15.467 -15.557 -28.275 1.00 73.31 295 SER A CA 1
ATOM 2370 C C . SER A 1 295 ? 14.018 -15.130 -28.585 1.00 73.31 295 SER A C 1
ATOM 2372 O O . SER A 1 295 ? 13.151 -15.980 -28.741 1.00 73.31 295 SER A O 1
ATOM 2374 N N . LEU A 1 296 ? 13.731 -13.826 -28.692 1.00 70.56 296 LEU A N 1
ATOM 2375 C CA . LEU A 1 296 ? 12.399 -13.310 -29.044 1.00 70.56 296 LEU A CA 1
ATOM 2376 C C . LEU A 1 296 ? 12.236 -13.124 -30.559 1.00 70.56 296 LEU A C 1
ATOM 2378 O O . LEU A 1 296 ? 13.040 -12.444 -31.197 1.00 70.56 296 LEU A O 1
ATOM 2382 N N . ALA A 1 297 ? 11.134 -13.622 -31.131 1.00 74.56 297 ALA A N 1
ATOM 2383 C CA . ALA A 1 297 ? 10.806 -13.378 -32.536 1.00 74.56 297 ALA A CA 1
ATOM 2384 C C . ALA A 1 297 ? 10.801 -11.861 -32.878 1.00 74.56 297 ALA A C 1
ATOM 2386 O O . ALA A 1 297 ? 10.162 -11.079 -32.157 1.00 74.56 297 ALA A O 1
ATOM 2387 N N . PRO A 1 298 ? 11.409 -11.413 -34.001 1.00 76.62 298 PRO A N 1
ATOM 2388 C CA . PRO A 1 298 ? 11.659 -9.988 -34.276 1.00 76.62 298 PRO A CA 1
ATOM 2389 C C . PRO A 1 298 ? 10.429 -9.068 -34.189 1.00 76.62 298 PRO A C 1
ATOM 2391 O O . PRO A 1 298 ? 10.502 -7.950 -33.676 1.00 76.62 298 PRO A O 1
ATOM 2394 N N . ALA A 1 299 ? 9.263 -9.532 -34.652 1.00 73.56 299 ALA A N 1
ATOM 2395 C CA . ALA A 1 299 ? 8.023 -8.753 -34.600 1.00 73.56 299 ALA A CA 1
ATOM 2396 C C . ALA A 1 299 ? 7.525 -8.526 -33.159 1.00 73.56 299 ALA A C 1
ATOM 2398 O O . ALA A 1 299 ? 7.084 -7.427 -32.810 1.00 73.56 299 ALA A O 1
ATOM 2399 N N . ARG A 1 300 ? 7.620 -9.556 -32.310 1.00 72.31 300 ARG A N 1
ATOM 2400 C CA . ARG A 1 300 ? 7.241 -9.494 -30.887 1.00 72.31 300 ARG A CA 1
ATOM 2401 C C . ARG A 1 300 ? 8.220 -8.630 -30.115 1.00 72.31 300 ARG A C 1
ATOM 2403 O O . ARG A 1 300 ? 7.815 -7.808 -29.297 1.00 72.31 300 ARG A O 1
ATOM 2410 N N . GLN A 1 301 ? 9.493 -8.763 -30.451 1.00 75.19 301 GLN A N 1
ATOM 2411 C CA . GLN A 1 301 ? 10.556 -7.972 -29.882 1.00 75.19 301 GLN A CA 1
ATOM 2412 C C . GLN A 1 301 ? 10.376 -6.475 -30.159 1.00 75.19 301 GLN A C 1
ATOM 2414 O O . GLN A 1 301 ? 10.346 -5.683 -29.222 1.00 75.19 301 GLN A O 1
ATOM 2419 N N . LYS A 1 302 ? 10.175 -6.072 -31.424 1.00 78.88 302 LYS A N 1
ATOM 2420 C CA . LYS A 1 302 ? 9.925 -4.666 -31.798 1.00 78.88 302 LYS A CA 1
ATOM 2421 C C . LYS A 1 302 ? 8.804 -4.056 -30.958 1.00 78.88 302 LYS A C 1
ATOM 2423 O O . LYS A 1 302 ? 8.918 -2.930 -30.482 1.00 78.88 302 LYS A O 1
ATOM 2428 N N . ARG A 1 303 ? 7.736 -4.822 -30.751 1.00 75.12 303 ARG A N 1
ATOM 2429 C CA . ARG A 1 303 ? 6.593 -4.401 -29.952 1.00 75.12 303 ARG A CA 1
ATOM 2430 C C . ARG A 1 303 ? 6.913 -4.269 -28.465 1.00 75.12 303 ARG A C 1
ATOM 2432 O O . ARG A 1 303 ? 6.507 -3.289 -27.850 1.00 75.12 303 ARG A O 1
ATOM 2439 N N . LEU A 1 304 ? 7.617 -5.243 -27.896 1.00 76.81 304 LEU A N 1
ATOM 2440 C CA . LEU A 1 304 ? 8.068 -5.199 -26.508 1.00 76.81 304 LEU A CA 1
ATOM 2441 C C . LEU A 1 304 ? 8.901 -3.945 -26.249 1.00 76.81 304 LEU A C 1
ATOM 2443 O O . LEU A 1 304 ? 8.601 -3.199 -25.325 1.00 76.81 304 LEU A O 1
ATOM 2447 N N . VAL A 1 305 ? 9.865 -3.656 -27.123 1.00 80.31 305 VAL A N 1
ATOM 2448 C CA . VAL A 1 305 ? 10.675 -2.434 -27.040 1.00 80.31 305 VAL A CA 1
ATOM 2449 C C . VAL A 1 305 ? 9.804 -1.177 -27.083 1.00 80.31 305 VAL A C 1
ATOM 2451 O O . VAL A 1 305 ? 10.022 -0.262 -26.299 1.00 80.31 305 VAL A O 1
ATOM 2454 N N . GLN A 1 306 ? 8.790 -1.135 -27.953 1.00 82.12 306 GLN A N 1
ATOM 2455 C CA . GLN A 1 306 ? 7.860 -0.003 -28.015 1.00 82.12 306 GLN A CA 1
ATOM 2456 C C . GLN A 1 306 ? 7.071 0.176 -26.713 1.00 82.12 306 GLN A C 1
ATOM 2458 O O . GLN A 1 306 ? 6.950 1.299 -26.234 1.00 82.12 306 GLN A O 1
ATOM 2463 N N . VAL A 1 307 ? 6.561 -0.912 -26.127 1.00 80.38 307 VAL A N 1
ATOM 2464 C CA . VAL A 1 307 ? 5.839 -0.872 -24.845 1.00 80.38 307 VAL A CA 1
ATOM 2465 C C . VAL A 1 307 ? 6.769 -0.437 -23.716 1.00 80.38 307 VAL A C 1
ATOM 2467 O O . VAL A 1 307 ? 6.402 0.435 -22.940 1.00 80.38 307 VAL A O 1
ATOM 2470 N N . LEU A 1 308 ? 7.978 -0.990 -23.638 1.00 82.44 308 LEU A N 1
ATOM 2471 C CA . LEU A 1 308 ? 8.980 -0.625 -22.634 1.00 82.44 308 LEU A CA 1
ATOM 2472 C C . LEU A 1 308 ? 9.355 0.859 -22.709 1.00 82.44 308 LEU A C 1
ATOM 2474 O O . LEU A 1 308 ? 9.353 1.544 -21.687 1.00 82.44 308 LEU A O 1
ATOM 2478 N N . ALA A 1 309 ? 9.575 1.380 -23.914 1.00 84.50 309 ALA A N 1
ATOM 2479 C CA . ALA A 1 309 ? 9.867 2.792 -24.118 1.00 84.50 309 ALA A CA 1
ATOM 2480 C C . ALA A 1 309 ? 8.665 3.685 -23.762 1.00 84.50 309 ALA A C 1
ATOM 2482 O O . ALA A 1 309 ? 8.812 4.658 -23.026 1.00 84.50 309 ALA A O 1
ATOM 2483 N N . GLN A 1 310 ? 7.463 3.349 -24.240 1.00 84.12 310 GLN A N 1
ATOM 2484 C CA . GLN A 1 310 ? 6.259 4.163 -24.044 1.00 84.12 310 GLN A CA 1
ATOM 2485 C C . GLN A 1 310 ? 5.755 4.140 -22.594 1.00 84.12 310 GLN A C 1
ATOM 2487 O O . GLN A 1 310 ? 5.442 5.179 -22.008 1.00 84.12 310 GLN A O 1
ATOM 2492 N N . ASP A 1 311 ? 5.639 2.946 -22.022 1.00 82.31 311 ASP A N 1
ATOM 2493 C CA . ASP A 1 311 ? 4.987 2.727 -20.737 1.00 82.31 311 ASP A CA 1
ATOM 2494 C C . ASP A 1 311 ? 5.993 2.820 -19.584 1.00 82.31 311 ASP A C 1
ATOM 2496 O O . ASP A 1 311 ? 5.582 3.182 -18.491 1.00 82.31 311 ASP A O 1
ATOM 2500 N N . TYR A 1 312 ? 7.295 2.615 -19.803 1.00 82.25 312 TYR A N 1
ATOM 2501 C CA . TYR A 1 312 ? 8.287 2.581 -18.718 1.00 82.25 312 TYR A CA 1
ATOM 2502 C C . TYR A 1 312 ? 9.520 3.464 -18.948 1.00 82.25 312 TYR A C 1
ATOM 2504 O O . TYR A 1 312 ? 10.354 3.554 -18.056 1.00 82.25 312 TYR A O 1
ATOM 2512 N N . GLY A 1 313 ? 9.653 4.124 -20.106 1.00 82.81 313 GLY A N 1
ATOM 2513 C CA . GLY A 1 313 ? 10.836 4.932 -20.426 1.00 82.81 313 GLY A CA 1
ATOM 2514 C C . GLY A 1 313 ? 12.112 4.110 -20.642 1.00 82.81 313 GLY A C 1
ATOM 2515 O O . GLY A 1 313 ? 13.196 4.680 -20.735 1.00 82.81 313 GLY A O 1
ATOM 2516 N N . ILE A 1 314 ? 12.001 2.782 -20.737 1.00 84.25 314 ILE A N 1
ATOM 2517 C CA . ILE A 1 314 ? 13.147 1.888 -20.901 1.00 84.25 314 ILE A CA 1
ATOM 2518 C C . ILE A 1 314 ? 13.535 1.853 -22.379 1.00 84.25 314 ILE A C 1
ATOM 2520 O O . ILE A 1 314 ? 12.759 1.409 -23.230 1.00 84.25 314 ILE A O 1
ATOM 2524 N N . SER A 1 315 ? 14.756 2.290 -22.674 1.00 80.81 315 SER A N 1
ATOM 2525 C CA . SER A 1 315 ? 15.306 2.328 -24.032 1.00 80.81 315 SER A CA 1
ATOM 2526 C C . SER A 1 315 ? 16.348 1.235 -24.253 1.00 80.81 315 SER A C 1
ATOM 2528 O O . SER A 1 315 ? 16.962 0.741 -23.305 1.00 80.81 315 SER A O 1
ATOM 2530 N N . ARG A 1 316 ? 16.546 0.856 -25.524 1.00 84.12 316 ARG A N 1
ATOM 2531 C CA . ARG A 1 316 ? 17.638 -0.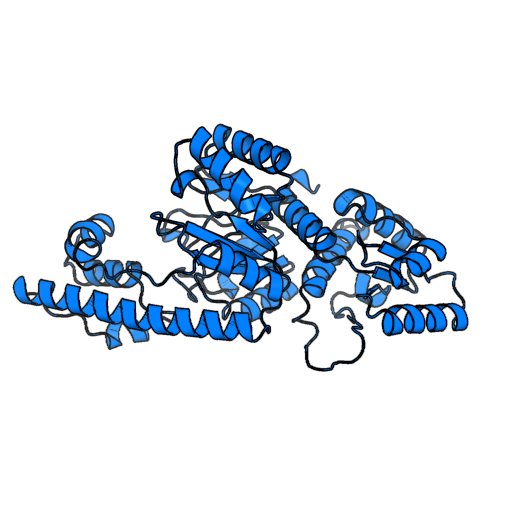046 -25.910 1.00 84.12 316 ARG A CA 1
ATOM 2532 C C . ARG A 1 316 ? 18.975 0.584 -25.539 1.00 84.12 316 ARG A C 1
ATOM 2534 O O . ARG A 1 316 ? 19.210 1.744 -25.862 1.00 84.12 316 ARG A O 1
ATOM 2541 N N . ALA A 1 317 ? 19.828 -0.215 -24.930 1.00 82.94 317 ALA A N 1
ATOM 2542 C CA . ALA A 1 317 ? 21.170 0.149 -24.541 1.00 82.94 317 ALA A CA 1
ATOM 2543 C C . ALA A 1 317 ? 22.196 -0.565 -25.431 1.00 82.94 317 ALA A C 1
ATOM 2545 O O . ALA A 1 317 ? 21.973 -1.667 -25.943 1.00 82.94 317 ALA A O 1
ATOM 2546 N N . SER A 1 318 ? 23.308 0.118 -25.661 1.00 78.00 318 SER A N 1
ATOM 2547 C CA . SER A 1 318 ? 24.468 -0.344 -26.412 1.00 78.00 318 SER A CA 1
ATOM 2548 C C . SER A 1 318 ? 25.498 -0.988 -25.489 1.00 78.00 318 SER A C 1
ATOM 2550 O O . SER A 1 318 ? 25.452 -0.830 -24.270 1.00 78.00 318 SER A O 1
ATOM 2552 N N . LYS A 1 319 ? 26.494 -1.671 -26.067 1.00 73.25 319 LYS A N 1
ATOM 2553 C CA . LYS A 1 319 ? 27.586 -2.248 -25.275 1.00 73.25 319 LYS A CA 1
ATOM 2554 C C . LYS A 1 319 ? 28.303 -1.208 -24.401 1.00 73.25 319 LYS A C 1
ATOM 2556 O O . LYS A 1 319 ? 28.600 -1.481 -23.242 1.00 73.25 319 LYS A O 1
ATOM 2561 N N . ALA A 1 320 ? 28.514 -0.015 -24.949 1.00 76.38 320 ALA A N 1
ATOM 2562 C CA . ALA A 1 320 ? 29.174 1.080 -24.251 1.00 76.38 320 ALA A CA 1
ATOM 2563 C C . ALA A 1 320 ? 28.379 1.554 -23.020 1.00 76.38 320 ALA A C 1
ATOM 2565 O O . ALA A 1 320 ? 28.977 1.833 -21.985 1.00 76.38 320 ALA A O 1
ATOM 2566 N N . ASP A 1 321 ? 27.043 1.581 -23.094 1.00 76.12 321 ASP A N 1
ATOM 2567 C CA . ASP A 1 321 ? 26.193 2.004 -21.968 1.00 76.12 321 ASP A CA 1
ATOM 2568 C C . ASP A 1 321 ? 26.362 1.080 -20.752 1.00 76.12 321 ASP A C 1
ATOM 2570 O O . ASP A 1 321 ? 26.388 1.525 -19.601 1.00 76.12 321 ASP A O 1
ATOM 2574 N N . LEU A 1 322 ? 26.534 -0.220 -21.001 1.00 70.38 322 LEU A N 1
ATOM 2575 C CA . LEU A 1 322 ? 26.786 -1.190 -19.941 1.00 70.38 322 LEU A CA 1
ATOM 2576 C C . LEU A 1 322 ? 28.209 -1.096 -19.384 1.00 70.38 322 LEU A C 1
ATOM 2578 O O . LEU A 1 322 ? 28.386 -1.209 -18.176 1.00 70.38 322 LEU A O 1
ATOM 2582 N N . GLU A 1 323 ? 29.213 -0.884 -20.237 1.00 73.81 323 GLU A N 1
ATOM 2583 C CA . GLU A 1 323 ? 30.605 -0.713 -19.796 1.00 73.81 323 GLU A CA 1
ATOM 2584 C C . GLU A 1 323 ? 30.751 0.503 -18.870 1.00 73.81 323 GLU A C 1
ATOM 2586 O O . GLU A 1 323 ? 31.421 0.415 -17.841 1.00 73.81 323 GLU A O 1
ATOM 2591 N N . VAL A 1 324 ? 30.047 1.603 -19.160 1.00 75.31 324 VAL A N 1
ATOM 2592 C CA . VAL A 1 324 ? 29.951 2.758 -18.250 1.00 75.31 324 VAL A CA 1
ATOM 2593 C C . VAL A 1 324 ? 29.306 2.362 -16.917 1.00 75.31 324 VAL A C 1
ATOM 2595 O O . VAL A 1 324 ? 29.808 2.737 -15.856 1.00 75.31 324 VAL A O 1
ATOM 2598 N N . SER A 1 325 ? 28.249 1.548 -16.955 1.00 70.50 325 SER A N 1
ATOM 2599 C CA . SER A 1 325 ? 27.499 1.098 -15.769 1.00 70.50 325 SER A CA 1
ATOM 2600 C C . SER A 1 325 ? 28.277 0.142 -14.853 1.00 70.50 325 SER A C 1
ATOM 2602 O O . SER A 1 325 ? 27.836 -0.145 -13.746 1.00 70.50 325 SER A O 1
ATOM 2604 N N . LEU A 1 326 ? 29.440 -0.359 -15.278 1.00 67.88 326 LEU A N 1
ATOM 2605 C CA . LEU A 1 326 ? 30.357 -1.101 -14.400 1.00 67.88 326 LEU A CA 1
ATOM 2606 C C . LEU A 1 326 ? 31.184 -0.179 -13.503 1.00 67.88 326 LEU A C 1
ATOM 2608 O O . LEU A 1 326 ? 31.700 -0.613 -12.478 1.00 67.88 326 LEU A O 1
ATOM 2612 N N . SER A 1 327 ? 31.350 1.078 -13.916 1.00 69.50 327 SER A N 1
ATOM 2613 C CA . SER A 1 327 ? 32.137 2.082 -13.194 1.00 69.50 327 SER A CA 1
ATOM 2614 C C . SER A 1 327 ? 31.283 2.996 -12.313 1.00 69.50 327 SER A C 1
ATOM 2616 O O . SER A 1 327 ? 31.813 3.658 -11.422 1.00 69.50 327 SER A O 1
ATOM 2618 N N . LEU A 1 328 ? 29.967 3.026 -12.548 1.00 74.12 328 LEU A N 1
ATOM 2619 C CA . LEU A 1 328 ? 28.998 3.876 -11.860 1.00 74.12 328 LEU A CA 1
ATOM 2620 C C . LEU A 1 328 ? 27.679 3.120 -11.643 1.00 74.12 328 LEU A C 1
ATOM 2622 O O . LEU A 1 328 ? 27.290 2.347 -12.516 1.00 74.12 328 LEU A O 1
ATOM 2626 N N . PRO A 1 329 ? 26.943 3.380 -10.546 1.00 72.62 329 PRO A N 1
ATOM 2627 C CA . PRO A 1 329 ? 25.596 2.847 -10.375 1.00 72.62 329 PRO A CA 1
ATOM 2628 C C . PRO A 1 329 ? 24.694 3.225 -11.552 1.00 72.62 329 PRO A C 1
ATOM 2630 O O . PRO A 1 329 ? 24.774 4.340 -12.076 1.00 72.62 329 PRO A O 1
ATOM 2633 N N . LEU A 1 330 ? 23.799 2.314 -11.939 1.00 76.88 330 LEU A N 1
ATOM 2634 C CA . LEU A 1 330 ? 22.789 2.606 -12.950 1.00 76.88 330 LEU A CA 1
ATOM 2635 C C . LEU A 1 330 ? 21.950 3.817 -12.523 1.00 76.88 330 LEU A C 1
ATOM 2637 O O . LEU A 1 330 ? 21.461 3.880 -11.399 1.00 76.88 330 LEU A O 1
ATOM 2641 N N . SER A 1 331 ? 21.749 4.758 -13.442 1.00 77.75 331 SER A N 1
ATOM 2642 C CA . SER A 1 331 ? 20.863 5.914 -13.250 1.00 77.75 331 SER A CA 1
ATOM 2643 C C . SER A 1 331 ? 19.446 5.670 -13.778 1.00 77.75 331 SER A C 1
ATOM 2645 O O . SER A 1 331 ? 18.523 6.427 -13.483 1.00 77.75 331 SER A O 1
ATOM 2647 N N . SER A 1 332 ? 19.267 4.631 -14.598 1.00 82.44 332 SER A N 1
ATOM 2648 C CA . SER A 1 332 ? 17.991 4.242 -15.194 1.00 82.44 332 SER A CA 1
ATOM 2649 C C . SER A 1 332 ? 18.016 2.770 -15.622 1.00 82.44 332 SER A C 1
ATOM 2651 O O . SER A 1 332 ? 19.097 2.202 -15.808 1.00 82.44 332 SER A O 1
ATOM 2653 N N . PRO A 1 333 ? 16.845 2.128 -15.756 1.00 83.94 333 PRO A N 1
ATOM 2654 C CA . PRO A 1 333 ? 16.756 0.773 -16.282 1.00 83.94 333 PRO A CA 1
ATOM 2655 C C . PRO A 1 333 ? 17.182 0.717 -17.757 1.00 83.94 333 PRO A C 1
ATOM 2657 O O . PRO A 1 333 ? 16.779 1.558 -18.563 1.00 83.94 333 PRO A O 1
ATOM 2660 N N . LEU A 1 334 ? 17.956 -0.306 -18.121 1.00 84.44 334 LEU A N 1
ATOM 2661 C CA . LEU A 1 334 ? 18.490 -0.491 -19.475 1.00 84.44 334 LEU A CA 1
ATOM 2662 C C . LEU A 1 334 ? 17.888 -1.728 -20.137 1.00 84.44 334 LEU A C 1
ATOM 2664 O O . LEU A 1 334 ? 17.705 -2.749 -19.481 1.00 84.44 334 LEU A O 1
ATOM 2668 N N . LEU A 1 335 ? 17.626 -1.667 -21.445 1.00 86.25 335 LEU A N 1
ATOM 2669 C CA . LEU A 1 335 ? 17.209 -2.830 -22.229 1.00 86.25 335 LEU A CA 1
ATOM 2670 C C . LEU A 1 335 ? 18.327 -3.315 -23.145 1.00 86.25 335 LEU A C 1
ATOM 2672 O O . LEU A 1 335 ? 18.695 -2.628 -24.095 1.00 86.25 335 LEU A O 1
ATOM 2676 N N . PHE A 1 336 ? 18.782 -4.540 -22.934 1.00 84.06 336 PHE A N 1
ATOM 2677 C CA . PHE A 1 336 ? 19.746 -5.217 -23.785 1.00 84.06 336 PHE A CA 1
ATOM 2678 C C . PHE A 1 336 ? 19.081 -6.273 -24.643 1.00 84.06 336 PHE A C 1
ATOM 2680 O O . PHE A 1 336 ? 18.323 -7.111 -24.175 1.00 84.06 336 PHE A O 1
ATOM 2687 N N . ASP A 1 337 ? 19.388 -6.228 -25.928 1.00 79.75 337 ASP A N 1
ATOM 2688 C CA . ASP A 1 337 ? 18.923 -7.194 -26.906 1.00 79.75 337 ASP A CA 1
ATOM 2689 C C . ASP A 1 337 ? 20.066 -8.142 -27.253 1.00 79.75 337 ASP A C 1
ATOM 2691 O O . ASP A 1 337 ? 21.003 -7.751 -27.950 1.00 79.75 337 ASP A O 1
ATOM 2695 N N . THR A 1 338 ? 19.994 -9.381 -26.770 1.00 77.31 338 THR A N 1
ATOM 2696 C CA . THR A 1 338 ? 21.021 -10.398 -27.031 1.00 77.31 338 THR A CA 1
ATOM 2697 C C . THR A 1 338 ? 20.640 -11.333 -28.175 1.00 77.31 338 THR A C 1
ATOM 2699 O O . THR A 1 338 ? 21.406 -12.235 -28.509 1.00 77.31 338 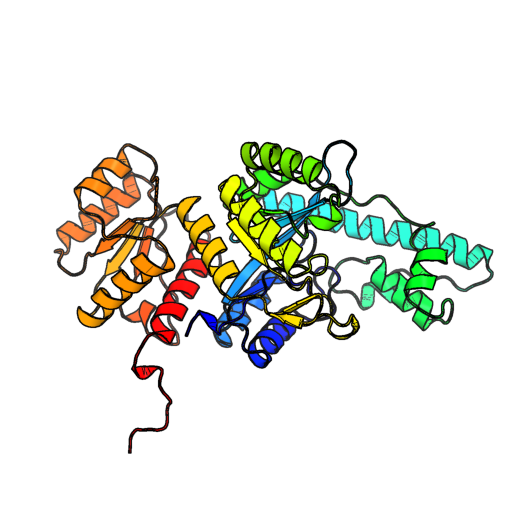THR A O 1
ATOM 2702 N N . THR A 1 339 ? 19.497 -11.099 -28.831 1.00 71.12 339 THR A N 1
ATOM 2703 C CA . THR A 1 339 ? 18.930 -11.989 -29.860 1.00 71.12 339 THR A CA 1
ATOM 2704 C C . THR A 1 339 ? 19.875 -12.196 -31.047 1.00 71.12 339 THR A C 1
ATOM 2706 O O . THR A 1 339 ? 19.878 -13.263 -31.654 1.00 71.12 339 THR A O 1
ATOM 2709 N N . LEU A 1 340 ? 20.691 -11.188 -31.372 1.00 70.31 340 LEU A N 1
ATOM 2710 C CA . LEU A 1 340 ? 21.655 -11.230 -32.478 1.00 70.31 340 LEU A CA 1
ATOM 2711 C C . LEU A 1 340 ? 23.095 -11.533 -32.030 1.00 70.31 340 LEU A C 1
ATOM 2713 O O . LEU A 1 340 ? 23.992 -11.550 -32.868 1.00 70.31 340 LEU A O 1
ATOM 2717 N N . LEU A 1 341 ? 23.329 -11.760 -30.733 1.00 76.56 341 LEU A N 1
ATOM 2718 C CA . LEU A 1 341 ? 24.661 -12.026 -30.193 1.00 76.56 341 LEU A CA 1
ATOM 2719 C C . LEU A 1 341 ? 25.015 -13.518 -30.250 1.00 76.56 341 LEU A C 1
ATOM 2721 O O . LEU A 1 341 ? 24.191 -14.403 -29.966 1.00 76.56 341 LEU A O 1
ATOM 2725 N N . SER A 1 342 ? 26.286 -13.797 -30.533 1.00 80.62 342 SER A N 1
ATOM 2726 C CA . SER A 1 342 ? 26.872 -15.128 -30.368 1.00 80.62 342 SER A CA 1
ATOM 2727 C C . SER A 1 342 ? 26.819 -15.587 -28.904 1.00 80.62 342 SER A C 1
ATOM 2729 O O . SER A 1 342 ? 26.674 -14.786 -27.976 1.00 80.62 342 SER A O 1
ATOM 2731 N N . LEU A 1 343 ? 26.957 -16.897 -28.678 1.00 77.06 343 LEU A N 1
ATOM 2732 C CA . LEU A 1 343 ? 27.004 -17.465 -27.324 1.00 77.06 343 LEU A CA 1
ATOM 2733 C C . LEU A 1 343 ? 28.161 -16.879 -26.496 1.00 77.06 343 LEU A C 1
ATOM 2735 O O . LEU A 1 343 ? 27.956 -16.487 -25.352 1.00 77.06 343 LEU A O 1
ATOM 2739 N N . SER A 1 344 ? 29.349 -16.728 -27.088 1.00 77.75 344 SER A N 1
ATOM 2740 C CA . SER A 1 344 ? 30.517 -16.141 -26.415 1.00 77.75 344 SER A CA 1
ATOM 2741 C C . SER A 1 344 ? 30.311 -14.679 -26.011 1.00 77.75 344 SER A C 1
ATOM 2743 O O . SER A 1 344 ? 30.780 -14.246 -24.955 1.00 77.75 344 SER A O 1
ATOM 2745 N N . GLU A 1 345 ? 29.599 -13.905 -26.835 1.00 78.69 345 GLU A N 1
ATOM 2746 C CA . GLU A 1 345 ? 29.242 -12.522 -26.507 1.00 78.69 345 GLU A CA 1
ATOM 2747 C C . GLU A 1 345 ? 28.242 -12.478 -25.348 1.00 78.69 345 GLU A C 1
ATOM 2749 O O . GLU A 1 345 ? 28.442 -11.707 -24.410 1.00 78.69 345 GLU A O 1
ATOM 2754 N N . ARG A 1 346 ? 27.220 -13.346 -25.356 1.00 77.44 346 ARG A N 1
ATOM 2755 C CA . ARG A 1 346 ? 26.262 -13.489 -24.243 1.00 77.44 346 ARG A CA 1
ATOM 2756 C C . ARG A 1 346 ? 26.935 -13.885 -22.931 1.00 77.44 346 ARG A C 1
ATOM 2758 O O . ARG A 1 346 ? 26.682 -13.268 -21.902 1.00 77.44 346 ARG A O 1
ATOM 2765 N N . GLU A 1 347 ? 27.839 -14.857 -22.953 1.00 78.44 347 GLU A N 1
ATOM 2766 C CA . GLU A 1 347 ? 28.570 -15.262 -21.748 1.00 78.44 347 GLU A CA 1
ATOM 2767 C C . GLU A 1 347 ? 29.448 -14.146 -21.183 1.00 78.44 347 GLU A C 1
ATOM 2769 O O . GLU A 1 347 ? 29.586 -14.022 -19.965 1.00 78.44 347 GLU A O 1
ATOM 2774 N N . THR A 1 348 ? 30.057 -13.344 -22.058 1.00 75.62 348 THR A N 1
ATOM 2775 C CA . THR A 1 348 ? 30.846 -12.182 -21.641 1.00 75.62 348 THR A CA 1
ATOM 2776 C C . THR A 1 348 ? 29.938 -11.173 -20.947 1.00 75.62 348 THR A C 1
ATOM 2778 O O . THR A 1 348 ? 30.270 -10.711 -19.861 1.00 75.62 348 THR A O 1
ATOM 2781 N N . TRP A 1 349 ? 28.751 -10.915 -21.502 1.00 73.62 349 TRP A N 1
ATOM 2782 C CA . TRP A 1 349 ? 27.747 -10.053 -20.886 1.00 73.62 349 TRP A CA 1
ATOM 2783 C C . TRP A 1 349 ? 27.314 -10.515 -19.499 1.00 73.62 349 TRP A C 1
ATOM 2785 O O . TRP A 1 349 ? 27.336 -9.728 -18.552 1.00 73.62 349 TRP A O 1
ATOM 2795 N N . TYR A 1 350 ? 26.967 -11.793 -19.357 1.00 76.50 350 TYR A N 1
ATOM 2796 C CA . TYR A 1 350 ? 26.557 -12.350 -18.069 1.00 76.50 350 TYR A CA 1
ATOM 2797 C C . TYR A 1 350 ? 27.681 -12.286 -17.035 1.00 76.50 350 TYR A C 1
ATOM 2799 O O . TYR A 1 350 ? 27.429 -11.938 -15.879 1.00 76.50 350 TYR A O 1
ATOM 2807 N N . ARG A 1 351 ? 28.932 -12.538 -17.445 1.00 74.75 351 ARG A N 1
ATOM 2808 C CA . ARG A 1 351 ? 30.104 -12.356 -16.577 1.00 74.75 351 ARG A CA 1
ATOM 2809 C C . ARG A 1 351 ? 30.271 -10.901 -16.155 1.00 74.75 351 ARG A C 1
ATOM 2811 O O . ARG A 1 351 ? 30.462 -10.644 -14.972 1.00 74.75 351 ARG A O 1
ATOM 2818 N N . THR A 1 352 ? 30.145 -9.966 -17.091 1.00 73.12 352 THR A N 1
ATOM 2819 C CA . THR A 1 352 ? 30.239 -8.526 -16.843 1.00 73.12 352 THR A CA 1
ATOM 2820 C C . THR A 1 352 ? 29.193 -8.057 -15.831 1.00 73.12 352 THR A C 1
ATOM 2822 O O . THR A 1 352 ? 29.563 -7.504 -14.796 1.00 73.12 352 THR A O 1
ATOM 2825 N N . LEU A 1 353 ? 27.912 -8.359 -16.062 1.00 73.25 353 LEU A N 1
ATOM 2826 C CA . LEU A 1 353 ? 26.816 -8.021 -15.146 1.00 73.25 353 LEU A CA 1
ATOM 2827 C C . LEU A 1 353 ? 27.025 -8.626 -13.756 1.00 73.25 353 LEU A C 1
ATOM 2829 O O . LEU A 1 353 ? 26.896 -7.929 -12.751 1.00 73.25 353 LEU A O 1
ATOM 2833 N N . SER A 1 354 ? 27.411 -9.903 -13.705 1.00 71.75 354 SER A N 1
ATOM 2834 C CA . SER A 1 354 ? 27.666 -10.604 -12.443 1.00 71.75 354 SER A CA 1
ATOM 2835 C C . SER A 1 354 ? 28.846 -9.995 -11.682 1.00 71.75 354 SER A C 1
ATOM 2837 O O . SER A 1 354 ? 28.760 -9.807 -10.473 1.00 71.75 354 SER A O 1
ATOM 2839 N N . SER A 1 355 ? 29.933 -9.647 -12.381 1.00 71.31 355 SER A N 1
ATOM 2840 C CA . SER A 1 355 ? 31.126 -9.040 -11.775 1.00 71.31 355 SER A CA 1
ATOM 2841 C C . SER A 1 355 ? 30.874 -7.631 -11.241 1.00 71.31 355 SER A C 1
ATOM 2843 O O . SER A 1 355 ? 31.409 -7.276 -10.196 1.00 71.31 355 SER A O 1
ATOM 2845 N N . GLY A 1 356 ? 30.027 -6.853 -11.922 1.00 67.69 356 GLY A N 1
ATOM 2846 C CA . GLY A 1 356 ? 29.619 -5.519 -11.484 1.00 67.69 356 GLY A CA 1
ATOM 2847 C C . GLY A 1 356 ? 28.474 -5.524 -10.472 1.00 67.69 356 GLY A C 1
ATOM 2848 O O . GLY A 1 356 ? 28.008 -4.451 -10.107 1.00 67.69 356 GLY A O 1
ATOM 2849 N N . GLN A 1 357 ? 27.987 -6.705 -10.063 1.00 71.12 357 GLN A N 1
ATOM 2850 C CA . GLN A 1 357 ? 26.802 -6.865 -9.210 1.00 71.12 357 GLN A CA 1
ATOM 2851 C C . GLN A 1 357 ? 25.583 -6.082 -9.731 1.00 71.12 357 GLN A C 1
ATOM 2853 O O . GLN A 1 357 ? 24.762 -5.586 -8.959 1.00 71.12 357 GLN A O 1
ATOM 2858 N N . ILE A 1 358 ? 25.467 -5.958 -11.056 1.00 70.88 358 ILE A N 1
ATOM 2859 C CA . ILE A 1 358 ? 24.392 -5.207 -11.695 1.00 70.88 358 ILE A CA 1
ATOM 2860 C C . ILE A 1 358 ? 23.133 -6.084 -11.686 1.00 70.88 358 ILE A C 1
ATOM 2862 O O . ILE A 1 358 ? 23.171 -7.182 -12.243 1.00 70.88 358 ILE A O 1
ATOM 2866 N N . PRO A 1 359 ? 22.009 -5.621 -11.110 1.00 74.38 359 PRO A N 1
ATOM 2867 C CA . PRO A 1 359 ? 20.728 -6.315 -11.192 1.00 74.38 359 PRO A CA 1
ATOM 2868 C C . PRO A 1 359 ? 20.333 -6.570 -12.644 1.00 74.38 359 PRO A C 1
ATOM 2870 O O . PRO A 1 359 ? 20.305 -5.623 -13.433 1.00 74.38 359 PRO A O 1
ATOM 2873 N N . TYR A 1 360 ? 19.967 -7.799 -13.007 1.00 73.56 360 TYR A N 1
ATOM 2874 C CA . TYR A 1 360 ? 19.426 -8.071 -14.336 1.00 73.56 360 TYR A CA 1
ATOM 2875 C C . TYR A 1 360 ? 18.288 -9.092 -14.334 1.00 73.56 360 TYR A C 1
ATOM 2877 O O . TYR A 1 360 ? 18.149 -9.908 -13.426 1.00 73.56 360 TYR A O 1
ATOM 2885 N N . VAL A 1 361 ? 17.446 -9.010 -15.361 1.00 75.00 361 VAL A N 1
ATOM 2886 C CA . VAL A 1 361 ? 16.323 -9.917 -15.616 1.00 75.00 361 VAL A CA 1
ATOM 2887 C C . VAL A 1 361 ? 16.406 -10.364 -17.065 1.00 75.00 361 VAL A C 1
ATOM 2889 O O . VAL A 1 361 ? 16.566 -9.526 -17.951 1.00 75.00 361 VAL A O 1
ATOM 2892 N N . ILE A 1 362 ? 16.283 -11.666 -17.313 1.00 74.00 362 ILE A N 1
ATOM 2893 C CA . ILE A 1 362 ? 16.215 -12.216 -18.667 1.00 74.00 362 ILE A CA 1
ATOM 2894 C C . ILE A 1 362 ? 14.747 -12.437 -19.033 1.00 74.00 362 ILE A C 1
ATOM 2896 O O . ILE A 1 362 ? 13.947 -12.900 -18.226 1.00 74.00 362 ILE A O 1
ATOM 2900 N N . LEU A 1 363 ? 14.406 -12.051 -20.256 1.00 73.50 363 LEU A N 1
ATOM 2901 C CA . LEU A 1 363 ? 13.124 -12.260 -20.899 1.00 73.50 363 LEU A CA 1
ATOM 2902 C C . LEU A 1 363 ? 13.316 -13.166 -22.103 1.00 73.50 363 LEU A C 1
ATOM 2904 O O . LEU A 1 363 ? 13.822 -12.727 -23.142 1.00 73.50 363 LEU A O 1
ATOM 2908 N N . THR A 1 364 ? 12.851 -14.403 -21.975 1.00 71.06 364 THR A N 1
ATOM 2909 C CA . THR A 1 364 ? 12.772 -15.352 -23.087 1.00 71.06 364 THR A CA 1
ATOM 2910 C C . THR A 1 364 ? 11.381 -15.374 -23.729 1.00 71.06 364 THR A C 1
ATOM 2912 O O . THR A 1 364 ? 10.394 -14.878 -23.175 1.00 71.06 364 THR A O 1
ATOM 2915 N N . GLU A 1 365 ? 11.270 -15.954 -24.928 1.00 64.94 365 GLU A N 1
ATOM 2916 C CA . GLU A 1 365 ? 9.981 -16.108 -25.616 1.00 64.94 365 GLU A CA 1
ATOM 2917 C C . GLU A 1 365 ? 8.999 -17.017 -24.852 1.00 64.94 365 GLU A C 1
ATOM 2919 O O . GLU A 1 365 ? 7.797 -16.737 -24.835 1.00 64.94 365 GLU A O 1
ATOM 2924 N N . GLU A 1 366 ? 9.499 -18.052 -24.173 1.00 63.19 366 GLU A N 1
ATOM 2925 C CA . GLU A 1 366 ? 8.696 -18.955 -23.340 1.00 63.19 366 GLU A CA 1
ATOM 2926 C C . GLU A 1 366 ? 8.127 -18.234 -22.107 1.00 63.19 366 GLU A C 1
ATOM 2928 O O . GLU A 1 366 ? 6.945 -18.368 -21.785 1.00 63.19 366 GLU A O 1
ATOM 2933 N N . GLU A 1 367 ? 8.917 -17.380 -21.460 1.00 60.09 367 GLU A N 1
ATOM 2934 C CA . GLU A 1 367 ? 8.488 -16.614 -20.283 1.00 60.09 367 GLU A CA 1
ATOM 2935 C C . GLU A 1 367 ? 7.538 -15.471 -20.663 1.00 60.09 367 GLU A C 1
ATOM 2937 O O . GLU A 1 367 ? 6.550 -15.203 -19.972 1.00 60.09 367 GLU A O 1
ATOM 2942 N N . ALA A 1 368 ? 7.772 -14.824 -21.808 1.00 56.38 368 ALA A N 1
ATOM 2943 C CA . ALA A 1 368 ? 6.931 -13.720 -22.252 1.00 56.38 368 ALA A CA 1
ATOM 2944 C C . ALA A 1 368 ? 5.497 -14.154 -22.611 1.00 56.38 368 ALA A C 1
ATOM 2946 O O . ALA A 1 368 ? 4.551 -13.369 -22.451 1.00 56.38 368 ALA A O 1
ATOM 2947 N N . TRP A 1 369 ? 5.317 -15.404 -23.060 1.00 54.22 369 TRP A N 1
ATOM 2948 C CA . TRP A 1 369 ? 4.072 -15.853 -23.692 1.00 54.22 369 TRP A CA 1
ATOM 2949 C C . TRP A 1 369 ? 3.487 -17.171 -23.174 1.00 54.22 369 TRP A C 1
ATOM 2951 O O . TRP A 1 369 ? 2.350 -17.472 -23.540 1.00 54.22 369 TRP A O 1
ATOM 2961 N N . SER A 1 370 ? 4.171 -17.941 -22.320 1.00 48.97 370 SER A N 1
ATOM 2962 C CA . SER A 1 370 ? 3.549 -19.126 -21.717 1.00 48.97 370 SER A CA 1
ATOM 2963 C C . SER A 1 370 ? 2.493 -18.732 -20.679 1.00 48.97 370 SER A C 1
ATOM 2965 O O . SER A 1 370 ? 2.664 -17.819 -19.869 1.00 48.97 370 SER A O 1
ATOM 2967 N N . SER A 1 371 ? 1.373 -19.450 -20.677 1.00 41.28 371 SER A N 1
ATOM 2968 C CA . SER A 1 371 ? 0.329 -19.319 -19.657 1.00 41.28 371 SER A CA 1
ATOM 2969 C C . SER A 1 371 ? 0.721 -19.935 -18.305 1.00 41.28 371 SER A C 1
ATOM 2971 O O . SER A 1 371 ? -0.062 -19.836 -17.368 1.00 41.28 371 SER A O 1
ATOM 2973 N N . ALA A 1 372 ? 1.889 -20.585 -18.207 1.00 36.81 372 ALA A N 1
ATOM 2974 C CA . ALA A 1 372 ? 2.268 -21.438 -17.077 1.00 36.81 372 ALA A CA 1
ATOM 2975 C C . ALA A 1 372 ? 3.733 -21.299 -16.599 1.00 36.81 372 ALA A C 1
ATOM 2977 O O . ALA A 1 372 ? 4.103 -21.953 -15.629 1.00 36.81 372 ALA A O 1
ATOM 2978 N N . GLY A 1 373 ? 4.574 -20.488 -17.250 1.00 38.00 373 GLY A N 1
ATOM 2979 C CA . GLY A 1 373 ? 6.002 -20.381 -16.931 1.00 38.00 373 GLY A CA 1
ATOM 2980 C C . GLY A 1 373 ? 6.338 -19.178 -16.053 1.00 38.00 373 GLY A C 1
ATOM 2981 O O . GLY A 1 373 ? 5.950 -18.046 -16.349 1.00 38.00 373 GLY A O 1
ATOM 2982 N N . PHE A 1 374 ? 7.084 -19.428 -14.979 1.00 38.84 374 PHE A N 1
ATOM 2983 C CA . PHE A 1 374 ? 7.705 -18.396 -14.154 1.00 38.84 374 PHE A CA 1
ATOM 2984 C C . PHE A 1 374 ? 8.937 -17.838 -14.881 1.00 38.84 374 PHE A C 1
ATOM 2986 O O . PHE A 1 374 ? 9.752 -18.633 -15.342 1.00 38.84 374 PHE A O 1
ATOM 2993 N N . PRO A 1 375 ? 9.118 -16.510 -14.976 1.00 41.56 375 PRO A N 1
ATOM 2994 C CA . PRO A 1 375 ? 10.373 -15.949 -15.437 1.00 41.56 375 PRO A CA 1
ATOM 2995 C C . PRO A 1 375 ? 11.509 -16.254 -14.461 1.00 41.56 375 PRO A C 1
ATOM 2997 O O . PRO A 1 375 ? 11.362 -16.117 -13.244 1.00 41.56 375 PRO A O 1
ATOM 3000 N N . THR A 1 376 ? 12.659 -16.611 -15.013 1.00 37.47 376 THR A N 1
ATOM 3001 C CA . THR A 1 376 ? 13.888 -16.897 -14.285 1.00 37.47 376 THR A CA 1
ATOM 3002 C C . THR A 1 376 ? 14.592 -15.577 -13.982 1.00 37.47 376 THR A C 1
ATOM 3004 O O . THR A 1 376 ? 15.312 -15.017 -14.808 1.00 37.47 376 THR A O 1
ATOM 3007 N N . VAL A 1 377 ? 14.384 -15.044 -12.778 1.00 42.44 377 VAL A N 1
ATOM 3008 C CA . VAL A 1 377 ? 15.193 -13.927 -12.273 1.00 42.44 377 VAL A CA 1
ATOM 3009 C C . VAL A 1 377 ? 16.558 -14.488 -11.867 1.00 42.44 377 VAL A C 1
ATOM 3011 O O . VAL A 1 377 ? 16.692 -15.105 -10.814 1.00 42.44 377 VAL A O 1
ATOM 3014 N N . LEU A 1 378 ? 17.575 -14.314 -12.712 1.00 39.56 378 LEU A N 1
ATOM 3015 C CA . LEU A 1 378 ? 18.955 -14.674 -12.380 1.00 39.56 378 LEU A CA 1
ATOM 3016 C C . LEU A 1 378 ? 19.633 -13.496 -11.669 1.00 39.56 378 LEU A C 1
ATOM 3018 O O . LEU A 1 378 ? 20.219 -12.624 -12.301 1.00 39.56 378 LEU A O 1
ATOM 3022 N N . TRP A 1 379 ? 19.556 -13.471 -10.339 1.00 39.50 379 TRP A N 1
ATOM 3023 C CA . TRP A 1 379 ? 20.427 -12.628 -9.514 1.00 39.50 379 TRP A CA 1
ATOM 3024 C C . TRP A 1 379 ? 21.778 -13.340 -9.298 1.00 39.50 379 TRP A C 1
ATOM 3026 O O . TRP A 1 379 ? 21.781 -14.570 -9.164 1.00 39.50 379 TRP A O 1
ATOM 3036 N N . PRO A 1 380 ? 22.936 -12.642 -9.266 1.00 35.91 380 PRO A N 1
ATOM 3037 C CA . PRO A 1 380 ? 24.207 -13.283 -8.934 1.00 35.91 380 PRO A CA 1
ATOM 3038 C C . PRO A 1 380 ? 24.115 -14.011 -7.586 1.00 35.91 380 PRO A C 1
ATOM 3040 O O . PRO A 1 380 ? 23.517 -13.521 -6.636 1.00 35.91 380 PRO A O 1
ATOM 3043 N N . ALA A 1 381 ? 24.674 -15.219 -7.550 1.00 32.47 381 ALA A N 1
ATOM 3044 C CA . ALA A 1 381 ? 24.436 -16.242 -6.541 1.00 32.47 381 ALA A CA 1
ATOM 3045 C C . ALA A 1 381 ? 24.807 -15.828 -5.101 1.00 32.47 381 ALA A C 1
ATOM 3047 O O . ALA A 1 381 ? 25.871 -16.182 -4.604 1.00 32.47 381 ALA A O 1
ATOM 3048 N N . ASP A 1 382 ? 23.871 -15.183 -4.412 1.00 35.91 382 ASP A N 1
ATOM 3049 C CA . ASP A 1 382 ? 23.565 -15.467 -3.013 1.00 35.91 382 ASP A CA 1
ATOM 3050 C C . ASP A 1 382 ? 22.130 -16.016 -2.970 1.00 35.91 382 ASP A C 1
ATOM 3052 O O . ASP A 1 382 ? 21.173 -15.393 -3.432 1.00 35.91 382 ASP A O 1
ATOM 3056 N N . ARG A 1 383 ? 22.021 -17.287 -2.584 1.00 41.84 383 ARG A N 1
ATOM 3057 C CA . ARG A 1 383 ? 20.882 -18.169 -2.852 1.00 41.84 383 ARG A CA 1
ATOM 3058 C C . ARG A 1 383 ? 19.996 -18.260 -1.613 1.00 41.84 383 ARG A C 1
ATOM 3060 O O . ARG A 1 383 ? 20.289 -19.065 -0.736 1.00 41.84 383 ARG A O 1
ATOM 3067 N N . SER A 1 384 ? 18.881 -17.531 -1.573 1.00 35.66 384 SER A N 1
ATOM 3068 C CA . SER A 1 384 ? 17.762 -17.894 -0.677 1.00 35.66 384 SER A CA 1
ATOM 3069 C C . SER A 1 384 ? 16.373 -17.333 -1.029 1.00 35.66 384 SER A C 1
ATOM 3071 O O . SER A 1 384 ? 15.446 -17.530 -0.249 1.00 35.66 384 SER A O 1
ATOM 3073 N N . LEU A 1 385 ? 16.163 -16.703 -2.191 1.00 40.00 385 LEU A N 1
ATOM 3074 C CA . LEU A 1 385 ? 14.850 -16.141 -2.541 1.00 40.00 385 LEU A CA 1
ATOM 3075 C C . LEU A 1 385 ? 14.158 -16.972 -3.634 1.00 40.00 385 LEU A C 1
ATOM 3077 O O . LEU A 1 385 ? 14.638 -17.072 -4.761 1.00 40.00 385 LEU A O 1
ATOM 3081 N N . ASP A 1 386 ? 13.026 -17.583 -3.275 1.00 46.00 386 ASP A N 1
ATOM 3082 C CA . ASP A 1 386 ? 12.041 -18.142 -4.210 1.00 46.00 386 ASP A CA 1
ATOM 3083 C C . ASP A 1 386 ? 11.605 -17.027 -5.194 1.00 46.00 386 ASP A C 1
ATOM 3085 O O . ASP A 1 386 ? 11.448 -15.884 -4.755 1.00 46.00 386 ASP A O 1
ATOM 3089 N N . PRO A 1 387 ? 11.438 -17.302 -6.505 1.00 44.72 387 PRO A N 1
ATOM 3090 C CA . PRO A 1 387 ? 11.097 -16.309 -7.533 1.00 44.72 387 PRO A CA 1
ATOM 3091 C C . PRO A 1 387 ? 9.899 -15.402 -7.201 1.00 44.72 387 PRO A C 1
ATOM 3093 O O . PRO A 1 387 ? 9.831 -14.293 -7.729 1.00 44.72 387 PRO A O 1
ATOM 3096 N N . LEU A 1 388 ? 9.005 -15.800 -6.288 1.00 45.62 388 LEU A N 1
ATOM 3097 C CA . LEU A 1 388 ? 7.944 -14.935 -5.754 1.00 45.62 388 LEU A CA 1
ATOM 3098 C C . LEU A 1 388 ? 8.448 -13.729 -4.930 1.00 45.62 388 LEU A C 1
ATOM 3100 O O . LEU A 1 388 ? 7.653 -12.845 -4.625 1.00 45.62 388 LEU A O 1
ATOM 3104 N N . HIS A 1 389 ? 9.737 -13.653 -4.584 1.00 55.44 389 HIS A N 1
ATOM 3105 C CA . HIS A 1 389 ? 10.253 -12.737 -3.558 1.00 55.44 389 HIS A CA 1
ATOM 3106 C C . HIS A 1 389 ? 11.171 -11.621 -4.076 1.00 55.44 389 HIS A C 1
ATOM 3108 O O . HIS A 1 389 ? 11.712 -10.862 -3.278 1.00 55.44 389 HIS A O 1
ATOM 3114 N N . ALA A 1 390 ? 11.324 -11.456 -5.394 1.00 54.44 390 ALA A N 1
ATOM 3115 C CA . ALA A 1 390 ? 11.992 -10.279 -5.947 1.00 54.44 390 ALA A CA 1
ATOM 3116 C C . ALA A 1 390 ? 10.946 -9.205 -6.296 1.00 54.44 390 ALA A C 1
ATOM 3118 O O . ALA A 1 390 ? 10.086 -9.460 -7.134 1.00 54.44 390 ALA A O 1
ATOM 3119 N N . PRO A 1 391 ? 11.006 -7.973 -5.774 1.00 51.66 391 PRO A N 1
ATOM 3120 C CA . PRO A 1 391 ? 10.066 -6.932 -6.198 1.00 51.66 391 PRO A CA 1
ATOM 3121 C C . PRO A 1 391 ? 10.170 -6.582 -7.697 1.00 51.66 391 PRO A C 1
ATOM 3123 O O . PRO A 1 391 ? 9.177 -6.219 -8.334 1.00 51.66 391 PRO A O 1
ATOM 3126 N N . HIS A 1 392 ? 11.326 -6.853 -8.312 1.00 57.09 392 HIS A N 1
ATOM 3127 C CA . HIS A 1 392 ? 11.479 -6.863 -9.767 1.00 57.09 392 HIS A CA 1
ATOM 3128 C C . HIS A 1 392 ? 10.607 -7.923 -10.464 1.00 57.09 392 HIS A C 1
ATOM 3130 O O . HIS A 1 392 ? 10.145 -7.661 -11.569 1.00 57.09 392 HIS A O 1
ATOM 3136 N N . PHE A 1 393 ? 10.324 -9.076 -9.842 1.00 57.06 393 PHE A N 1
ATOM 3137 C CA . PHE A 1 393 ? 9.452 -10.129 -10.386 1.00 57.06 393 PHE A CA 1
ATOM 3138 C C . PHE A 1 393 ? 8.008 -9.651 -10.556 1.00 57.06 393 PHE A C 1
ATOM 3140 O O . PHE A 1 393 ? 7.399 -9.909 -11.591 1.00 57.06 393 PHE A O 1
ATOM 3147 N N . VAL A 1 394 ? 7.458 -8.911 -9.590 1.00 55.25 394 VAL A N 1
ATOM 3148 C CA . VAL A 1 394 ? 6.078 -8.404 -9.696 1.00 55.25 394 VAL A CA 1
ATOM 3149 C C . VAL A 1 394 ? 5.978 -7.355 -10.803 1.00 55.25 394 VAL A C 1
ATOM 3151 O O . VAL A 1 394 ? 5.101 -7.440 -11.666 1.00 55.25 394 VAL A O 1
ATOM 3154 N N . VAL A 1 395 ? 6.930 -6.417 -10.860 1.00 59.34 395 VAL A N 1
ATOM 3155 C CA . VAL A 1 395 ? 6.999 -5.441 -11.961 1.00 59.34 395 VAL A CA 1
ATOM 3156 C C . VAL A 1 395 ? 7.213 -6.141 -13.307 1.00 59.34 395 VAL A C 1
ATOM 3158 O O . VAL A 1 395 ? 6.648 -5.735 -14.324 1.00 59.34 395 VAL A O 1
ATOM 3161 N N . HIS A 1 396 ? 7.963 -7.240 -13.317 1.00 64.12 396 HIS A N 1
ATOM 3162 C CA . HIS A 1 396 ? 8.179 -8.068 -14.492 1.00 64.12 396 HIS A CA 1
ATOM 3163 C C . HIS A 1 396 ? 6.891 -8.759 -14.966 1.00 64.12 396 HIS A C 1
ATOM 3165 O O . HIS A 1 396 ? 6.531 -8.631 -16.135 1.00 64.12 396 HIS A O 1
ATOM 3171 N N . GLN A 1 397 ? 6.128 -9.389 -14.068 1.00 61.78 397 GLN A N 1
ATOM 3172 C CA . GLN A 1 397 ? 4.809 -9.961 -14.374 1.00 61.78 397 GLN A CA 1
ATOM 3173 C C . GLN A 1 397 ? 3.835 -8.909 -14.907 1.00 61.78 397 GLN A C 1
ATOM 3175 O O . GLN A 1 397 ? 3.044 -9.178 -15.816 1.00 61.78 397 GLN A O 1
ATOM 3180 N N . ALA A 1 398 ? 3.922 -7.680 -14.404 1.00 62.50 398 ALA A N 1
ATOM 3181 C CA . ALA A 1 398 ? 3.130 -6.569 -14.900 1.00 62.50 398 ALA A CA 1
ATOM 3182 C C . ALA A 1 398 ? 3.502 -6.166 -16.337 1.00 62.50 398 ALA A C 1
ATOM 3184 O O . ALA A 1 398 ? 2.616 -5.950 -17.171 1.00 62.50 398 ALA A O 1
ATOM 3185 N N . ILE A 1 399 ? 4.805 -6.101 -16.644 1.00 65.88 399 ILE A N 1
ATOM 3186 C CA . ILE A 1 399 ? 5.313 -5.889 -18.008 1.00 65.88 399 ILE A CA 1
ATOM 3187 C C . ILE A 1 399 ? 4.797 -7.011 -18.918 1.00 65.88 399 ILE A C 1
ATOM 3189 O O . ILE A 1 399 ? 4.236 -6.733 -19.977 1.00 65.88 399 ILE A O 1
ATOM 3193 N N . LEU A 1 400 ? 4.885 -8.271 -18.487 1.00 64.69 400 LEU A N 1
ATOM 3194 C CA . LEU A 1 400 ? 4.399 -9.422 -19.254 1.00 64.69 400 LEU A CA 1
ATOM 3195 C C . LEU A 1 400 ? 2.886 -9.380 -19.494 1.00 64.69 400 LEU A C 1
ATOM 3197 O O . LEU A 1 400 ? 2.423 -9.548 -20.625 1.00 64.69 400 LEU A O 1
ATOM 3201 N N . THR A 1 401 ? 2.101 -9.069 -18.464 1.00 63.50 401 THR A N 1
ATOM 3202 C CA . THR A 1 401 ? 0.645 -8.882 -18.567 1.00 63.50 401 THR A CA 1
ATOM 3203 C C . THR A 1 401 ? 0.308 -7.786 -19.575 1.00 63.50 401 THR A C 1
ATOM 3205 O O . THR A 1 401 ? -0.593 -7.937 -20.409 1.00 63.50 401 THR A O 1
ATOM 3208 N N . ARG A 1 402 ? 1.083 -6.696 -19.571 1.00 66.88 402 ARG A N 1
ATOM 3209 C CA . ARG A 1 402 ? 0.928 -5.596 -20.521 1.00 66.88 402 ARG A CA 1
ATOM 3210 C C . ARG A 1 402 ? 1.219 -6.025 -21.961 1.00 66.88 402 ARG A C 1
ATOM 3212 O O . ARG A 1 402 ? 0.469 -5.635 -22.863 1.00 66.88 402 ARG A O 1
ATOM 3219 N N . LEU A 1 403 ? 2.244 -6.849 -22.182 1.00 63.38 403 LEU A N 1
ATOM 3220 C CA . LEU A 1 403 ? 2.549 -7.423 -23.498 1.00 63.38 403 LEU A CA 1
ATOM 3221 C C . LEU A 1 403 ? 1.417 -8.315 -23.993 1.00 63.38 403 LEU A C 1
ATOM 3223 O O . LEU A 1 403 ? 0.954 -8.132 -25.124 1.00 63.38 403 LEU A O 1
ATOM 3227 N N . ARG A 1 404 ? 0.920 -9.210 -23.135 1.00 65.75 404 ARG A N 1
ATOM 3228 C CA . ARG A 1 404 ? -0.178 -10.133 -23.454 1.00 65.75 404 ARG A CA 1
ATOM 3229 C C . ARG A 1 404 ? -1.437 -9.382 -23.864 1.00 65.75 404 ARG A C 1
ATOM 3231 O O . ARG A 1 404 ? -1.967 -9.636 -24.940 1.00 65.75 404 ARG A O 1
ATOM 3238 N N . ALA A 1 405 ? -1.834 -8.376 -23.087 1.00 61.72 405 ALA A N 1
ATOM 3239 C CA . ALA A 1 405 ? -2.994 -7.535 -23.385 1.00 61.72 405 ALA A CA 1
ATOM 3240 C C . ALA A 1 405 ? -2.845 -6.682 -24.654 1.00 61.72 405 ALA A C 1
ATOM 3242 O O . ALA A 1 405 ? -3.825 -6.158 -25.181 1.00 61.72 405 ALA A O 1
ATOM 3243 N N . SER A 1 406 ? -1.617 -6.488 -25.130 1.00 54.72 406 SER A N 1
ATOM 3244 C CA . SER A 1 406 ? -1.376 -5.801 -26.389 1.00 54.72 406 SER A CA 1
ATOM 3245 C C . SER A 1 406 ? -1.485 -6.767 -27.585 1.00 54.72 406 SER A C 1
ATOM 3247 O O . SER A 1 406 ? -1.902 -6.345 -28.662 1.00 54.72 406 SER A O 1
ATOM 3249 N N . SER A 1 407 ? -1.179 -8.061 -27.438 1.00 53.66 407 SER A N 1
ATOM 3250 C CA . SER A 1 407 ? -1.147 -9.045 -28.538 1.00 53.66 407 SER A CA 1
ATOM 3251 C C . SER A 1 407 ? -2.442 -9.094 -29.372 1.00 53.66 407 SER A C 1
ATOM 3253 O O . SER A 1 407 ? -3.518 -9.163 -28.789 1.00 53.66 407 SER A O 1
ATOM 3255 N N . PRO A 1 408 ? -2.387 -9.106 -30.723 1.00 43.34 408 PRO A N 1
ATOM 3256 C CA . PRO A 1 408 ? -3.589 -9.233 -31.557 1.00 43.34 408 PRO A CA 1
ATOM 3257 C C . PRO A 1 408 ? -4.340 -10.557 -31.332 1.00 43.34 408 PRO A C 1
ATOM 3259 O O . PRO A 1 408 ? -5.548 -10.603 -31.515 1.00 43.34 408 PRO A O 1
ATOM 3262 N N . SER A 1 409 ? -3.656 -11.601 -30.848 1.00 47.72 409 SER A N 1
ATOM 3263 C CA . SER A 1 409 ? -4.285 -12.867 -30.425 1.00 47.72 409 SER A CA 1
ATOM 3264 C C . SER A 1 409 ? -5.106 -12.771 -29.128 1.00 47.72 409 SER A C 1
ATOM 3266 O O . SER A 1 409 ? -5.829 -13.703 -28.799 1.00 47.72 409 SER A O 1
ATOM 3268 N N . ALA A 1 410 ? -5.041 -11.647 -28.399 1.00 40.06 410 ALA A N 1
ATOM 3269 C CA . ALA A 1 410 ? -5.898 -11.390 -27.239 1.00 40.06 410 ALA A CA 1
ATOM 3270 C C . ALA A 1 410 ? -7.335 -10.984 -27.634 1.00 40.06 410 ALA A C 1
ATOM 3272 O O . ALA A 1 410 ? -8.185 -10.772 -26.766 1.00 40.06 410 ALA A O 1
ATOM 3273 N N . LEU A 1 411 ? -7.629 -10.893 -28.937 1.00 35.06 411 LEU A N 1
ATOM 3274 C CA . LEU A 1 411 ? -8.992 -10.851 -29.452 1.00 35.06 411 LEU A CA 1
ATOM 3275 C C . LEU A 1 411 ? -9.560 -12.277 -29.488 1.00 35.06 411 LEU A C 1
ATOM 3277 O O . LEU A 1 411 ? -9.244 -13.053 -30.377 1.00 35.06 411 LEU A O 1
ATOM 3281 N N . ARG A 1 412 ? -10.389 -12.568 -28.476 1.00 34.09 412 ARG A N 1
ATOM 3282 C CA . ARG A 1 412 ? -11.417 -13.622 -28.365 1.00 34.09 412 ARG A CA 1
ATOM 3283 C C . ARG A 1 412 ? -11.047 -15.044 -28.846 1.00 34.09 412 ARG A C 1
ATOM 3285 O O . ARG A 1 412 ? -10.964 -15.282 -30.050 1.00 34.09 412 ARG A O 1
ATOM 3292 N N . PRO A 1 413 ? -11.044 -16.054 -27.952 1.00 32.75 413 PRO A N 1
ATOM 3293 C CA . PRO A 1 413 ? -11.279 -17.428 -28.386 1.00 32.75 413 PRO A CA 1
ATOM 3294 C C . PRO A 1 413 ? -12.729 -17.523 -28.892 1.00 32.75 413 PRO A C 1
ATOM 3296 O O . PRO A 1 413 ? -13.661 -17.629 -28.099 1.00 32.75 413 PRO A O 1
ATOM 3299 N N . GLY A 1 414 ? -12.944 -17.389 -30.203 1.00 35.69 414 GLY A N 1
ATOM 3300 C CA . GLY A 1 414 ? -14.288 -17.491 -30.784 1.00 35.69 414 GLY A CA 1
ATOM 3301 C C . GLY A 1 414 ? -14.469 -17.027 -32.230 1.00 35.69 414 GLY A C 1
ATOM 3302 O O . GLY A 1 414 ? -15.461 -17.407 -32.838 1.00 35.69 414 GLY A O 1
ATOM 3303 N N . GLU A 1 415 ? -13.540 -16.270 -32.817 1.00 31.62 415 GLU A N 1
ATOM 3304 C CA . GLU A 1 415 ? -13.677 -15.774 -34.203 1.00 31.62 415 GLU A CA 1
ATOM 3305 C C . GLU A 1 415 ? -12.656 -16.419 -35.157 1.00 31.62 415 GLU A C 1
ATOM 3307 O O . GLU A 1 415 ? -12.034 -15.764 -35.986 1.00 31.62 415 GLU A O 1
ATOM 3312 N N . ALA A 1 416 ? -12.489 -17.737 -35.037 1.00 34.00 416 ALA A N 1
ATOM 3313 C CA . ALA A 1 416 ? -11.883 -18.567 -36.072 1.00 34.00 416 ALA A CA 1
ATOM 3314 C C . ALA A 1 416 ? -12.785 -19.782 -36.327 1.00 34.00 416 ALA A C 1
ATOM 3316 O O . ALA A 1 416 ? -12.669 -20.816 -35.664 1.00 34.00 416 ALA A O 1
ATOM 3317 N N . ARG A 1 417 ? -13.708 -19.624 -37.275 1.00 30.70 417 ARG A N 1
ATOM 3318 C CA . ARG A 1 417 ? -14.272 -20.700 -38.092 1.00 30.70 417 ARG A CA 1
ATOM 3319 C C . ARG A 1 417 ? -14.382 -20.214 -39.522 1.00 30.70 417 ARG A C 1
ATOM 3321 O O . ARG A 1 417 ? -14.856 -19.070 -39.694 1.00 30.70 417 ARG A O 1
#

Radius of gyration: 23.37 Å; chains: 1; bounding box: 59×47×74 Å

Secondary structure (DSSP, 8-state):
-GGG-EEEEEE--TTTT-SS-HHHHHHHHHHTTEEEEEE--BT--TTHHHHHHHHHHHT-EEEEEEEEEEEETTEEEEEEEEES--TT-HHHHHHHHHHHHHHHHHHHHHHHHHHHHHHHTTPPP--HHHHHTT-SS---HHHHHHHHHHTTS-SSHHHHIIIIITTT--PPP-EEHHHHHHHHHHTT-EEEE--GGGT-S-HHHHHHHHHHHHHHT--EEEEESTT--HHHHHHHHHHHHHTT-EEEE---BS-GGGT-BTTEEGGGEE-BTHHHHHHHHHHHHHS--EEEEES--HHHHHHHHHHHHHHH--EE--HHHHHHHTTS--SS-EEEE-TTS-HHHHHHHHHHHHHTT--EEEEEHHHHH-SSPPP-----S-----GGG-HHHHHHHHHHHHHHHHSGGGS-TT---

Foldseek 3Di:
DLQPAFEAEAAEDLQAQFDHALLVLLVQCLVVRHAEYEHAHELDQVRQVVNCVNCLVSNHQYWRKYWAFAAADPGGRWIKMKTLFQPVPPLSVVRSVVLQVVLQVQLVQLLVQLQVVCVVVVHDGDDPCNQVVSGPGHRDQVSVLVVCCVVVVDVHSVRSCVVRDVVSGDDRDHHHPLVVLVSSVVRLIAIEGEPLVVRDVPPVVSLVVCLVVLVSRHAYYELAAQNDDPVSSVVRCVSCVVSNHAYAHHQNHRDVVVVTGGQAYHPRHGHRCVRVLSRLLSSCQSQAAEEEEEADDPVLVVVLQVCCCPSRVEHADDPVNLVVCLVDPDRGHYYYYCHPPDPVVVVVVVVSCLVSQGFYFYDYPCCLDPSDDQGDRDRNDPDDDDLVRRSVSSSVVVSSSVSCVVDPVVPDPPPDD

pLDDT: mean 84.07, std 16.37, range [30.7, 98.88]